Protein AF-0000000069284623 (afdb_homodimer)

InterPro domains:
  IPR004821 Cytidyltransferase-like domain [PF01467] (12-184)
  IPR005248 Nicotinate/nicotinamide nucleotide adenylyltransferase [PTHR39321] (10-200)
  IPR014729 Rossmann-like alpha/beta/alpha sandwich fold [G3DSA:3.40.50.620] (8-206)

Solvent-accessible surface area (backbone atoms only — not comparable to full-atom values): 23388 Å² total; per-residue (Å²): 125,79,84,44,80,77,24,38,26,38,29,42,33,62,40,71,42,47,50,52,35,46,33,57,46,49,49,52,43,54,54,54,64,40,89,50,99,82,40,45,66,30,36,34,40,22,49,46,60,89,62,83,72,55,66,69,61,36,48,54,27,50,50,50,28,30,51,35,35,30,48,53,25,55,93,71,30,90,52,44,47,41,38,62,70,67,84,80,50,92,49,54,84,35,61,68,42,44,51,53,52,47,60,68,28,36,29,96,78,68,75,27,69,31,42,36,30,43,42,42,47,45,68,56,59,64,49,30,76,78,42,46,72,61,43,52,55,43,54,70,60,40,68,32,36,38,34,36,47,46,80,91,61,72,70,71,79,59,57,79,74,47,96,50,61,44,81,43,77,60,59,71,91,33,45,76,55,51,34,67,58,52,46,50,51,51,52,51,48,60,69,47,33,40,68,62,32,51,30,48,51,46,69,41,69,77,53,67,42,62,58,84,129,126,81,82,47,80,76,24,39,27,38,30,42,34,63,44,72,42,48,52,54,32,45,34,56,45,49,49,52,44,53,55,54,64,41,88,50,98,83,41,46,65,31,36,34,41,22,50,44,56,88,60,82,74,55,66,69,60,32,47,54,26,49,50,51,28,30,51,37,34,32,48,53,26,54,94,71,30,89,51,45,45,42,40,61,68,68,83,82,51,93,50,49,84,36,62,68,42,44,52,52,52,48,59,68,26,37,29,96,81,69,77,26,69,30,42,37,30,43,40,42,47,45,69,58,58,65,50,31,74,80,42,45,69,60,43,51,55,43,54,70,62,40,69,32,35,38,33,37,48,46,80,90,62,73,73,72,80,59,57,79,73,49,94,52,60,44,80,42,77,59,60,70,90,35,46,75,54,51,35,66,58,51,46,51,51,51,52,51,47,59,68,48,32,42,68,63,32,52,29,48,50,46,68,40,70,80,53,67,41,61,56,85,130

pLDDT: mean 82.8, std 13.6, range [44.34, 97.81]

Structure (mmCIF, N/CA/C/O backbone):
data_AF-0000000069284623-model_v1
#
loop_
_entity.id
_entity.type
_entity.pdbx_description
1 polymer 'Cytidyltransferase-like domain-containing protein'
#
loop_
_atom_site.group_PDB
_atom_site.id
_atom_site.type_symbol
_atom_site.label_atom_id
_atom_site.label_alt_id
_atom_site.label_comp_id
_atom_site.label_asym_id
_atom_site.label_entity_id
_atom_site.label_seq_id
_atom_site.pdbx_PDB_ins_code
_atom_site.Cartn_x
_atom_site.Cartn_y
_atom_site.Cartn_z
_atom_site.occupancy
_atom_site.B_iso_or_equiv
_atom_site.auth_seq_id
_atom_site.auth_comp_id
_atom_site.auth_asym_id
_atom_site.auth_atom_id
_atom_site.pdbx_PDB_model_num
ATOM 1 N N . ILE A 1 1 ? 0.763 -20.031 -27.703 1 45.72 1 ILE A N 1
ATOM 2 C CA . ILE A 1 1 ? 1.421 -21.328 -27.562 1 45.72 1 ILE A CA 1
ATOM 3 C C . ILE A 1 1 ? 2.172 -21.656 -28.859 1 45.72 1 ILE A C 1
ATOM 5 O O . ILE A 1 1 ? 1.576 -21.688 -29.938 1 45.72 1 ILE A O 1
ATOM 9 N N . PRO A 1 2 ? 3.338 -21.297 -28.938 1 47.44 2 PRO A N 1
ATOM 10 C CA . PRO A 1 2 ? 3.982 -21.438 -30.25 1 47.44 2 PRO A CA 1
ATOM 11 C C . PRO A 1 2 ? 3.852 -22.844 -30.828 1 47.44 2 PRO A C 1
ATOM 13 O O . PRO A 1 2 ? 3.836 -23.828 -30.078 1 47.44 2 PRO A O 1
ATOM 16 N N . GLY A 1 3 ? 3.256 -23.031 -31.891 1 48.28 3 GLY A N 1
ATOM 17 C CA . GLY A 1 3 ? 3.223 -24.094 -32.875 1 48.28 3 GLY A CA 1
ATOM 18 C C . GLY A 1 3 ? 4.5 -24.922 -32.906 1 48.28 3 GLY A C 1
ATOM 19 O O . GLY A 1 3 ? 4.973 -25.297 -33.969 1 48.28 3 GLY A O 1
ATOM 20 N N . ALA A 1 4 ? 5.035 -25.25 -31.656 1 51.56 4 ALA A N 1
ATOM 21 C CA . ALA A 1 4 ? 6.352 -25.844 -31.844 1 51.56 4 ALA A CA 1
ATOM 22 C C . ALA A 1 4 ? 6.23 -27.281 -32.375 1 51.56 4 ALA A C 1
ATOM 24 O O . ALA A 1 4 ? 5.355 -28.031 -31.938 1 51.56 4 ALA A O 1
ATOM 25 N N . ALA A 1 5 ? 6.684 -27.656 -33.438 1 53.22 5 ALA A N 1
ATOM 26 C CA . ALA A 1 5 ? 6.812 -28.938 -34.094 1 53.22 5 ALA A CA 1
ATOM 27 C C . ALA A 1 5 ? 7.078 -30.062 -33.094 1 53.22 5 ALA A C 1
ATOM 29 O O . ALA A 1 5 ? 6.582 -31.172 -33.281 1 53.22 5 ALA A O 1
ATOM 30 N N . ASP A 1 6 ? 7.934 -29.891 -32.094 1 58.97 6 ASP A N 1
ATOM 31 C CA . ASP A 1 6 ? 8.43 -31 -31.281 1 58.97 6 ASP A CA 1
ATOM 32 C C . ASP A 1 6 ? 7.742 -31.016 -29.922 1 58.97 6 ASP A C 1
ATOM 34 O O . ASP A 1 6 ? 8.172 -31.734 -29.016 1 58.97 6 ASP A O 1
ATOM 38 N N . GLY A 1 7 ? 6.508 -30.453 -29.75 1 70.62 7 GLY A N 1
ATOM 39 C CA . GLY A 1 7 ? 5.73 -30.469 -28.516 1 70.62 7 GLY A CA 1
ATOM 40 C C . GLY A 1 7 ? 6.086 -29.344 -27.578 1 70.62 7 GLY A C 1
ATOM 41 O O . GLY A 1 7 ? 7.109 -28.672 -27.75 1 70.62 7 GLY A O 1
ATOM 42 N N . PHE A 1 8 ? 5.301 -28.891 -26.797 1 84.38 8 PHE A N 1
ATOM 43 C CA . PHE A 1 8 ? 5.422 -27.766 -25.859 1 84.38 8 PHE A CA 1
ATOM 44 C C . PHE A 1 8 ? 5.414 -28.266 -24.422 1 84.38 8 PHE A C 1
ATOM 46 O O . PHE A 1 8 ? 4.578 -29.094 -24.047 1 84.38 8 PHE A O 1
ATOM 53 N N . SER A 1 9 ? 6.531 -27.938 -23.609 1 90.75 9 SER A N 1
ATOM 54 C CA . SER A 1 9 ? 6.598 -28.297 -22.203 1 90.75 9 SER A CA 1
ATOM 55 C C . SER A 1 9 ? 6.051 -27.172 -21.328 1 90.75 9 SER A C 1
ATOM 57 O O . SER A 1 9 ? 6.684 -26.125 -21.188 1 90.75 9 SER A O 1
ATOM 59 N N . LEU A 1 10 ? 4.934 -27.391 -20.719 1 93.69 10 LEU A N 1
ATOM 60 C CA . LEU A 1 10 ? 4.219 -26.375 -19.953 1 93.69 10 LEU A CA 1
ATOM 61 C C . LEU A 1 10 ? 4.156 -26.75 -18.484 1 93.69 10 LEU A C 1
ATOM 63 O O . LEU A 1 10 ? 3.74 -27.859 -18.141 1 93.69 10 LEU A O 1
ATOM 67 N N . ALA A 1 11 ? 4.637 -25.891 -17.688 1 95.62 11 ALA A N 1
ATOM 68 C CA . ALA A 1 11 ? 4.367 -26.016 -16.266 1 95.62 11 ALA A CA 1
ATOM 69 C C . ALA A 1 11 ? 3.115 -25.234 -15.867 1 95.62 11 ALA A C 1
ATOM 71 O O . ALA A 1 11 ? 3.025 -24.031 -16.109 1 95.62 11 ALA A O 1
ATOM 72 N N . ILE A 1 12 ? 2.193 -25.953 -15.32 1 95.12 12 ILE A N 1
ATOM 73 C CA . ILE A 1 12 ? 0.974 -25.312 -14.836 1 95.12 12 ILE A CA 1
ATOM 74 C C . ILE A 1 12 ? 1.058 -25.109 -13.328 1 95.12 12 ILE A C 1
ATOM 76 O O . ILE A 1 12 ? 1.293 -26.047 -12.578 1 95.12 12 ILE A O 1
ATOM 80 N N . TYR A 1 13 ? 0.875 -23.859 -12.969 1 95.81 13 TYR A N 1
ATOM 81 C CA . TYR A 1 13 ? 0.952 -23.422 -11.578 1 95.81 13 TYR A CA 1
ATOM 82 C C . TYR A 1 13 ? -0.375 -22.828 -11.125 1 95.81 13 TYR A C 1
ATOM 84 O O . TYR A 1 13 ? -0.569 -21.609 -11.172 1 95.81 13 TYR A O 1
ATOM 92 N N . PRO A 1 14 ? -1.254 -23.703 -10.648 1 94 14 PRO A N 1
ATOM 93 C CA . PRO A 1 14 ? -2.551 -23.203 -10.18 1 94 14 PRO A CA 1
ATOM 94 C C . PRO A 1 14 ? -2.469 -22.516 -8.82 1 94 14 PRO A C 1
ATOM 96 O O . PRO A 1 14 ? -1.691 -22.938 -7.961 1 94 14 PRO A O 1
ATOM 99 N N . GLY A 1 15 ? -3.279 -21.438 -8.656 1 90.81 15 GLY A N 1
ATOM 100 C CA . GLY A 1 15 ? -3.367 -20.719 -7.391 1 90.81 15 GLY A CA 1
ATOM 101 C C . GLY A 1 15 ? -4.395 -19.609 -7.402 1 90.81 15 GLY A C 1
ATOM 102 O O . GLY A 1 15 ? -4.93 -19.266 -8.461 1 90.81 15 GLY A O 1
ATOM 103 N N . SER A 1 16 ? -4.672 -19.078 -6.168 1 88.75 16 SER A N 1
ATOM 104 C CA . SER A 1 16 ? -5.598 -17.969 -6.066 1 88.75 16 SER A CA 1
ATOM 105 C C . SER A 1 16 ? -4.918 -16.641 -6.414 1 88.75 16 SER A C 1
ATOM 107 O O . SER A 1 16 ? -5.559 -15.719 -6.914 1 88.75 16 SER A O 1
ATOM 109 N N . PHE A 1 17 ? -3.607 -16.547 -6.039 1 92.25 17 PHE A N 1
ATOM 110 C CA . PHE A 1 17 ? -2.822 -15.352 -6.332 1 92.25 17 PHE A CA 1
ATOM 111 C C . PHE A 1 17 ? -3.578 -14.086 -5.926 1 92.25 17 PHE A C 1
ATOM 113 O O . PHE A 1 17 ? -3.732 -13.164 -6.723 1 92.25 17 PHE A O 1
ATOM 120 N N . ASN A 1 18 ? -3.926 -14.062 -4.57 1 89.38 18 ASN A N 1
ATOM 121 C CA . ASN A 1 18 ? -4.801 -13.031 -4.02 1 89.38 18 ASN A CA 1
ATOM 122 C C . ASN A 1 18 ? -4.094 -12.219 -2.941 1 89.38 18 ASN A C 1
ATOM 124 O O . ASN A 1 18 ? -4.469 -12.273 -1.769 1 89.38 18 ASN A O 1
ATOM 128 N N . PRO A 1 19 ? -3.27 -11.375 -3.221 1 92.12 19 PRO A N 1
ATOM 129 C CA . PRO A 1 19 ? -2.652 -11.109 -4.523 1 92.12 19 PRO A CA 1
ATOM 130 C C . PRO A 1 19 ? -1.37 -11.914 -4.738 1 92.12 19 PRO A C 1
ATOM 132 O O . PRO A 1 19 ? -0.913 -12.609 -3.828 1 92.12 19 PRO A O 1
ATOM 135 N N . PRO A 1 20 ? -0.818 -11.922 -5.984 1 95.25 20 PRO A N 1
ATOM 136 C CA . PRO A 1 20 ? 0.487 -12.555 -6.18 1 95.25 20 PRO A CA 1
ATOM 137 C C . PRO A 1 20 ? 1.602 -11.867 -5.395 1 95.25 20 PRO A C 1
ATOM 139 O O . PRO A 1 20 ? 1.533 -10.656 -5.148 1 95.25 20 PRO A O 1
ATOM 142 N N . SER A 1 21 ? 2.58 -12.578 -4.961 1 96.25 21 SER A N 1
ATOM 143 C CA . SER A 1 21 ? 3.682 -12.102 -4.133 1 96.25 21 SER A CA 1
ATOM 144 C C . SER A 1 21 ? 5.031 -12.438 -4.762 1 96.25 21 SER A C 1
ATOM 146 O O . SER A 1 21 ? 5.09 -13.094 -5.801 1 96.25 21 SER A O 1
ATOM 148 N N . VAL A 1 22 ? 6.098 -11.984 -4.074 1 97.12 22 VAL A N 1
ATOM 149 C CA . VAL A 1 22 ? 7.449 -12.281 -4.523 1 97.12 22 VAL A CA 1
ATOM 150 C C . VAL A 1 22 ? 7.699 -13.789 -4.449 1 97.12 22 VAL A C 1
ATOM 152 O O . VAL A 1 22 ? 8.5 -14.328 -5.215 1 97.12 22 VAL A O 1
ATOM 155 N N . ALA A 1 23 ? 7 -14.484 -3.562 1 96.12 23 ALA A N 1
ATOM 156 C CA . ALA A 1 23 ? 7.133 -15.93 -3.457 1 96.12 23 ALA A CA 1
ATOM 157 C C . ALA A 1 23 ? 6.617 -16.625 -4.715 1 96.12 23 ALA A C 1
ATOM 159 O O . ALA A 1 23 ? 7.258 -17.547 -5.23 1 96.12 23 ALA A O 1
ATOM 160 N N . HIS A 1 24 ? 5.504 -16.156 -5.188 1 96.62 24 HIS A N 1
ATOM 161 C CA . HIS A 1 24 ? 4.938 -16.734 -6.406 1 96.62 24 HIS A CA 1
ATOM 162 C C . HIS A 1 24 ? 5.871 -16.531 -7.594 1 96.62 24 HIS A C 1
ATOM 164 O O . HIS A 1 24 ? 6.059 -17.438 -8.406 1 96.62 24 HIS A O 1
ATOM 170 N N . VAL A 1 25 ? 6.457 -15.375 -7.688 1 97.81 25 VAL A N 1
ATOM 171 C CA . VAL A 1 25 ? 7.383 -15.062 -8.773 1 97.81 25 VAL A CA 1
ATOM 172 C C . VAL A 1 25 ? 8.633 -15.938 -8.648 1 97.81 25 VAL A C 1
ATOM 174 O O . VAL A 1 25 ? 9.109 -16.484 -9.641 1 97.81 25 VAL A O 1
ATOM 177 N N . GLU A 1 26 ? 9.078 -16.062 -7.414 1 97 26 GLU A N 1
ATOM 178 C CA . GLU A 1 26 ? 10.25 -16.906 -7.191 1 97 26 GLU A CA 1
ATOM 179 C C . GLU A 1 26 ? 9.977 -18.359 -7.566 1 97 26 GLU A C 1
ATOM 181 O O . GLU A 1 26 ? 10.828 -19.016 -8.164 1 97 26 GLU A O 1
ATOM 186 N N . ILE A 1 27 ? 8.859 -18.859 -7.262 1 96.56 27 ILE A N 1
ATOM 187 C CA . ILE A 1 27 ? 8.477 -20.234 -7.621 1 96.56 27 ILE A CA 1
ATOM 188 C C . ILE A 1 27 ? 8.461 -20.375 -9.141 1 96.56 27 ILE A C 1
ATOM 190 O O . ILE A 1 27 ? 9.023 -21.344 -9.68 1 96.56 27 ILE A O 1
ATOM 194 N N . ALA A 1 28 ? 7.816 -19.438 -9.805 1 97.5 28 ALA A N 1
ATOM 195 C CA . ALA A 1 28 ? 7.801 -19.484 -11.266 1 97.5 28 ALA A CA 1
ATOM 196 C C . ALA A 1 28 ? 9.219 -19.5 -11.836 1 97.5 28 ALA A C 1
ATOM 198 O O . ALA A 1 28 ? 9.508 -20.234 -12.773 1 97.5 28 ALA A O 1
ATOM 199 N N . ARG A 1 29 ? 10.07 -18.672 -11.219 1 96.88 29 ARG A N 1
ATOM 200 C CA . ARG A 1 29 ? 11.453 -18.578 -11.672 1 96.88 29 ARG A CA 1
ATOM 201 C C . ARG A 1 29 ? 12.18 -19.906 -11.5 1 96.88 29 ARG A C 1
ATOM 203 O O . ARG A 1 29 ? 12.828 -20.391 -12.422 1 96.88 29 ARG A O 1
ATOM 210 N N . VAL A 1 30 ? 12.062 -20.484 -10.344 1 95.5 30 VAL A N 1
ATOM 211 C CA . VAL A 1 30 ? 12.742 -21.75 -10.031 1 95.5 30 VAL A CA 1
ATOM 212 C C . VAL A 1 30 ? 12.203 -22.859 -10.93 1 95.5 30 VAL A C 1
ATOM 214 O O . VAL A 1 30 ? 12.977 -23.672 -11.438 1 95.5 30 VAL A O 1
ATOM 217 N N . VAL A 1 31 ? 10.898 -22.875 -11.164 1 95.69 31 VAL A N 1
ATOM 218 C CA . VAL A 1 31 ? 10.273 -23.891 -12.016 1 95.69 31 VAL A CA 1
ATOM 219 C C . VAL A 1 31 ? 10.797 -23.75 -13.445 1 95.69 31 VAL A C 1
ATOM 221 O O . VAL A 1 31 ? 11.117 -24.766 -14.086 1 95.69 31 VAL A O 1
ATOM 224 N N . MET A 1 32 ? 10.93 -22.531 -13.93 1 94.88 32 MET A N 1
ATOM 225 C CA . MET A 1 32 ? 11.43 -22.297 -15.273 1 94.88 32 MET A CA 1
ATOM 226 C C . MET A 1 32 ? 12.844 -22.844 -15.438 1 94.88 32 MET A C 1
ATOM 228 O O . MET A 1 32 ? 13.234 -23.25 -16.531 1 94.88 32 MET A O 1
ATOM 232 N N . GLN A 1 33 ? 13.508 -22.922 -14.32 1 92.44 33 GLN A N 1
ATOM 233 C CA . GLN A 1 33 ? 14.906 -23.328 -14.359 1 92.44 33 GLN A CA 1
ATOM 234 C C . GLN A 1 33 ? 15.062 -24.812 -14.039 1 92.44 33 GLN A C 1
ATOM 236 O O . GLN A 1 33 ? 16.172 -25.344 -14.07 1 92.44 33 GLN A O 1
ATOM 241 N N . MET A 1 34 ? 13.953 -25.453 -13.766 1 88.12 34 MET A N 1
ATOM 242 C CA . MET A 1 34 ? 14 -26.875 -13.406 1 88.12 34 MET A CA 1
ATOM 243 C C . MET A 1 34 ? 14.555 -27.703 -14.562 1 88.12 34 MET A C 1
ATOM 245 O O . MET A 1 34 ? 14.25 -27.438 -15.727 1 88.12 34 MET A O 1
ATOM 249 N N . ARG A 1 35 ? 15.438 -28.531 -14.195 1 76.94 35 ARG A N 1
ATOM 250 C CA . ARG A 1 35 ? 15.977 -29.469 -15.172 1 76.94 35 ARG A CA 1
ATOM 251 C C . ARG A 1 35 ? 15.039 -30.656 -15.375 1 76.94 35 ARG A C 1
ATOM 253 O O . ARG A 1 35 ? 14.906 -31.5 -14.5 1 76.94 35 ARG A O 1
ATOM 260 N N . THR A 1 36 ? 14.219 -30.547 -16.391 1 72.31 36 THR A N 1
ATOM 261 C CA . THR A 1 36 ? 13.367 -31.656 -16.781 1 72.31 36 THR A CA 1
ATOM 262 C C . THR A 1 36 ? 13.898 -32.312 -18.047 1 72.31 36 THR A C 1
ATOM 264 O O . THR A 1 36 ? 14.883 -31.844 -18.641 1 72.31 36 THR A O 1
ATOM 267 N N . THR A 1 37 ? 13.414 -33.469 -18.391 1 68.31 37 THR A N 1
ATOM 268 C CA . THR A 1 37 ? 13.844 -34.219 -19.578 1 68.31 37 THR A CA 1
ATOM 269 C C . THR A 1 37 ? 13.789 -33.312 -20.812 1 68.31 37 THR A C 1
ATOM 271 O O . THR A 1 37 ? 14.672 -33.406 -21.672 1 68.31 37 THR A O 1
ATOM 274 N N . ARG A 1 38 ? 12.859 -32.531 -20.922 1 76.5 38 ARG A N 1
ATOM 275 C CA . ARG A 1 38 ? 12.648 -31.688 -22.094 1 76.5 38 ARG A CA 1
ATOM 276 C C . ARG A 1 38 ? 12.789 -30.203 -21.75 1 76.5 38 ARG A C 1
ATOM 278 O O . ARG A 1 38 ? 12.797 -29.344 -22.625 1 76.5 38 ARG A O 1
ATOM 285 N N . GLY A 1 39 ? 13.047 -29.922 -20.5 1 85.75 39 GLY A N 1
ATOM 286 C CA . GLY A 1 39 ? 13.031 -28.516 -20.094 1 85.75 39 GLY A CA 1
ATOM 287 C C . GLY A 1 39 ? 11.633 -27.938 -20.016 1 85.75 39 GLY A C 1
ATOM 288 O O . GLY A 1 39 ? 10.648 -28.625 -20.297 1 85.75 39 GLY A O 1
ATOM 289 N N . ILE A 1 40 ? 11.5 -26.75 -19.562 1 92.44 40 ILE A N 1
ATOM 290 C CA . ILE A 1 40 ? 10.211 -26.078 -19.469 1 92.44 40 ILE A CA 1
ATOM 291 C C . ILE A 1 40 ? 10.195 -24.875 -20.406 1 92.44 40 ILE A C 1
ATOM 293 O O . ILE A 1 40 ? 11.055 -23.984 -20.312 1 92.44 40 ILE A O 1
ATOM 297 N N . ASP A 1 41 ? 9.258 -24.875 -21.312 1 92.88 41 ASP A N 1
ATOM 298 C CA . ASP A 1 41 ? 9.148 -23.781 -22.281 1 92.88 41 ASP A CA 1
ATOM 299 C C . ASP A 1 41 ? 8.398 -22.594 -21.688 1 92.88 41 ASP A C 1
ATOM 301 O O . ASP A 1 41 ? 8.664 -21.453 -22.047 1 92.88 41 ASP A O 1
ATOM 305 N N . ALA A 1 42 ? 7.418 -22.906 -20.781 1 95.44 42 ALA A N 1
ATOM 306 C CA . ALA A 1 42 ? 6.605 -21.844 -20.188 1 95.44 42 ALA A CA 1
ATOM 307 C C . ALA A 1 42 ? 6.039 -22.281 -18.844 1 95.44 42 ALA A C 1
ATOM 309 O O . ALA A 1 42 ? 5.828 -23.484 -18.594 1 95.44 42 ALA A O 1
ATOM 310 N N . VAL A 1 43 ? 5.816 -21.344 -17.984 1 96.94 43 VAL A N 1
ATOM 311 C CA . VAL A 1 43 ? 5.094 -21.516 -16.734 1 96.94 43 VAL A CA 1
ATOM 312 C C . VAL A 1 43 ? 3.84 -20.641 -16.734 1 96.94 43 VAL A C 1
ATOM 314 O O . VAL A 1 43 ? 3.922 -19.438 -16.938 1 96.94 43 VAL A O 1
ATOM 317 N N . TRP A 1 44 ? 2.693 -21.266 -16.531 1 96.81 44 TRP A N 1
ATOM 318 C CA . TRP A 1 44 ? 1.445 -20.5 -16.484 1 96.81 44 TRP A CA 1
ATOM 319 C C . TRP A 1 44 ? 0.858 -20.5 -15.086 1 96.81 44 TRP A C 1
ATOM 321 O O . TRP A 1 44 ? 0.499 -21.547 -14.547 1 96.81 44 TRP A O 1
ATOM 331 N N . LEU A 1 45 ? 0.857 -19.281 -14.516 1 97.31 45 LEU A N 1
ATOM 332 C CA . LEU A 1 45 ? 0.038 -19.094 -13.32 1 97.31 45 LEU A CA 1
ATOM 333 C C . LEU A 1 45 ? -1.446 -19.125 -13.672 1 97.31 45 LEU A C 1
ATOM 335 O O . LEU A 1 45 ? -1.958 -18.219 -14.328 1 97.31 45 LEU A O 1
ATOM 339 N N . ASP A 1 46 ? -2.086 -20.156 -13.195 1 95.31 46 ASP A N 1
ATOM 340 C CA . ASP A 1 46 ? -3.471 -20.344 -13.609 1 95.31 46 ASP A CA 1
ATOM 341 C C . ASP A 1 46 ? -4.43 -20.141 -12.445 1 95.31 46 ASP A C 1
ATOM 343 O O . ASP A 1 46 ? -4.312 -20.797 -11.414 1 95.31 46 ASP A O 1
ATOM 347 N N . MET A 1 47 ? -5.344 -19.188 -12.648 1 90.44 47 MET A N 1
ATOM 348 C CA . MET A 1 47 ? -6.355 -18.938 -11.625 1 90.44 47 MET A CA 1
ATOM 349 C C . MET A 1 47 ? -7.492 -19.953 -11.719 1 90.44 47 MET A C 1
ATOM 351 O O . MET A 1 47 ? -8.438 -19.766 -12.492 1 90.44 47 MET A O 1
ATOM 355 N N . ALA A 1 48 ? -7.168 -21.141 -11.109 1 72.12 48 ALA A N 1
ATOM 356 C CA . ALA A 1 48 ? -8.172 -22.203 -11.141 1 72.12 48 ALA A CA 1
ATOM 357 C C . ALA A 1 48 ? -9.039 -22.172 -9.891 1 72.12 48 ALA A C 1
ATOM 359 O O . ALA A 1 48 ? -8.656 -22.703 -8.844 1 72.12 48 ALA A O 1
ATOM 360 N N . VAL A 1 49 ? -9.648 -21.062 -9.516 1 63.22 49 VAL A N 1
ATOM 361 C CA . VAL A 1 49 ? -10.25 -20.984 -8.188 1 63.22 49 VAL A CA 1
ATOM 362 C C . VAL A 1 49 ? -11.766 -21.125 -8.297 1 63.22 49 VAL A C 1
ATOM 364 O O . VAL A 1 49 ? -12.352 -20.75 -9.32 1 63.22 49 VAL A O 1
ATOM 367 N N . HIS A 1 50 ? -12.188 -22 -7.32 1 58.88 50 HIS A N 1
ATOM 368 C CA . HIS A 1 50 ? -13.625 -21.953 -7.043 1 58.88 50 HIS A CA 1
ATOM 369 C C . HIS A 1 50 ? -13.961 -20.781 -6.129 1 58.88 50 HIS A C 1
ATOM 371 O O . HIS A 1 50 ? -13.266 -20.531 -5.141 1 58.88 50 HIS A O 1
ATOM 377 N N . SER A 1 51 ? -14.5 -19.656 -6.699 1 55.59 51 SER A N 1
ATOM 378 C CA . SER A 1 51 ? -14.945 -18.656 -5.734 1 55.59 51 SER A CA 1
ATOM 379 C C . SER A 1 51 ? -16.469 -18.641 -5.617 1 55.59 51 SER A C 1
ATOM 381 O O . SER A 1 51 ? -17.172 -18.953 -6.578 1 55.59 51 SER A O 1
ATOM 383 N N . GLY A 1 52 ? -16.828 -18.766 -4.379 1 56.22 52 GLY A N 1
ATOM 384 C CA . GLY A 1 52 ? -18.25 -18.625 -4.133 1 56.22 52 GLY A CA 1
ATOM 385 C C . GLY A 1 52 ? -18.797 -17.266 -4.566 1 56.22 52 GLY A C 1
ATOM 386 O O . GLY A 1 52 ? -18.047 -16.312 -4.699 1 56.22 52 GLY A O 1
ATOM 387 N N . GLY A 1 53 ? -20.156 -17.219 -4.961 1 59.34 53 GLY A N 1
ATOM 388 C CA . GLY A 1 53 ? -20.875 -16.031 -5.371 1 59.34 53 GLY A CA 1
ATOM 389 C C . GLY A 1 53 ? -21.438 -16.109 -6.777 1 59.34 53 GLY A C 1
ATOM 390 O O . GLY A 1 53 ? -21.422 -17.188 -7.387 1 59.34 53 GLY A O 1
ATOM 391 N N . SER A 1 54 ? -22.031 -15 -7.16 1 65.31 54 SER A N 1
ATOM 392 C CA . SER A 1 54 ? -22.5 -14.961 -8.547 1 65.31 54 SER A CA 1
ATOM 393 C C . SER A 1 54 ? -21.344 -15.094 -9.523 1 65.31 54 SER A C 1
ATOM 395 O O . SER A 1 54 ? -20.203 -14.711 -9.211 1 65.31 54 SER A O 1
ATOM 397 N N . LYS A 1 55 ? -21.641 -15.633 -10.508 1 66 55 LYS A N 1
ATOM 398 C CA . LYS A 1 55 ? -20.641 -15.875 -11.539 1 66 55 LYS A CA 1
ATOM 399 C C . LYS A 1 55 ? -19.953 -14.578 -11.945 1 66 55 LYS A C 1
ATOM 401 O O . LYS A 1 55 ? -18.734 -14.539 -12.117 1 66 55 LYS A O 1
ATOM 406 N N . ALA A 1 56 ? -20.734 -13.531 -12.133 1 67.06 56 ALA A N 1
ATOM 407 C CA . ALA A 1 56 ? -20.219 -12.25 -12.586 1 67.06 56 ALA A CA 1
ATOM 408 C C . ALA A 1 56 ? -19.234 -11.664 -11.57 1 67.06 56 ALA A C 1
ATOM 410 O O . ALA A 1 56 ? -18.188 -11.125 -11.938 1 67.06 56 ALA A O 1
ATOM 411 N N . TYR A 1 57 ? -19.547 -11.789 -10.352 1 67.19 57 TYR A N 1
ATOM 412 C CA . TYR A 1 57 ? -18.688 -11.281 -9.273 1 67.19 57 TYR A CA 1
ATOM 413 C C . TYR A 1 57 ? -17.391 -12.062 -9.195 1 67.19 57 TYR A C 1
ATOM 415 O O . TYR A 1 57 ? -16.312 -11.469 -9.141 1 67.19 57 TYR A O 1
ATOM 423 N N . VAL A 1 58 ? -17.531 -13.25 -9.43 1 73.62 58 VAL A N 1
ATOM 424 C CA . VAL A 1 58 ? -16.359 -14.133 -9.367 1 73.62 58 VAL A CA 1
ATOM 425 C C . VAL A 1 58 ? -15.453 -13.875 -10.562 1 73.62 58 VAL A C 1
ATOM 427 O O . VAL A 1 58 ? -14.234 -13.805 -10.422 1 73.62 58 VAL A O 1
ATOM 430 N N . ASP A 1 59 ? -16.125 -13.617 -11.641 1 78.19 59 ASP A N 1
ATOM 431 C CA . ASP A 1 59 ? -15.344 -13.375 -12.852 1 78.19 59 ASP A CA 1
ATOM 432 C C . ASP A 1 59 ? -14.523 -12.094 -12.734 1 78.19 59 ASP A C 1
ATOM 434 O O . ASP A 1 59 ? -13.359 -12.055 -13.156 1 78.19 59 ASP A O 1
ATOM 438 N N . THR A 1 60 ? -15.117 -11.133 -12.18 1 79.25 60 THR A N 1
ATOM 439 C CA . THR A 1 60 ? -14.414 -9.859 -12.039 1 79.25 60 THR A CA 1
ATOM 440 C C . THR A 1 60 ? -13.227 -10.008 -11.102 1 79.25 60 THR A C 1
ATOM 442 O O . THR A 1 60 ? -12.133 -9.516 -11.391 1 79.25 60 THR A O 1
ATOM 445 N N . ILE A 1 61 ? -13.438 -10.719 -10.102 1 84.12 61 ILE A N 1
ATOM 446 C CA . ILE A 1 61 ? -12.398 -10.938 -9.102 1 84.12 61 ILE A CA 1
ATOM 447 C C . ILE A 1 61 ? -11.242 -11.719 -9.719 1 84.12 61 ILE A C 1
ATOM 449 O O . ILE A 1 61 ? -10.078 -11.359 -9.547 1 84.12 61 ILE A O 1
ATOM 453 N N . ILE A 1 62 ? -11.594 -12.68 -10.516 1 88.06 62 ILE A N 1
ATOM 454 C CA . ILE A 1 62 ? -10.586 -13.555 -11.109 1 88.06 62 ILE A CA 1
ATOM 455 C C . ILE A 1 62 ? -9.812 -12.797 -12.188 1 88.06 62 ILE A C 1
ATOM 457 O O . ILE A 1 62 ? -8.594 -12.953 -12.312 1 88.06 62 ILE A O 1
ATOM 461 N N . ASP A 1 63 ? -10.539 -11.969 -12.883 1 89.56 63 ASP A N 1
ATOM 462 C CA . ASP A 1 63 ? -9.875 -11.164 -13.898 1 89.56 63 ASP A CA 1
ATOM 463 C C . ASP A 1 63 ? -8.82 -10.25 -13.273 1 89.56 63 ASP A C 1
ATOM 465 O O . ASP A 1 63 ? -7.727 -10.086 -13.82 1 89.56 63 ASP A O 1
ATOM 469 N N . GLU A 1 64 ? -9.133 -9.688 -12.195 1 90.62 64 GLU A N 1
ATOM 470 C CA . GLU A 1 64 ? -8.18 -8.836 -11.5 1 90.62 64 GLU A CA 1
ATOM 471 C C . GLU A 1 64 ? -6.957 -9.625 -11.047 1 90.62 64 GLU A C 1
ATOM 473 O O . GLU A 1 64 ? -5.828 -9.141 -11.141 1 90.62 64 GLU A O 1
ATOM 478 N N . ARG A 1 65 ? -7.215 -10.797 -10.602 1 91.88 65 ARG A N 1
ATOM 479 C CA . ARG A 1 65 ? -6.113 -11.633 -10.125 1 91.88 65 ARG A CA 1
ATOM 480 C C . ARG A 1 65 ? -5.227 -12.07 -11.281 1 91.88 65 ARG A C 1
ATOM 482 O O . ARG A 1 65 ? -4.004 -12.141 -11.141 1 91.88 65 ARG A O 1
ATOM 489 N N . VAL A 1 66 ? -5.836 -12.328 -12.414 1 94.19 66 VAL A N 1
ATOM 490 C CA . VAL A 1 66 ? -5.07 -12.656 -13.609 1 94.19 66 VAL A CA 1
ATOM 491 C C . VAL A 1 66 ? -4.203 -11.469 -14.016 1 94.19 66 VAL A C 1
ATOM 493 O O . VAL A 1 66 ? -3.01 -11.625 -14.289 1 94.19 66 VAL A O 1
ATOM 496 N N . ASN A 1 67 ? -4.797 -10.32 -13.992 1 94.19 67 ASN A N 1
ATOM 497 C CA . ASN A 1 67 ? -4.066 -9.109 -14.367 1 94.19 67 ASN A CA 1
ATOM 498 C C . ASN A 1 67 ? -2.893 -8.852 -13.43 1 94.19 67 ASN A C 1
ATOM 500 O O . ASN A 1 67 ? -1.777 -8.586 -13.883 1 94.19 67 ASN A O 1
ATOM 504 N N . MET A 1 68 ? -3.123 -8.953 -12.172 1 94.88 68 MET A N 1
ATOM 505 C CA . MET A 1 68 ? -2.055 -8.742 -11.195 1 94.88 68 MET A CA 1
ATOM 506 C C . MET A 1 68 ? -0.938 -9.766 -11.383 1 94.88 68 MET A C 1
ATOM 508 O O . MET A 1 68 ? 0.243 -9.422 -11.289 1 94.88 68 MET A O 1
ATOM 512 N N . SER A 1 69 ? -1.335 -10.992 -11.656 1 96.56 69 SER A N 1
ATOM 513 C CA . SER A 1 69 ? -0.341 -12.047 -11.82 1 96.56 69 SER A CA 1
ATOM 514 C C . SER A 1 69 ? 0.478 -11.836 -13.094 1 96.56 69 SER A C 1
ATOM 516 O O . SER A 1 69 ? 1.682 -12.102 -13.109 1 96.56 69 SER A O 1
ATOM 518 N N . ALA A 1 70 ? -0.193 -11.398 -14.117 1 97.56 70 ALA A N 1
ATOM 519 C CA . ALA A 1 70 ? 0.519 -11.07 -15.344 1 97.56 70 ALA A CA 1
ATOM 520 C C . ALA A 1 70 ? 1.541 -9.961 -15.109 1 97.56 70 ALA A C 1
ATOM 522 O O . ALA A 1 70 ? 2.689 -10.062 -15.547 1 97.56 70 ALA A O 1
ATOM 523 N N . LEU A 1 71 ? 1.126 -8.977 -14.398 1 96.31 71 LEU A N 1
ATOM 524 C CA . LEU A 1 71 ? 2.018 -7.867 -14.07 1 96.31 71 LEU A CA 1
ATOM 525 C C . LEU A 1 71 ? 3.205 -8.352 -13.242 1 96.31 71 LEU A C 1
ATOM 527 O O . LEU A 1 71 ? 4.32 -7.852 -13.406 1 96.31 71 LEU A O 1
ATOM 531 N N . ALA A 1 72 ? 2.975 -9.289 -12.367 1 97.06 72 ALA A N 1
ATOM 532 C CA . ALA A 1 72 ? 3.994 -9.781 -11.445 1 97.06 72 ALA A CA 1
ATOM 533 C C . ALA A 1 72 ? 5.113 -10.492 -12.195 1 97.06 72 ALA A C 1
ATOM 535 O O . ALA A 1 72 ? 6.285 -10.375 -11.828 1 97.06 72 ALA A O 1
ATOM 536 N N . VAL A 1 73 ? 4.789 -11.195 -13.258 1 97.56 73 VAL A N 1
ATOM 537 C CA . VAL A 1 73 ? 5.793 -12.047 -13.883 1 97.56 73 VAL A CA 1
ATOM 538 C C . VAL A 1 73 ? 6.328 -11.383 -15.148 1 97.56 73 VAL A C 1
ATOM 540 O O . VAL A 1 73 ? 7.387 -11.758 -15.656 1 97.56 73 VAL A O 1
ATOM 543 N N . GLU A 1 74 ? 5.586 -10.438 -15.617 1 95.31 74 GLU A N 1
ATOM 544 C CA . GLU A 1 74 ? 5.988 -9.781 -16.859 1 95.31 74 GLU A CA 1
ATOM 545 C C . GLU A 1 74 ? 7.352 -9.109 -16.703 1 95.31 74 GLU A C 1
ATOM 547 O O . GLU A 1 74 ? 7.562 -8.328 -15.773 1 95.31 74 GLU A O 1
ATOM 552 N N . GLY A 1 75 ? 8.289 -9.469 -17.562 1 91.19 75 GLY A N 1
ATOM 553 C CA . GLY A 1 75 ? 9.617 -8.875 -17.547 1 91.19 75 GLY A CA 1
ATOM 554 C C . GLY A 1 75 ? 10.5 -9.398 -16.438 1 91.19 75 GLY A C 1
ATOM 555 O O . GLY A 1 75 ? 11.688 -9.07 -16.375 1 91.19 75 GLY A O 1
ATOM 556 N N . VAL A 1 76 ? 9.969 -10.195 -15.562 1 94.06 76 VAL A N 1
ATOM 557 C CA . VAL A 1 76 ? 10.711 -10.688 -14.406 1 94.06 76 VAL A CA 1
ATOM 558 C C . VAL A 1 76 ? 11.07 -12.156 -14.617 1 94.06 76 VAL A C 1
ATOM 560 O O . VAL A 1 76 ? 12.188 -12.578 -14.305 1 94.06 76 VAL A O 1
ATOM 563 N N . VAL A 1 77 ? 10.102 -12.922 -15.164 1 97.12 77 VAL A N 1
ATOM 564 C CA . VAL A 1 77 ? 10.312 -14.344 -15.438 1 97.12 77 VAL A CA 1
ATOM 565 C C . VAL A 1 77 ? 10.016 -14.633 -16.906 1 97.12 77 VAL A C 1
ATOM 567 O O . VAL A 1 77 ? 8.875 -14.938 -17.266 1 97.12 77 VAL A O 1
ATOM 570 N N . PRO A 1 78 ? 11.086 -14.594 -17.734 1 95.94 78 PRO A N 1
ATOM 571 C CA . PRO A 1 78 ? 10.836 -14.93 -19.125 1 95.94 78 PRO A CA 1
ATOM 572 C C . PRO A 1 78 ? 10.195 -16.312 -19.297 1 95.94 78 PRO A C 1
ATOM 574 O O . PRO A 1 78 ? 10.641 -17.281 -18.688 1 95.94 78 PRO A O 1
ATOM 577 N N . GLY A 1 79 ? 9.078 -16.375 -20.062 1 95.5 79 GLY A N 1
ATOM 578 C CA . GLY A 1 79 ? 8.391 -17.625 -20.297 1 95.5 79 GLY A CA 1
ATOM 579 C C . GLY A 1 79 ? 7.207 -17.859 -19.375 1 95.5 79 GLY A C 1
ATOM 580 O O . GLY A 1 79 ? 6.441 -18.797 -19.562 1 95.5 79 GLY A O 1
ATOM 581 N N . ALA A 1 80 ? 7.074 -16.984 -18.422 1 97.31 80 ALA A N 1
ATOM 582 C CA . ALA A 1 80 ? 5.93 -17.094 -17.516 1 97.31 80 ALA A CA 1
ATOM 583 C C . ALA A 1 80 ? 4.766 -16.234 -18 1 97.31 80 ALA A C 1
ATOM 585 O O . ALA A 1 80 ? 4.973 -15.195 -18.641 1 97.31 80 ALA A O 1
ATOM 586 N N . ALA A 1 81 ? 3.539 -16.672 -17.672 1 97.31 81 ALA A N 1
ATOM 587 C CA . ALA A 1 81 ? 2.311 -15.938 -17.969 1 97.31 81 ALA A CA 1
ATOM 588 C C . ALA A 1 81 ? 1.221 -16.25 -16.953 1 97.31 81 ALA A C 1
ATOM 590 O O . ALA A 1 81 ? 1.353 -17.188 -16.156 1 97.31 81 ALA A O 1
ATOM 591 N N . ALA A 1 82 ? 0.247 -15.398 -16.906 1 97.06 82 ALA A N 1
ATOM 592 C CA . ALA A 1 82 ? -0.934 -15.633 -16.078 1 97.06 82 ALA A CA 1
ATOM 593 C C . ALA A 1 82 ? -2.176 -15.836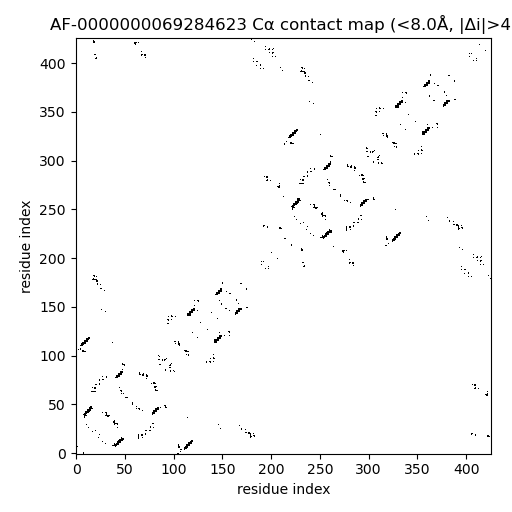 -16.938 1 97.06 82 ALA A C 1
ATOM 595 O O . ALA A 1 82 ? -2.348 -15.164 -17.953 1 97.06 82 ALA A O 1
ATOM 596 N N . THR A 1 83 ? -2.975 -16.797 -16.453 1 94.62 83 THR A N 1
ATOM 597 C CA . THR A 1 83 ? -4.133 -17.141 -17.266 1 94.62 83 THR A CA 1
ATOM 598 C C . THR A 1 83 ? -5.25 -17.719 -16.406 1 94.62 83 THR A C 1
ATOM 600 O O . THR A 1 83 ? -5.098 -17.859 -15.195 1 94.62 83 THR A O 1
ATOM 603 N N . ARG A 1 84 ? -6.352 -17.891 -17 1 91.88 84 ARG A N 1
ATOM 604 C CA . ARG A 1 84 ? -7.477 -18.672 -16.5 1 91.88 84 ARG A CA 1
ATOM 605 C C . ARG A 1 84 ? -7.891 -19.734 -17.516 1 91.88 84 ARG A C 1
ATOM 607 O O . ARG A 1 84 ? -8.633 -19.438 -18.469 1 91.88 84 ARG A O 1
ATOM 614 N N . ILE A 1 85 ? -7.406 -20.906 -17.203 1 88.62 85 ILE A N 1
ATOM 615 C CA . ILE A 1 85 ? -7.688 -22 -18.141 1 88.62 85 ILE A CA 1
ATOM 616 C C . ILE A 1 85 ? -9.039 -22.641 -17.797 1 88.62 85 ILE A C 1
ATOM 618 O O . ILE A 1 85 ? -9.352 -22.844 -16.625 1 88.62 85 ILE A O 1
ATOM 622 N N . ALA A 1 86 ? -9.852 -22.844 -18.703 1 84.25 86 ALA A N 1
ATOM 623 C CA . ALA A 1 86 ? -11.117 -23.562 -18.625 1 84.25 86 ALA A CA 1
ATOM 624 C C . ALA A 1 86 ? -12.016 -22.969 -17.547 1 84.25 86 ALA A C 1
ATOM 626 O O . ALA A 1 86 ? -12.453 -23.672 -16.625 1 84.25 86 ALA A O 1
ATOM 627 N N . PRO A 1 87 ? -12.398 -21.688 -17.562 1 85.31 87 PRO A N 1
ATOM 628 C CA . PRO A 1 87 ? -13.156 -20.984 -16.516 1 85.31 87 PRO A CA 1
ATOM 629 C C . PRO A 1 87 ? -14.531 -21.609 -16.281 1 85.31 87 PRO A C 1
ATOM 631 O O . PRO A 1 87 ? -15.156 -21.344 -15.242 1 85.31 87 PRO A O 1
ATOM 634 N N . ASN A 1 88 ? -15.016 -22.484 -17.047 1 82.62 88 ASN A N 1
ATOM 635 C CA . ASN A 1 88 ? -16.391 -22.938 -16.953 1 82.62 88 ASN A CA 1
ATOM 636 C C . ASN A 1 88 ?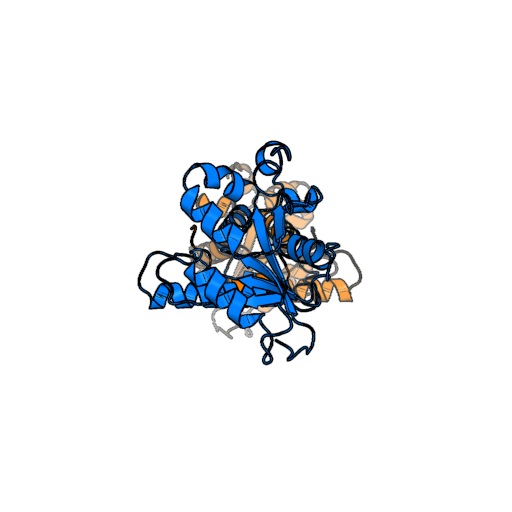 -16.484 -24.375 -16.438 1 82.62 88 ASN A C 1
ATOM 638 O O . ASN A 1 88 ? -17.562 -24.953 -16.375 1 82.62 88 ASN A O 1
ATOM 642 N N . LEU A 1 89 ? -15.375 -24.859 -16 1 83.62 89 LEU A N 1
ATOM 643 C CA . LEU A 1 89 ? -15.391 -26.219 -15.5 1 83.62 89 LEU A CA 1
ATOM 644 C C . LEU A 1 89 ? -16.062 -26.297 -14.133 1 83.62 89 LEU A C 1
ATOM 646 O O . LEU A 1 89 ? -15.883 -25.406 -13.297 1 83.62 89 LEU A O 1
ATOM 650 N N . LYS A 1 90 ? -16.797 -27.297 -13.898 1 77.31 90 LYS A N 1
ATOM 651 C CA . LYS A 1 90 ? -17.469 -27.516 -12.625 1 77.31 90 LYS A CA 1
ATOM 652 C C . LYS A 1 90 ? -16.453 -27.766 -11.508 1 77.31 90 LYS A C 1
ATOM 654 O O . LYS A 1 90 ? -16.594 -27.234 -10.406 1 77.31 90 LYS A O 1
ATOM 659 N N . ASP A 1 91 ? -15.375 -28.531 -11.93 1 79.69 91 ASP A N 1
ATOM 660 C CA . ASP A 1 91 ? -14.281 -28.828 -11 1 79.69 91 ASP A CA 1
ATOM 661 C C . ASP A 1 91 ? -12.961 -28.25 -11.5 1 79.69 91 ASP A C 1
ATOM 663 O O . ASP A 1 91 ? -12.305 -28.828 -12.359 1 79.69 91 ASP A O 1
ATOM 667 N N . PRO A 1 92 ? -12.461 -27.078 -11.008 1 77.38 92 PRO A N 1
ATOM 668 C CA . PRO A 1 92 ? -11.32 -26.344 -11.547 1 77.38 92 PRO A CA 1
ATOM 669 C C . PRO A 1 92 ? -10.031 -27.156 -11.523 1 77.38 92 PRO A C 1
ATOM 671 O O . PRO A 1 92 ? -9.133 -26.906 -12.336 1 77.38 92 PRO A O 1
ATOM 674 N N . LEU A 1 93 ? -9.867 -28.172 -10.797 1 79.69 93 LEU A N 1
ATOM 675 C CA . LEU A 1 93 ? -8.648 -28.969 -10.734 1 79.69 93 LEU A CA 1
ATOM 676 C C . LEU A 1 93 ? -8.969 -30.453 -10.859 1 79.69 93 LEU A C 1
ATOM 678 O O . LEU A 1 93 ? -8.234 -31.297 -10.352 1 79.69 93 LEU A O 1
ATOM 682 N N . GLY A 1 94 ? -10.078 -30.594 -11.633 1 82.56 94 GLY A N 1
ATOM 683 C CA . GLY A 1 94 ? -10.469 -31.969 -11.867 1 82.56 94 GLY A CA 1
ATOM 684 C C . GLY A 1 94 ? -9.867 -32.562 -13.133 1 82.56 94 GLY A C 1
ATOM 685 O O . GLY A 1 94 ? -8.977 -31.953 -13.734 1 82.56 94 GLY A O 1
ATOM 686 N N . PHE A 1 95 ? -10.227 -33.75 -13.469 1 85.5 95 PHE A N 1
ATOM 687 C CA . PHE A 1 95 ? -9.727 -34.5 -14.625 1 85.5 95 PHE A CA 1
ATOM 688 C C . PHE A 1 95 ? -9.883 -33.688 -15.898 1 85.5 95 PHE A C 1
ATOM 690 O O . PHE A 1 95 ? -8.953 -33.594 -16.703 1 85.5 95 PHE A O 1
ATOM 697 N N . GLU A 1 96 ? -11.062 -33.031 -15.984 1 88.19 96 GLU A N 1
ATOM 698 C CA . GLU A 1 96 ? -11.344 -32.25 -17.188 1 88.19 96 GLU A CA 1
ATOM 699 C C . GLU A 1 96 ? -10.359 -31.094 -17.344 1 88.19 96 GLU A C 1
ATOM 701 O O . GLU A 1 96 ? -10.008 -30.703 -18.453 1 88.19 96 GLU A O 1
ATOM 706 N N . TYR A 1 97 ? -9.969 -30.547 -16.266 1 89.75 97 TYR A N 1
ATOM 707 C CA . TYR A 1 97 ? -8.984 -29.469 -16.266 1 89.75 97 TYR A CA 1
ATOM 708 C C . TYR A 1 97 ? -7.691 -29.922 -16.938 1 89.75 97 TYR A C 1
ATOM 710 O O . TYR A 1 97 ? -7.188 -29.266 -17.844 1 89.75 97 TYR A O 1
ATOM 718 N N . PHE A 1 98 ? -7.164 -31.078 -16.656 1 89.56 98 PHE A N 1
ATOM 719 C CA . PHE A 1 98 ? -5.906 -31.578 -17.188 1 89.56 98 PHE A CA 1
ATOM 720 C C . PHE A 1 98 ? -6.086 -32.062 -18.625 1 89.56 98 PHE A C 1
ATOM 722 O O . PHE A 1 98 ? -5.148 -32.031 -19.422 1 89.56 98 PHE A O 1
ATOM 729 N N . GLU A 1 99 ? -7.328 -32.5 -18.953 1 88.94 99 GLU A N 1
ATOM 730 C CA . GLU A 1 99 ? -7.613 -32.812 -20.344 1 88.94 99 GLU A CA 1
ATOM 731 C C . GLU A 1 99 ? -7.453 -31.609 -21.25 1 88.94 99 GLU A C 1
ATOM 733 O O . GLU A 1 99 ? -6.898 -31.703 -22.344 1 88.94 99 GLU A O 1
ATOM 738 N N . VAL A 1 100 ? -7.934 -30.547 -20.703 1 90 100 VAL A N 1
ATOM 739 C CA . VAL A 1 100 ? -7.836 -29.297 -21.469 1 90 100 VAL A CA 1
ATOM 740 C C . VAL A 1 100 ? -6.367 -28.922 -21.641 1 90 100 VAL A C 1
ATOM 742 O O . VAL A 1 100 ? -5.941 -28.562 -22.734 1 90 100 VAL A O 1
ATOM 745 N N . ILE A 1 101 ? -5.574 -29.047 -20.625 1 89.94 101 ILE A N 1
ATOM 746 C CA . ILE A 1 101 ? -4.16 -28.672 -20.672 1 89.94 101 ILE A CA 1
ATOM 747 C C . ILE A 1 101 ? -3.416 -29.609 -21.625 1 89.94 101 ILE A C 1
ATOM 749 O O . ILE A 1 101 ? -2.566 -29.156 -22.406 1 89.94 101 ILE A O 1
ATOM 753 N N . ARG A 1 102 ? -3.717 -30.875 -21.594 1 89.38 102 ARG A N 1
ATOM 754 C CA . ARG A 1 102 ? -3.092 -31.844 -22.484 1 89.38 102 ARG A CA 1
ATOM 755 C C . ARG A 1 102 ? -3.346 -31.5 -23.938 1 89.38 102 ARG A C 1
ATOM 757 O O . ARG A 1 102 ? -2.436 -31.562 -24.766 1 89.38 102 ARG A O 1
ATOM 764 N N . ALA A 1 103 ? -4.57 -31.109 -24.219 1 86.5 103 ALA A N 1
ATOM 765 C CA . ALA A 1 103 ? -4.922 -30.734 -25.578 1 86.5 103 ALA A CA 1
ATOM 766 C C . ALA A 1 103 ? -4.133 -29.5 -26.016 1 86.5 103 ALA A C 1
ATOM 768 O O . ALA A 1 103 ? -3.771 -29.375 -27.188 1 86.5 103 ALA A O 1
ATOM 769 N N . LEU A 1 104 ? -3.881 -28.672 -25.078 1 86.56 104 LEU A N 1
ATOM 770 C CA . LEU A 1 104 ? -3.176 -27.422 -25.375 1 86.56 104 LEU A CA 1
ATOM 771 C C . LEU A 1 104 ? -1.714 -27.703 -25.719 1 86.56 104 LEU A C 1
ATOM 773 O O . LEU A 1 104 ? -1.13 -27.016 -26.562 1 86.56 104 LEU A O 1
ATOM 777 N N . VAL A 1 105 ? -1.165 -28.641 -25.078 1 86.12 105 VAL A N 1
ATOM 778 C CA . VAL A 1 105 ? 0.273 -28.828 -25.25 1 86.12 105 VAL A CA 1
ATOM 779 C C . VAL A 1 105 ? 0.542 -29.844 -26.344 1 86.12 105 VAL A C 1
ATOM 781 O O . VAL A 1 105 ? 1.677 -29.984 -26.812 1 86.12 105 VAL A O 1
ATOM 784 N N . SER A 1 106 ? -0.558 -30.594 -26.656 1 78.44 106 SER A N 1
ATOM 785 C CA . SER A 1 106 ? -0.394 -31.609 -27.703 1 78.44 106 SER A CA 1
ATOM 786 C C . SER A 1 106 ? -0.329 -30.984 -29.078 1 78.44 106 SER A C 1
ATOM 788 O O . SER A 1 106 ? -1.028 -30 -29.359 1 78.44 106 SER A O 1
ATOM 790 N N . GLY A 1 107 ? 0.823 -31.047 -29.766 1 64.94 107 GLY A N 1
ATOM 791 C CA . GLY A 1 107 ? 1.05 -30.516 -31.109 1 64.94 107 GLY A CA 1
ATOM 792 C C . GLY A 1 107 ? 0.002 -30.953 -32.094 1 64.94 107 GLY A C 1
ATOM 793 O O . GLY A 1 107 ? -0.825 -31.812 -31.812 1 64.94 107 GLY A O 1
ATOM 794 N N . ARG A 1 108 ? -0.129 -30.125 -33.312 1 55.31 108 ARG A N 1
ATOM 795 C CA . ARG A 1 108 ? -1.046 -30.312 -34.438 1 55.31 108 ARG A CA 1
ATOM 796 C C . ARG A 1 108 ? -0.973 -31.734 -34.969 1 55.31 108 ARG A C 1
ATOM 798 O O . ARG A 1 108 ? -1.969 -32.281 -35.469 1 55.31 108 ARG A O 1
ATOM 805 N N . THR A 1 109 ? 0.306 -32.188 -34.969 1 51.44 109 THR A N 1
ATOM 806 C CA . THR A 1 109 ? 0.426 -33.406 -35.719 1 51.44 109 THR A CA 1
ATOM 807 C C . THR A 1 109 ? 0.226 -34.625 -34.844 1 51.44 109 THR A C 1
ATOM 809 O O . THR A 1 109 ? 0.212 -35.781 -35.312 1 51.44 109 THR A O 1
ATOM 812 N N . GLY A 1 110 ? -0.128 -34.5 -33.531 1 54.25 110 GLY A N 1
ATOM 813 C CA . GLY A 1 110 ? -0.427 -35.625 -32.625 1 54.25 110 GLY A CA 1
ATOM 814 C C . GLY A 1 110 ? 0.801 -36.406 -32.25 1 54.25 110 GLY A C 1
ATOM 815 O O . GLY A 1 110 ? 0.734 -37.281 -31.391 1 54.25 110 GLY A O 1
ATOM 816 N N . THR A 1 111 ? 1.919 -36.281 -33.031 1 53.22 111 THR A N 1
ATOM 817 C CA . THR A 1 111 ? 3.078 -37.156 -32.875 1 53.22 111 THR A CA 1
ATOM 818 C C . THR A 1 111 ? 3.955 -36.656 -31.719 1 53.22 111 THR A C 1
ATOM 820 O O . THR A 1 111 ? 4.656 -37.438 -31.078 1 53.22 111 THR A O 1
ATOM 823 N N . SER A 1 112 ? 4.07 -35.438 -31.562 1 58.41 112 SER A N 1
ATOM 824 C CA . SER A 1 112 ? 4.922 -34.938 -30.469 1 58.41 112 SER A CA 1
ATOM 825 C C . SER A 1 112 ? 4.09 -34.5 -29.266 1 58.41 112 SER A C 1
ATOM 827 O O . SER A 1 112 ? 3.154 -33.719 -29.406 1 58.41 112 SER A O 1
ATOM 829 N N . LYS A 1 113 ? 4.254 -35.375 -28.141 1 71.5 113 LYS A N 1
ATOM 830 C CA . LYS A 1 113 ? 3.443 -35.094 -26.953 1 71.5 113 LYS A CA 1
ATOM 831 C C . LYS A 1 113 ? 4.102 -34 -26.094 1 71.5 113 LYS A C 1
ATOM 833 O O . LYS A 1 113 ? 5.289 -34.125 -25.766 1 71.5 113 LYS A O 1
ATOM 838 N N . GLY A 1 114 ? 3.609 -32.938 -26.016 1 80.94 114 GLY A N 1
ATOM 839 C CA . GLY A 1 114 ? 4.035 -31.938 -25.047 1 80.94 114 GLY A CA 1
ATOM 840 C C . GLY A 1 114 ? 4.09 -32.469 -23.625 1 80.94 114 GLY A C 1
ATOM 841 O O . GLY A 1 114 ? 3.65 -33.594 -23.359 1 80.94 114 GLY A O 1
ATOM 842 N N . CYS A 1 115 ? 4.895 -31.859 -22.812 1 88.75 115 CYS A N 1
ATOM 843 C CA . CYS A 1 115 ? 5.047 -32.25 -21.406 1 88.75 115 CYS A CA 1
ATOM 844 C C . CYS A 1 115 ? 4.32 -31.297 -20.484 1 88.75 115 CYS A C 1
ATOM 846 O O . CYS A 1 115 ? 4.363 -30.078 -20.688 1 88.75 115 CYS A O 1
ATOM 848 N N . ILE A 1 116 ? 3.646 -31.875 -19.531 1 91.69 116 ILE A N 1
ATOM 849 C CA . ILE A 1 116 ? 2.945 -31.078 -18.516 1 91.69 116 ILE A CA 1
ATOM 850 C C . ILE A 1 116 ? 3.602 -31.281 -17.156 1 91.69 116 ILE A C 1
ATOM 852 O O . ILE A 1 116 ? 3.701 -32.406 -16.672 1 91.69 116 ILE A O 1
ATOM 856 N N . THR A 1 117 ? 4.078 -30.219 -16.594 1 92.81 117 THR A N 1
ATOM 857 C CA . THR A 1 117 ? 4.523 -30.219 -15.203 1 92.81 117 THR A CA 1
ATOM 858 C C . THR A 1 117 ? 3.498 -29.531 -14.305 1 92.81 117 THR A C 1
ATOM 860 O O . THR A 1 117 ? 3.127 -28.375 -14.555 1 92.81 117 THR A O 1
ATOM 863 N N . TRP A 1 118 ? 3.043 -30.266 -13.281 1 92.94 118 TRP A N 1
ATOM 864 C CA . TRP A 1 118 ? 2.092 -29.734 -12.32 1 92.94 118 TRP A CA 1
ATOM 865 C C . TRP A 1 118 ? 2.814 -29.188 -11.086 1 92.94 118 TRP A C 1
ATOM 867 O O . TRP A 1 118 ? 3.482 -29.938 -10.375 1 92.94 118 TRP A O 1
ATOM 877 N N . VAL A 1 119 ? 2.645 -27.875 -10.883 1 94.06 119 VAL A N 1
ATOM 878 C CA . VAL A 1 119 ? 3.291 -27.219 -9.75 1 94.06 119 VAL A CA 1
ATOM 879 C C . VAL A 1 119 ? 2.303 -27.094 -8.594 1 94.06 119 VAL A C 1
ATOM 881 O O . VAL A 1 119 ? 1.256 -26.453 -8.719 1 94.06 119 VAL A O 1
ATOM 884 N N . ILE A 1 120 ? 2.666 -27.703 -7.422 1 90.56 120 ILE A N 1
ATOM 885 C CA . ILE A 1 120 ? 1.729 -27.688 -6.305 1 90.56 120 ILE A CA 1
ATOM 886 C C . ILE A 1 120 ? 2.49 -27.516 -4.992 1 90.56 120 ILE A C 1
ATOM 888 O O . ILE A 1 120 ? 3.688 -27.797 -4.918 1 90.56 120 ILE A O 1
ATOM 892 N N . GLY A 1 121 ? 1.824 -26.969 -4.031 1 88.81 121 GLY A N 1
ATOM 893 C CA . GLY A 1 121 ? 2.385 -26.875 -2.691 1 88.81 121 GLY A CA 1
ATOM 894 C C . GLY A 1 121 ? 2.377 -28.188 -1.948 1 88.81 121 GLY A C 1
ATOM 895 O O . GLY A 1 121 ? 1.57 -29.078 -2.25 1 88.81 121 GLY A O 1
ATOM 896 N N . SER A 1 122 ? 3.244 -28.25 -0.963 1 85.5 122 SER A N 1
ATOM 897 C CA . SER A 1 122 ? 3.311 -29.453 -0.147 1 85.5 122 SER A CA 1
ATOM 898 C C . SER A 1 122 ? 2.012 -29.688 0.618 1 85.5 122 SER A C 1
ATOM 900 O O . SER A 1 122 ? 1.648 -30.828 0.918 1 85.5 122 SER A O 1
ATOM 902 N N . ASP A 1 123 ? 1.301 -28.594 0.864 1 81.81 123 ASP A N 1
ATOM 903 C CA . ASP A 1 123 ? 0.015 -28.703 1.546 1 81.81 123 ASP A CA 1
ATOM 904 C C . ASP A 1 123 ? -1.005 -29.438 0.674 1 81.81 123 ASP A C 1
ATOM 906 O O . ASP A 1 123 ? -1.854 -30.172 1.184 1 81.81 123 ASP A O 1
ATOM 910 N N . VAL A 1 124 ? -1.025 -29.234 -0.588 1 82.06 124 VAL A N 1
ATOM 911 C CA . VAL A 1 124 ? -1.926 -29.906 -1.517 1 82.06 124 VAL A CA 1
ATOM 912 C C . VAL A 1 124 ? -1.615 -31.391 -1.544 1 82.06 124 VAL A C 1
ATOM 914 O O . VAL A 1 124 ? -2.525 -32.219 -1.516 1 82.06 124 VAL A O 1
ATOM 917 N N . VAL A 1 125 ? -0.342 -31.688 -1.583 1 80.5 125 VAL A N 1
ATOM 918 C CA . VAL A 1 125 ? 0.085 -33.094 -1.605 1 80.5 125 VAL A CA 1
ATOM 919 C C . VAL A 1 125 ? -0.384 -33.781 -0.334 1 80.5 125 VAL A C 1
ATOM 921 O O . VAL A 1 125 ? -0.879 -34.906 -0.389 1 80.5 125 VAL A O 1
ATOM 924 N N . GLU A 1 126 ? -0.257 -33.125 0.724 1 78.06 126 GLU A N 1
ATOM 925 C CA . GLU A 1 126 ? -0.687 -33.688 1.995 1 78.06 126 GLU A CA 1
ATOM 926 C C . GLU A 1 126 ? -2.189 -33.969 2.002 1 78.06 126 GLU A C 1
ATOM 928 O O . GLU A 1 126 ? -2.65 -34.938 2.578 1 78.06 126 GLU A O 1
ATOM 933 N N . GLY A 1 127 ? -2.895 -33.125 1.347 1 80.62 127 GLY A N 1
ATOM 934 C CA . GLY A 1 127 ? -4.34 -33.281 1.282 1 80.62 127 GLY A CA 1
ATOM 935 C C . GLY A 1 127 ? -4.789 -34.344 0.326 1 80.62 127 GLY A C 1
ATOM 936 O O . GLY A 1 127 ? -5.918 -34.844 0.413 1 80.62 127 GLY A O 1
ATOM 937 N N . MET A 1 128 ? -3.949 -34.812 -0.528 1 78.88 128 MET A N 1
ATOM 938 C CA . MET A 1 128 ? -4.297 -35.781 -1.542 1 78.88 128 MET A CA 1
ATOM 939 C C . MET A 1 128 ? -4.676 -37.125 -0.897 1 78.88 128 MET A C 1
ATOM 941 O O . MET A 1 128 ? -5.391 -37.906 -1.497 1 78.88 128 MET A O 1
ATOM 945 N N . LYS A 1 129 ? -4.199 -37.312 0.222 1 76.06 129 LYS A N 1
ATOM 946 C CA . LYS A 1 129 ? -4.531 -38.531 0.931 1 76.06 129 LYS A CA 1
ATOM 947 C C . LYS A 1 129 ? -6.035 -38.625 1.182 1 76.06 129 LYS A C 1
ATOM 949 O O . LYS A 1 129 ? -6.578 -39.75 1.299 1 76.06 129 LYS A O 1
ATOM 954 N N . TYR A 1 130 ? -6.676 -37.469 1.181 1 80.69 130 TYR A N 1
ATOM 955 C CA . TYR A 1 130 ? -8.109 -37.438 1.453 1 80.69 130 TYR A CA 1
ATOM 956 C C . TYR A 1 130 ? -8.914 -37.594 0.166 1 80.69 130 TYR A C 1
ATOM 958 O O . TYR A 1 130 ? -10.125 -37.812 0.206 1 80.69 130 TYR A O 1
ATOM 966 N N . TRP A 1 131 ? -8.344 -37.438 -0.952 1 78.94 131 TRP A N 1
ATOM 967 C CA . TRP A 1 131 ? -8.984 -37.594 -2.252 1 78.94 131 TRP A CA 1
ATOM 968 C C . TRP A 1 131 ? -8.086 -38.344 -3.223 1 78.94 131 TRP A C 1
ATOM 970 O O . TRP A 1 131 ? -7.867 -37.875 -4.352 1 78.94 131 TRP A O 1
ATOM 980 N N . GLN A 1 132 ? -7.699 -39.531 -2.877 1 74.81 132 GLN A N 1
ATOM 981 C CA . GLN A 1 132 ? -6.652 -40.312 -3.521 1 74.81 132 GLN A CA 1
ATOM 982 C C . GLN A 1 132 ? -7.039 -40.688 -4.949 1 74.81 132 GLN A C 1
ATOM 984 O O . GLN A 1 132 ? -6.211 -40.594 -5.859 1 74.81 132 GLN A O 1
ATOM 989 N N . GLU A 1 133 ? -8.242 -41.094 -5.066 1 77.94 133 GLU A N 1
ATOM 990 C CA . GLU A 1 133 ? -8.664 -41.531 -6.395 1 77.94 133 GLU A CA 1
ATOM 991 C C . GLU A 1 133 ? -8.594 -40.375 -7.395 1 77.94 133 GLU A C 1
ATOM 993 O O . GLU A 1 133 ? -8.094 -40.531 -8.508 1 77.94 133 GLU A O 1
ATOM 998 N N . LYS A 1 134 ? -9.078 -39.25 -6.914 1 80 134 LYS A N 1
ATOM 999 C CA . LYS A 1 134 ? -9.016 -38.062 -7.758 1 80 134 LYS A CA 1
ATOM 1000 C C . LYS A 1 134 ? -7.574 -37.656 -8.016 1 80 134 LYS A C 1
ATOM 1002 O O . LYS A 1 134 ? -7.211 -37.312 -9.148 1 80 134 LYS A O 1
ATOM 1007 N N . ALA A 1 135 ? -6.832 -37.719 -7.043 1 77.06 135 ALA A N 1
ATOM 1008 C CA . ALA A 1 135 ? -5.43 -37.312 -7.145 1 77.06 135 ALA A CA 1
ATOM 1009 C C . ALA A 1 135 ? -4.684 -38.219 -8.133 1 77.06 135 ALA A C 1
ATOM 1011 O O . ALA A 1 135 ? -3.918 -37.719 -8.969 1 77.06 135 ALA A O 1
ATOM 1012 N N . ARG A 1 136 ? -4.898 -39.438 -8.031 1 76.44 136 ARG A N 1
ATOM 1013 C CA . ARG A 1 136 ? -4.258 -40.406 -8.93 1 76.44 136 ARG A CA 1
ATOM 1014 C C . ARG A 1 136 ? -4.648 -40.156 -10.383 1 76.44 136 ARG A C 1
ATOM 1016 O O . ARG A 1 136 ? -3.799 -40.188 -11.273 1 76.44 136 ARG A O 1
ATOM 1023 N N . SER A 1 137 ? -5.918 -39.938 -10.484 1 80.12 137 SER A N 1
ATOM 1024 C CA . SER A 1 137 ? -6.406 -39.656 -11.828 1 80.12 137 SER A CA 1
ATOM 1025 C C . SER A 1 137 ? -5.746 -38.406 -12.414 1 80.12 137 SER A C 1
ATOM 1027 O O . SER A 1 137 ? -5.379 -38.375 -13.586 1 80.12 137 SER A O 1
ATOM 1029 N N . GLN A 1 138 ? -5.59 -37.438 -11.648 1 81 138 GLN A N 1
ATOM 1030 C CA . GLN A 1 138 ? -4.949 -36.188 -12.078 1 81 138 GLN A CA 1
ATOM 1031 C C . GLN A 1 138 ? -3.465 -36.406 -12.367 1 81 138 GLN A C 1
ATOM 1033 O O . GLN A 1 138 ? -2.945 -35.906 -13.367 1 81 138 GLN A O 1
ATOM 1038 N N . MET A 1 139 ? -2.867 -37.094 -11.523 1 78.94 139 MET A N 1
ATOM 1039 C CA . MET A 1 139 ? -1.435 -37.344 -11.648 1 78.94 139 MET A CA 1
ATOM 1040 C C . MET A 1 139 ? -1.126 -38.125 -12.922 1 78.94 139 MET A C 1
ATOM 1042 O O . MET A 1 139 ? -0.058 -37.969 -13.516 1 78.94 139 MET A O 1
ATOM 1046 N N . MET A 1 140 ? -2.068 -38.906 -13.391 1 81.44 140 MET A N 1
ATOM 1047 C CA . MET A 1 140 ? -1.889 -39.688 -14.609 1 81.44 140 MET A CA 1
ATOM 1048 C C . MET A 1 140 ? -1.938 -38.781 -15.844 1 81.44 140 MET A C 1
ATOM 1050 O O . MET A 1 140 ? -1.495 -39.188 -16.922 1 81.44 140 MET A O 1
ATOM 1054 N N . MET A 1 141 ? -2.451 -37.656 -15.602 1 86.12 141 MET A N 1
ATOM 1055 C CA . MET A 1 141 ? -2.629 -36.75 -16.75 1 86.12 141 MET A CA 1
ATOM 1056 C C . MET A 1 141 ? -1.424 -35.844 -16.906 1 86.12 141 MET A C 1
ATOM 1058 O O . MET A 1 141 ? -1.297 -35.156 -17.922 1 86.12 141 MET A O 1
ATOM 1062 N N . VAL A 1 142 ? -0.569 -35.812 -15.969 1 89.12 142 VAL A N 1
ATOM 1063 C CA . VAL A 1 142 ? 0.597 -34.969 -16.062 1 89.12 142 VAL A CA 1
ATOM 1064 C C . VAL A 1 142 ? 1.865 -35.812 -16.172 1 89.12 142 VAL A C 1
ATOM 1066 O O . VAL A 1 142 ? 1.849 -37 -15.891 1 89.12 142 VAL A O 1
ATOM 1069 N N . ASP A 1 143 ? 2.963 -35.156 -16.609 1 88.12 143 ASP A N 1
ATOM 1070 C CA . ASP A 1 143 ? 4.207 -35.875 -16.844 1 88.12 143 ASP A CA 1
ATOM 1071 C C . ASP A 1 143 ? 5.16 -35.75 -15.664 1 88.12 143 ASP A C 1
ATOM 1073 O O . ASP A 1 143 ? 5.953 -36.656 -15.383 1 88.12 143 ASP A O 1
ATOM 1077 N N . GLU A 1 144 ? 5.074 -34.625 -15.016 1 88.69 144 GLU A N 1
ATOM 1078 C CA . GLU A 1 144 ? 5.922 -34.344 -13.867 1 88.69 144 GLU A CA 1
ATOM 1079 C C . GLU A 1 144 ? 5.18 -33.469 -12.836 1 88.69 144 GLU A C 1
ATOM 1081 O O . GLU A 1 144 ? 4.23 -32.781 -13.18 1 88.69 144 GLU A O 1
ATOM 1086 N N . VAL A 1 145 ? 5.613 -33.688 -11.531 1 89.69 145 VAL A N 1
ATOM 1087 C CA . VAL A 1 145 ? 5.055 -32.844 -10.469 1 89.69 145 VAL A CA 1
ATOM 1088 C C . VAL A 1 145 ? 6.18 -32.125 -9.742 1 89.69 145 VAL A C 1
ATOM 1090 O O . VAL A 1 145 ? 7.188 -32.719 -9.375 1 89.69 145 VAL A O 1
ATOM 1093 N N . ALA A 1 146 ? 6.039 -30.844 -9.695 1 91.81 146 ALA A N 1
ATOM 1094 C CA . ALA A 1 146 ? 6.926 -30.016 -8.883 1 91.81 146 ALA A CA 1
ATOM 1095 C C . ALA A 1 146 ? 6.246 -29.609 -7.574 1 91.81 146 ALA A C 1
ATOM 1097 O O . ALA A 1 146 ? 5.258 -28.875 -7.59 1 91.81 146 ALA A O 1
ATOM 1098 N N . VAL A 1 147 ? 6.836 -30.047 -6.438 1 91 147 VAL A N 1
ATOM 1099 C CA . VAL A 1 147 ? 6.242 -29.781 -5.133 1 91 147 VAL A CA 1
ATOM 1100 C C . VAL A 1 147 ? 7.039 -28.688 -4.418 1 91 147 VAL A C 1
ATOM 1102 O O . VAL A 1 147 ? 8.242 -28.844 -4.188 1 91 147 VAL A O 1
ATOM 1105 N N . ILE A 1 148 ? 6.363 -27.609 -4.117 1 91.94 148 ILE A N 1
ATOM 1106 C CA . ILE A 1 148 ? 6.977 -26.516 -3.365 1 91.94 148 ILE A CA 1
ATOM 1107 C C . ILE A 1 148 ? 6.918 -26.828 -1.871 1 91.94 148 ILE A C 1
ATOM 1109 O O . ILE A 1 148 ? 5.832 -26.969 -1.302 1 91.94 148 ILE A O 1
ATOM 1113 N N . LEU A 1 149 ? 8.07 -26.891 -1.29 1 87 149 LEU A N 1
ATOM 1114 C CA . LEU A 1 149 ? 8.133 -27.172 0.139 1 87 149 LEU A CA 1
ATOM 1115 C C . LEU A 1 149 ? 7.91 -25.906 0.958 1 87 149 LEU A C 1
ATOM 1117 O O . LEU A 1 149 ? 8.57 -24.891 0.735 1 87 149 LEU A O 1
ATOM 1121 N N . ARG A 1 150 ? 6.867 -25.859 1.773 1 73.56 150 ARG A N 1
ATOM 1122 C CA . ARG A 1 150 ? 6.629 -24.75 2.691 1 73.56 150 ARG A CA 1
ATOM 1123 C C . ARG A 1 150 ? 7.422 -24.922 3.98 1 73.56 150 ARG A C 1
ATOM 1125 O O . ARG A 1 150 ? 7.902 -26.016 4.277 1 73.56 150 ARG A O 1
ATOM 1132 N N . SER A 1 151 ? 7.656 -23.875 4.602 1 64.88 151 SER A N 1
ATOM 1133 C CA . SER A 1 151 ? 8.461 -23.906 5.82 1 64.88 151 SER A CA 1
ATOM 1134 C C . SER A 1 151 ? 7.957 -24.969 6.781 1 64.88 151 SER A C 1
ATOM 1136 O O . SER A 1 151 ? 6.754 -25.078 7.035 1 64.88 151 SER A O 1
ATOM 1138 N N . GLY A 1 152 ? 8.852 -25.875 7.207 1 60.84 152 GLY A N 1
ATOM 1139 C CA . GLY A 1 152 ? 8.602 -26.859 8.242 1 60.84 152 GLY A CA 1
ATOM 1140 C C . GLY A 1 152 ? 8.18 -28.203 7.695 1 60.84 152 GLY A C 1
ATOM 1141 O O . GLY A 1 152 ? 8.047 -29.172 8.445 1 60.84 152 GLY A O 1
ATOM 1142 N N . GLN A 1 153 ? 7.797 -28.266 6.41 1 62.16 153 GLN A N 1
ATOM 1143 C CA . GLN A 1 153 ? 7.336 -29.547 5.887 1 62.16 153 GLN A CA 1
ATOM 1144 C C . GLN A 1 153 ? 8.5 -30.375 5.344 1 62.16 153 GLN A C 1
ATOM 1146 O O . GLN A 1 153 ? 9.492 -29.812 4.867 1 62.16 153 GLN A O 1
ATOM 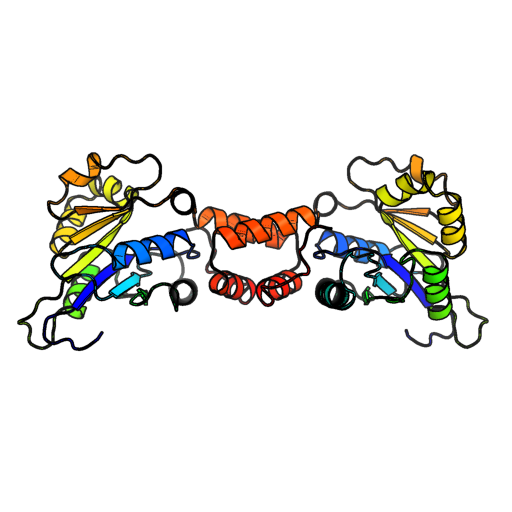1151 N N . THR A 1 154 ? 8.484 -31.734 5.699 1 60.06 154 THR A N 1
ATOM 1152 C CA . THR A 1 154 ? 9.547 -32.625 5.273 1 60.06 154 THR A CA 1
ATOM 1153 C C . THR A 1 154 ? 9.18 -33.344 3.965 1 60.06 154 THR A C 1
ATOM 1155 O O . THR A 1 154 ? 8 -33.469 3.643 1 60.06 154 THR A O 1
ATOM 1158 N N . SER A 1 155 ? 10.219 -33.562 2.924 1 60.78 155 SER A N 1
ATOM 1159 C CA . SER A 1 155 ? 10.195 -34.156 1.602 1 60.78 155 SER A CA 1
ATOM 1160 C C . SER A 1 155 ? 9.68 -35.594 1.67 1 60.78 155 SER A C 1
ATOM 1162 O O . SER A 1 155 ? 9.102 -36.094 0.704 1 60.78 155 SER A O 1
ATOM 1164 N N . ALA A 1 156 ? 9.781 -36.281 2.783 1 59.16 156 ALA A N 1
ATOM 1165 C CA . ALA A 1 156 ? 9.578 -37.719 2.832 1 59.16 156 ALA A CA 1
ATOM 1166 C C . ALA A 1 156 ? 8.133 -38.094 2.527 1 59.16 156 ALA A C 1
ATOM 1168 O O . ALA A 1 156 ? 7.867 -39.031 1.789 1 59.16 156 ALA A O 1
ATOM 1169 N N . GLN A 1 157 ? 7.211 -37.344 3.002 1 60.72 157 GLN A N 1
ATOM 1170 C CA . GLN A 1 157 ? 5.797 -37.688 2.865 1 60.72 157 GLN A CA 1
ATOM 1171 C C . GLN A 1 157 ? 5.332 -37.531 1.419 1 60.72 157 GLN A C 1
ATOM 1173 O O . GLN A 1 157 ? 4.43 -38.25 0.977 1 60.72 157 GLN A O 1
ATOM 1178 N N . VAL A 1 158 ? 6.066 -36.812 0.593 1 61.91 158 VAL A N 1
ATOM 1179 C CA . VAL A 1 158 ? 5.602 -36.438 -0.744 1 61.91 158 VAL A CA 1
ATOM 1180 C C . VAL A 1 158 ? 6.141 -37.438 -1.763 1 61.91 158 VAL A C 1
ATOM 1182 O O . VAL A 1 158 ? 5.465 -37.781 -2.742 1 61.91 158 VAL A O 1
ATOM 1185 N N . GLN A 1 159 ? 7.305 -38.031 -1.438 1 62.16 159 GLN A N 1
ATOM 1186 C CA . GLN A 1 159 ? 8.039 -38.812 -2.418 1 62.16 159 GLN A CA 1
ATOM 1187 C C . GLN A 1 159 ? 7.32 -40.125 -2.723 1 62.16 159 GLN A C 1
ATOM 1189 O O . GLN A 1 159 ? 7.496 -40.719 -3.799 1 62.16 159 GLN A O 1
ATOM 1194 N N . ASP A 1 160 ? 6.422 -40.531 -1.839 1 62.62 160 ASP A N 1
ATOM 1195 C CA . ASP A 1 160 ? 5.828 -41.844 -2.02 1 62.62 160 ASP A CA 1
ATOM 1196 C C . ASP A 1 160 ? 4.707 -41.812 -3.055 1 62.62 160 ASP A C 1
ATOM 1198 O O . ASP A 1 160 ? 4.188 -42.844 -3.455 1 62.62 160 ASP A O 1
ATOM 1202 N N . LEU A 1 161 ? 4.477 -40.656 -3.631 1 62.12 161 LEU A N 1
ATOM 1203 C CA . LEU A 1 161 ? 3.281 -40.562 -4.461 1 62.12 161 LEU A CA 1
ATOM 1204 C C . LEU A 1 161 ? 3.613 -40.844 -5.926 1 62.12 161 LEU A C 1
ATOM 1206 O O . LEU A 1 161 ? 2.818 -41.438 -6.641 1 62.12 161 LEU A O 1
ATOM 1210 N N . MET A 1 162 ? 4.668 -40.312 -6.5 1 62.28 162 MET A N 1
ATOM 1211 C CA . MET A 1 162 ? 5.043 -40.531 -7.891 1 62.28 162 MET A CA 1
ATOM 1212 C C . MET A 1 162 ? 6.559 -40.531 -8.055 1 62.28 162 MET A C 1
ATOM 1214 O O . MET A 1 162 ? 7.27 -39.906 -7.246 1 62.28 162 MET A O 1
ATOM 1218 N N . ASP A 1 163 ? 7.027 -41.312 -9.031 1 62.97 163 ASP A N 1
ATOM 1219 C CA . ASP A 1 163 ? 8.445 -41.375 -9.359 1 62.97 163 ASP A CA 1
ATOM 1220 C C . ASP A 1 163 ? 8.953 -40.062 -9.945 1 62.97 163 ASP A C 1
ATOM 1222 O O . ASP A 1 163 ? 10.156 -39.781 -9.914 1 62.97 163 ASP A O 1
ATOM 1226 N N . THR A 1 164 ? 8.125 -39.188 -10.484 1 77.88 164 THR A N 1
ATOM 1227 C CA . THR A 1 164 ? 8.562 -38 -11.227 1 77.88 164 THR A CA 1
ATOM 1228 C C . THR A 1 164 ? 8.258 -36.719 -10.445 1 77.88 164 THR A C 1
ATOM 1230 O O . THR A 1 164 ? 7.848 -35.719 -11.023 1 77.88 164 THR A O 1
ATOM 1233 N N . ILE A 1 165 ? 8.453 -36.812 -9.133 1 79.56 165 ILE A N 1
ATOM 1234 C CA . ILE A 1 165 ? 8.211 -35.656 -8.266 1 79.56 165 ILE A CA 1
ATOM 1235 C C . ILE A 1 165 ? 9.523 -34.938 -7.996 1 79.56 165 ILE A C 1
ATOM 1237 O O . ILE A 1 165 ? 10.531 -35.562 -7.637 1 79.56 165 ILE A O 1
ATOM 1241 N N . THR A 1 166 ? 9.609 -33.688 -8.336 1 85.88 166 THR A N 1
ATOM 1242 C CA . THR A 1 166 ? 10.719 -32.812 -7.98 1 85.88 166 THR A CA 1
ATOM 1243 C C . THR A 1 166 ? 10.32 -31.875 -6.828 1 85.88 166 THR A C 1
ATOM 1245 O O . THR A 1 166 ? 9.281 -31.219 -6.883 1 85.88 166 THR A O 1
ATOM 1248 N N . MET A 1 167 ? 11.18 -31.906 -5.801 1 87.62 167 MET A N 1
ATOM 1249 C CA . MET A 1 167 ? 10.93 -31.031 -4.656 1 87.62 167 MET A CA 1
ATOM 1250 C C . MET A 1 167 ? 11.664 -29.719 -4.809 1 87.62 167 MET A C 1
ATOM 1252 O O . MET A 1 167 ? 12.852 -29.688 -5.16 1 87.62 167 MET A O 1
ATOM 1256 N N . ILE A 1 168 ? 10.938 -28.641 -4.539 1 89.12 168 ILE A N 1
ATOM 1257 C CA . ILE A 1 168 ? 11.516 -27.297 -4.648 1 89.12 168 ILE A CA 1
ATOM 1258 C C . ILE A 1 168 ? 11.477 -26.609 -3.285 1 89.12 168 ILE A C 1
ATOM 1260 O O . ILE A 1 168 ? 10.414 -26.5 -2.668 1 89.12 168 ILE A O 1
ATOM 1264 N N . SER A 1 169 ? 12.656 -26.234 -2.832 1 89.31 169 SER A N 1
ATOM 1265 C CA . SER A 1 169 ? 12.766 -25.422 -1.621 1 89.31 169 SER A CA 1
ATOM 1266 C C . SER A 1 169 ? 13.078 -23.969 -1.951 1 89.31 169 SER A C 1
ATOM 1268 O O . SER A 1 169 ? 13.945 -23.688 -2.783 1 89.31 169 SER A O 1
ATOM 1270 N N . LEU A 1 170 ? 12.352 -23.125 -1.325 1 92.12 170 LEU A N 1
ATOM 1271 C CA . LEU A 1 170 ? 12.594 -21.703 -1.531 1 92.12 170 LEU A CA 1
ATOM 1272 C C . LEU A 1 170 ? 13.516 -21.156 -0.452 1 92.12 170 LEU A C 1
ATOM 1274 O O . LEU A 1 170 ? 13.523 -21.641 0.677 1 92.12 170 LEU A O 1
ATOM 1278 N N . ALA A 1 171 ? 14.297 -20.156 -0.803 1 91.12 171 ALA A N 1
ATOM 1279 C CA . ALA A 1 171 ? 15.055 -19.406 0.201 1 91.12 171 ALA A CA 1
ATOM 1280 C C . ALA A 1 171 ? 14.125 -18.797 1.248 1 91.12 171 ALA A C 1
ATOM 1282 O O . ALA A 1 171 ? 12.961 -18.5 0.959 1 91.12 171 ALA A O 1
ATOM 1283 N N . PRO A 1 172 ? 14.617 -18.594 2.422 1 88.94 172 PRO A N 1
ATOM 1284 C CA . PRO A 1 172 ? 13.789 -18.141 3.541 1 88.94 172 PRO A CA 1
ATOM 1285 C C . PRO A 1 172 ? 13.062 -16.828 3.248 1 88.94 172 PRO A C 1
ATOM 1287 O O . PRO A 1 172 ? 11.938 -16.609 3.707 1 88.94 172 PRO A O 1
ATOM 1290 N N . GLU A 1 173 ? 13.664 -15.93 2.51 1 90.38 173 GLU A N 1
ATOM 1291 C CA . GLU A 1 173 ? 13.086 -14.617 2.221 1 90.38 173 GLU A CA 1
ATOM 1292 C C . GLU A 1 173 ? 11.812 -14.75 1.393 1 90.38 173 GLU A C 1
ATOM 1294 O O . GLU A 1 173 ? 10.984 -13.836 1.369 1 90.38 173 GLU A O 1
ATOM 1299 N N . PHE A 1 174 ? 11.656 -15.891 0.747 1 92.94 174 PHE A N 1
ATOM 1300 C CA . PHE A 1 174 ? 10.461 -16.125 -0.058 1 92.94 174 PHE A CA 1
ATOM 1301 C C . PHE A 1 174 ? 9.516 -17.109 0.636 1 92.94 174 PHE A C 1
ATOM 1303 O O . PHE A 1 174 ? 8.297 -16.984 0.522 1 92.94 174 PHE A O 1
ATOM 1310 N N . ALA A 1 175 ? 10.055 -18.031 1.377 1 88.75 175 ALA A N 1
ATOM 1311 C CA . ALA A 1 175 ? 9.312 -19.156 1.932 1 88.75 175 ALA A CA 1
ATOM 1312 C C . ALA A 1 175 ? 8.281 -18.672 2.957 1 88.75 175 ALA A C 1
ATOM 1314 O O . ALA A 1 175 ? 7.25 -19.312 3.152 1 88.75 175 ALA A O 1
ATOM 1315 N N . ASN A 1 176 ? 8.461 -17.469 3.547 1 87.31 176 ASN A N 1
ATOM 1316 C CA . ASN A 1 176 ? 7.586 -17 4.621 1 87.31 176 ASN A CA 1
ATOM 1317 C C . ASN A 1 176 ? 6.637 -15.914 4.141 1 87.31 176 ASN A C 1
ATOM 1319 O O . ASN A 1 176 ? 5.945 -15.289 4.945 1 87.31 176 ASN A O 1
ATOM 1323 N N . VAL A 1 177 ? 6.555 -15.734 2.871 1 93.44 177 VAL A N 1
ATOM 1324 C CA . VAL A 1 177 ? 5.68 -14.711 2.311 1 93.44 177 VAL A CA 1
ATOM 1325 C C . VAL A 1 177 ? 4.316 -15.312 1.978 1 93.44 177 VAL A C 1
ATOM 1327 O O . VAL A 1 177 ? 4.238 -16.391 1.37 1 93.44 177 VAL A O 1
ATOM 1330 N N . SER A 1 178 ? 3.244 -14.648 2.451 1 90.88 178 SER A N 1
ATOM 1331 C CA . SER A 1 178 ? 1.896 -15.125 2.16 1 90.88 178 SER A CA 1
ATOM 1332 C C . SER A 1 178 ? 1.004 -13.984 1.67 1 90.88 178 SER A C 1
ATOM 1334 O O . SER A 1 178 ? 1.173 -12.836 2.08 1 90.88 178 SER A O 1
ATOM 1336 N N . SER A 1 179 ? 0.048 -14.406 0.824 1 91.94 179 SER A N 1
ATOM 1337 C CA . SER A 1 179 ? -0.922 -13.43 0.345 1 91.94 179 SER A CA 1
ATOM 1338 C C . SER A 1 179 ? -1.792 -12.906 1.485 1 91.94 179 SER A C 1
ATOM 1340 O O . SER A 1 179 ? -2.238 -11.758 1.459 1 91.94 179 SER A O 1
ATOM 1342 N N . THR A 1 180 ? -2.014 -13.711 2.469 1 91.25 180 THR A N 1
ATOM 1343 C CA . THR A 1 180 ? -2.791 -13.312 3.637 1 91.25 180 THR A CA 1
ATOM 1344 C C . THR A 1 180 ? -2.133 -12.125 4.344 1 91.25 180 THR A C 1
ATOM 1346 O O . THR A 1 180 ? -2.805 -11.156 4.699 1 91.25 180 THR A O 1
ATOM 1349 N N . GLU A 1 181 ? -0.807 -12.266 4.5 1 93.38 181 GLU A N 1
ATOM 1350 C CA . GLU A 1 181 ? -0.067 -11.172 5.129 1 93.38 181 GLU A CA 1
ATOM 1351 C C . GLU A 1 181 ? -0.145 -9.898 4.293 1 93.38 181 GLU A C 1
ATOM 1353 O O . GLU A 1 181 ? -0.301 -8.805 4.832 1 93.38 181 GLU A O 1
ATOM 1358 N N . ILE A 1 182 ? -0.031 -10.023 3.02 1 94.81 182 ILE A N 1
ATOM 1359 C CA . ILE A 1 182 ? -0.098 -8.875 2.113 1 94.81 182 ILE A CA 1
ATOM 1360 C C . ILE A 1 182 ? -1.46 -8.195 2.24 1 94.81 182 ILE A C 1
ATOM 1362 O O . ILE A 1 182 ? -1.541 -6.973 2.352 1 94.81 182 ILE A O 1
ATOM 1366 N N . ARG A 1 183 ? -2.541 -8.977 2.254 1 93.06 183 ARG A N 1
ATOM 1367 C CA . ARG A 1 183 ? -3.879 -8.406 2.4 1 93.06 183 ARG A CA 1
ATOM 1368 C C . ARG A 1 183 ? -4.027 -7.691 3.738 1 93.06 183 ARG A C 1
ATOM 1370 O O . ARG A 1 183 ? -4.633 -6.621 3.812 1 93.06 183 ARG A O 1
ATOM 1377 N N . ARG A 1 184 ? -3.492 -8.289 4.766 1 93.19 184 ARG A N 1
ATOM 1378 C CA . ARG A 1 184 ? -3.553 -7.676 6.086 1 93.19 184 ARG A CA 1
ATOM 1379 C C . ARG A 1 184 ? -2.867 -6.316 6.09 1 93.19 184 ARG A C 1
ATOM 1381 O O . ARG A 1 184 ? -3.408 -5.344 6.621 1 93.19 184 ARG A O 1
ATOM 1388 N N . GLU A 1 185 ? -1.699 -6.285 5.492 1 93.62 185 GLU A N 1
ATOM 1389 C CA . GLU A 1 185 ? -0.948 -5.035 5.453 1 93.62 185 GLU A CA 1
ATOM 1390 C C . GLU A 1 185 ? -1.67 -3.986 4.609 1 93.62 185 GLU A C 1
ATOM 1392 O O . GLU A 1 185 ? -1.668 -2.801 4.949 1 93.62 185 GLU A O 1
ATOM 1397 N N . ILE A 1 186 ? -2.219 -4.402 3.51 1 93.5 186 ILE A N 1
ATOM 1398 C CA . ILE A 1 186 ? -2.971 -3.484 2.66 1 93.5 186 ILE A CA 1
ATOM 1399 C C . ILE A 1 186 ? -4.145 -2.902 3.441 1 93.5 186 ILE A C 1
ATOM 1401 O O . ILE A 1 186 ? -4.379 -1.691 3.414 1 93.5 186 ILE A O 1
ATOM 1405 N N . LEU A 1 187 ? -4.867 -3.748 4.156 1 92.38 187 LEU A N 1
ATOM 1406 C CA . LEU A 1 187 ? -6.02 -3.295 4.93 1 92.38 187 LEU A CA 1
ATOM 1407 C C . LEU A 1 187 ? -5.59 -2.336 6.035 1 92.38 187 LEU A C 1
ATOM 1409 O O . LEU A 1 187 ? -6.254 -1.326 6.277 1 92.38 187 LEU A O 1
ATOM 1413 N N . SER A 1 188 ? -4.531 -2.689 6.66 1 93.31 188 SER A N 1
ATOM 1414 C CA . SER A 1 188 ? -3.998 -1.811 7.695 1 93.31 188 SER A CA 1
ATOM 1415 C C . SER A 1 188 ? -3.666 -0.433 7.133 1 93.31 188 SER A C 1
ATOM 1417 O O . SER A 1 188 ? -4.031 0.588 7.719 1 93.31 188 SER A O 1
ATOM 1419 N N . LEU A 1 189 ? -3.004 -0.416 6.027 1 93.75 189 LEU A N 1
ATOM 1420 C CA . LEU A 1 189 ? -2.613 0.838 5.391 1 93.75 189 LEU A CA 1
ATOM 1421 C C . LEU A 1 189 ? -3.842 1.662 5.016 1 93.75 189 LEU A C 1
ATOM 1423 O O . LEU A 1 189 ? -3.846 2.885 5.172 1 93.75 189 LEU A O 1
ATOM 1427 N N . LYS A 1 190 ? -4.848 0.991 4.539 1 92.5 190 LYS A N 1
ATOM 1428 C CA . LYS A 1 190 ? -6.066 1.682 4.133 1 92.5 190 LYS A CA 1
ATOM 1429 C C . LYS A 1 190 ? -6.77 2.312 5.332 1 92.5 190 LYS A C 1
ATOM 1431 O O . LYS A 1 190 ? -7.473 3.314 5.191 1 92.5 190 LYS A O 1
ATOM 1436 N N . LYS A 1 191 ? -6.562 1.772 6.539 1 93.38 191 LYS A N 1
ATOM 1437 C CA . LYS A 1 191 ? -7.148 2.322 7.758 1 93.38 191 LYS A CA 1
ATOM 1438 C C . LYS A 1 191 ? -6.359 3.531 8.25 1 93.38 191 LYS A C 1
ATOM 1440 O O . LYS A 1 191 ? -6.93 4.453 8.836 1 93.38 191 LYS A O 1
ATOM 1445 N N . LEU A 1 192 ? -5.09 3.525 8.016 1 95.06 192 LEU A N 1
ATOM 1446 C CA . LEU A 1 192 ? -4.195 4.52 8.602 1 95.06 192 LEU A CA 1
ATOM 1447 C C . LEU A 1 192 ? -4.082 5.742 7.695 1 95.06 192 LEU A C 1
ATOM 1449 O O . LEU A 1 192 ? -3.701 6.824 8.148 1 95.06 192 LEU A O 1
ATOM 1453 N N . SER A 1 193 ? -4.305 5.617 6.41 1 94.44 193 SER A N 1
ATOM 1454 C CA . SER A 1 193 ? -4.062 6.664 5.422 1 94.44 193 SER A CA 1
ATOM 1455 C C . SER A 1 193 ? -5.297 6.898 4.559 1 94.44 193 SER A C 1
ATOM 1457 O O . SER A 1 193 ? -6.398 6.477 4.91 1 94.44 193 SER A O 1
ATOM 1459 N N . LEU A 1 194 ? -5.133 7.785 3.576 1 94 194 LEU A N 1
ATOM 1460 C CA . LEU A 1 194 ? -6.207 8.086 2.639 1 94 194 LEU A CA 1
ATOM 1461 C C . LEU A 1 194 ? -5.93 7.461 1.275 1 94 194 LEU A C 1
ATOM 1463 O O . LEU A 1 194 ? -4.781 7.406 0.833 1 94 194 LEU A O 1
ATOM 1467 N N . HIS A 1 195 ? -7.02 7.062 0.605 1 92.62 195 HIS A N 1
ATOM 1468 C CA . HIS A 1 195 ? -6.902 6.379 -0.677 1 92.62 195 HIS A CA 1
ATOM 1469 C C . HIS A 1 195 ? -6.109 7.215 -1.677 1 92.62 195 HIS A C 1
ATOM 1471 O O . HIS A 1 195 ? -5.172 6.715 -2.303 1 92.62 195 HIS A O 1
ATOM 1477 N N . PRO A 1 196 ? -6.434 8.508 -1.789 1 93.88 196 PRO A N 1
ATOM 1478 C CA . PRO A 1 196 ? -5.684 9.289 -2.775 1 93.88 196 PRO A CA 1
ATOM 1479 C C . PRO A 1 196 ? -4.191 9.375 -2.449 1 93.88 196 PRO A C 1
ATOM 1481 O O . PRO A 1 196 ? -3.361 9.453 -3.357 1 93.88 196 PRO A O 1
ATOM 1484 N N . VAL A 1 197 ? -3.879 9.367 -1.227 1 94.38 197 VAL A N 1
ATOM 1485 C CA . VAL A 1 197 ? -2.48 9.43 -0.812 1 94.38 197 VAL A CA 1
ATOM 1486 C C . VAL A 1 197 ? -1.781 8.117 -1.15 1 94.38 197 VAL A C 1
ATOM 1488 O O . VAL A 1 197 ? -0.684 8.117 -1.713 1 94.38 197 VAL A O 1
ATOM 1491 N N . LEU A 1 198 ? -2.436 7.02 -0.82 1 93 198 LEU A N 1
ATOM 1492 C CA . LEU A 1 198 ? -1.856 5.711 -1.107 1 93 198 LEU A CA 1
ATOM 1493 C C . LEU A 1 198 ? -1.677 5.516 -2.609 1 93 198 LEU A C 1
ATOM 1495 O O . LEU A 1 198 ? -0.655 4.984 -3.053 1 93 198 LEU A O 1
ATOM 1499 N N . GLU A 1 199 ? -2.674 5.891 -3.369 1 92.19 199 GLU A N 1
ATOM 1500 C CA . GLU A 1 199 ? -2.555 5.832 -4.824 1 92.19 199 GLU A CA 1
ATOM 1501 C C . GLU A 1 199 ? -1.339 6.613 -5.312 1 92.19 199 GLU A C 1
ATOM 1503 O O . GLU A 1 199 ? -0.593 6.141 -6.172 1 92.19 199 GLU A O 1
ATOM 1508 N N . TYR A 1 200 ? -1.146 7.781 -4.781 1 93 200 TYR A N 1
ATOM 1509 C CA . TYR A 1 200 ? -0.011 8.617 -5.152 1 93 200 TYR A CA 1
ATOM 1510 C C . TYR A 1 200 ? 1.306 7.938 -4.801 1 93 200 TYR A C 1
ATOM 1512 O O . TYR A 1 200 ? 2.225 7.887 -5.621 1 93 200 TYR A O 1
ATOM 1520 N N . VAL A 1 201 ? 1.432 7.422 -3.578 1 91.81 201 VAL A N 1
ATOM 1521 C CA . VAL A 1 201 ? 2.65 6.809 -3.062 1 91.81 201 VAL A CA 1
ATOM 1522 C C . VAL A 1 201 ? 3.064 5.648 -3.963 1 91.81 201 VAL A C 1
ATOM 1524 O O . VAL A 1 201 ? 4.23 5.539 -4.348 1 91.81 201 VAL A O 1
ATOM 1527 N N . PHE A 1 202 ? 2.166 4.828 -4.348 1 91.38 202 PHE A N 1
ATOM 1528 C CA . PHE A 1 202 ? 2.529 3.619 -5.078 1 91.38 202 PHE A CA 1
ATOM 1529 C C . PHE A 1 202 ? 2.602 3.896 -6.578 1 91.38 202 PHE A C 1
ATOM 1531 O O . PHE A 1 202 ? 3.229 3.141 -7.324 1 91.38 202 PHE A O 1
ATOM 1538 N N . ALA A 1 203 ? 1.957 4.965 -6.992 1 89.06 203 ALA A N 1
ATOM 1539 C CA . ALA A 1 203 ? 2.135 5.391 -8.375 1 89.06 203 ALA A CA 1
ATOM 1540 C C . ALA A 1 203 ? 3.498 6.047 -8.578 1 89.06 203 ALA A C 1
ATOM 1542 O O . ALA A 1 203 ? 4.031 6.055 -9.688 1 89.06 203 ALA A O 1
ATOM 1543 N N . HIS A 1 204 ? 3.92 6.648 -7.504 1 81.75 204 HIS A N 1
ATOM 1544 C CA . HIS A 1 204 ? 5.191 7.359 -7.59 1 81.75 204 HIS A CA 1
ATOM 1545 C C . HIS A 1 204 ? 6.273 6.648 -6.781 1 81.75 204 HIS A C 1
ATOM 1547 O O . HIS A 1 204 ? 6.691 7.141 -5.73 1 81.75 204 HIS A O 1
ATOM 1553 N N . SER A 1 205 ? 6.559 5.434 -6.965 1 62.69 205 SER A N 1
ATOM 1554 C CA . SER A 1 205 ? 7.352 4.398 -6.309 1 62.69 205 SER A CA 1
ATOM 1555 C C . SER A 1 205 ? 8.664 4.965 -5.773 1 62.69 205 SER A C 1
ATOM 1557 O O . SER A 1 205 ? 9.25 4.406 -4.844 1 62.69 205 SER A O 1
ATOM 1559 N N . ARG A 1 206 ? 9.242 5.82 -6.543 1 59.31 206 ARG A N 1
ATOM 1560 C CA . ARG A 1 206 ? 10.547 6.336 -6.137 1 59.31 206 ARG A CA 1
ATOM 1561 C C . ARG A 1 206 ? 10.391 7.48 -5.137 1 59.31 206 ARG A C 1
ATOM 1563 O O . ARG A 1 206 ? 11.297 8.305 -4.988 1 59.31 206 ARG A O 1
ATOM 1570 N N . LEU A 1 207 ? 9.219 7.34 -4.457 1 59.88 207 LEU A N 1
ATOM 1571 C CA . LEU A 1 207 ? 8.961 8.523 -3.635 1 59.88 207 LEU A CA 1
ATOM 1572 C C . LEU A 1 207 ? 10.062 8.703 -2.596 1 59.88 207 LEU A C 1
ATOM 1574 O O . LEU A 1 207 ? 10.195 7.895 -1.677 1 59.88 207 LEU A O 1
ATOM 1578 N N . LEU A 1 208 ? 11.039 9.531 -2.904 1 56.84 208 LEU A N 1
ATOM 1579 C CA . LEU A 1 208 ? 12.062 10.086 -2.025 1 56.84 208 LEU A CA 1
ATOM 1580 C C . LEU A 1 208 ? 11.438 10.688 -0.771 1 56.84 208 LEU A C 1
ATOM 1582 O O . LEU A 1 208 ? 12.109 10.82 0.257 1 56.84 208 LEU A O 1
ATOM 1586 N N . ALA A 1 209 ? 10.102 10.742 -0.908 1 57.94 209 ALA A N 1
ATOM 1587 C CA . ALA A 1 209 ? 9.43 11.531 0.118 1 57.94 209 ALA A CA 1
ATOM 1588 C C . ALA A 1 209 ? 9.203 10.711 1.384 1 57.94 209 ALA A C 1
ATOM 1590 O O . ALA A 1 209 ? 8.906 11.266 2.445 1 57.94 209 ALA A O 1
ATOM 1591 N N . LEU A 1 210 ? 9.453 9.336 1.271 1 69.12 210 LEU A N 1
ATOM 1592 C CA . LEU A 1 210 ? 9.148 8.523 2.441 1 69.12 210 LEU A CA 1
ATOM 1593 C C . LEU A 1 210 ? 10.414 8.195 3.229 1 69.12 210 LEU A C 1
ATOM 1595 O O . LEU A 1 210 ? 10.438 7.246 4.012 1 69.12 210 LEU A O 1
ATOM 1599 N N . HIS A 1 211 ? 11.43 9.008 3.018 1 67.81 211 HIS A N 1
ATOM 1600 C CA . HIS A 1 211 ? 12.633 8.797 3.811 1 67.81 211 HIS A CA 1
ATOM 1601 C C . HIS A 1 211 ? 12.414 9.219 5.262 1 67.81 211 HIS A C 1
ATOM 1603 O O . HIS A 1 211 ? 11.727 10.203 5.527 1 67.81 211 HIS A O 1
ATOM 1609 N N . PRO A 1 212 ? 12.773 8.297 6.164 1 62.06 212 PRO A N 1
ATOM 1610 C CA . PRO A 1 212 ? 12.625 8.672 7.574 1 62.06 212 PRO A CA 1
ATOM 1611 C C . PRO A 1 212 ? 13.281 10.008 7.906 1 62.06 212 PRO A C 1
ATOM 1613 O O . PRO A 1 212 ? 14.305 10.359 7.316 1 62.06 212 PRO A O 1
ATOM 1616 N N . GLN A 1 213 ? 12.609 10.984 8.531 1 53.62 213 GLN A N 1
ATOM 1617 C CA . GLN A 1 213 ? 13.141 12.258 9.008 1 53.62 213 GLN A CA 1
ATOM 1618 C C . GLN A 1 213 ? 14.133 12.047 10.148 1 53.62 213 GLN A C 1
ATOM 1620 O O . GLN A 1 213 ? 13.992 11.109 10.93 1 53.62 213 GLN A O 1
ATOM 1625 N N . ILE B 1 1 ? -6.293 33.438 -1.322 1 44.34 1 ILE B N 1
ATOM 1626 C CA . ILE B 1 1 ? -6.641 34.062 -0.053 1 44.34 1 ILE B CA 1
ATOM 1627 C C . ILE B 1 1 ? -7.754 35.062 -0.27 1 44.34 1 ILE B C 1
ATOM 1629 O O . ILE B 1 1 ? -7.609 36 -1.072 1 44.34 1 ILE B O 1
ATOM 1633 N N . PRO B 1 2 ? -8.922 34.719 -0.115 1 47.38 2 PRO B N 1
ATOM 1634 C CA . PRO B 1 2 ? -9.977 35.625 -0.527 1 47.38 2 PRO B CA 1
ATOM 1635 C C . PRO B 1 2 ? -9.828 37 0.104 1 47.38 2 PRO B C 1
ATOM 1637 O O . PRO B 1 2 ? -9.305 37.125 1.217 1 47.38 2 PRO B O 1
ATOM 1640 N N . GLY B 1 3 ? -9.625 38 -0.589 1 47.94 3 GLY B N 1
ATOM 1641 C CA . GLY B 1 3 ? -9.75 39.438 -0.397 1 47.94 3 GLY B CA 1
ATOM 1642 C C . GLY B 1 3 ? -10.836 39.812 0.59 1 47.94 3 GLY B C 1
ATOM 1643 O O . GLY B 1 3 ? -11.492 40.844 0.438 1 47.94 3 GLY B O 1
ATOM 1644 N N . ALA B 1 4 ? -10.953 39.031 1.712 1 51.47 4 ALA B N 1
ATOM 1645 C CA . ALA B 1 4 ? -12.156 39.406 2.436 1 51.47 4 ALA B CA 1
ATOM 1646 C C . ALA B 1 4 ? -11.953 40.719 3.17 1 51.47 4 ALA B C 1
ATOM 1648 O O . ALA B 1 4 ? -10.875 41 3.705 1 51.47 4 ALA B O 1
ATOM 1649 N N . ALA B 1 5 ? -12.648 41.719 3.008 1 52.91 5 ALA B N 1
ATOM 1650 C CA . ALA B 1 5 ? -12.766 43.031 3.629 1 52.91 5 ALA B CA 1
ATOM 1651 C C . ALA B 1 5 ? -12.477 42.969 5.125 1 52.91 5 ALA B C 1
ATOM 1653 O O . ALA B 1 5 ? -11.875 43.875 5.695 1 52.91 5 ALA B O 1
ATOM 1654 N N . ASP B 1 6 ? -12.961 41.969 5.887 1 58.66 6 ASP B N 1
ATOM 1655 C CA . ASP B 1 6 ? -12.953 42 7.344 1 58.66 6 ASP B CA 1
ATOM 1656 C C . ASP B 1 6 ? -11.852 41.094 7.906 1 58.66 6 ASP B C 1
ATOM 1658 O O . ASP B 1 6 ? -11.812 40.844 9.109 1 58.66 6 ASP B O 1
ATOM 1662 N N . GLY B 1 7 ? -10.75 40.781 7.168 1 70.75 7 GLY B N 1
ATOM 1663 C CA . GLY B 1 7 ? -9.602 40.031 7.613 1 70.75 7 GLY B CA 1
ATOM 1664 C C . GLY B 1 7 ? -9.797 38.531 7.453 1 70.75 7 GLY B C 1
ATOM 1665 O O . GLY B 1 7 ? -10.914 38.062 7.219 1 70.75 7 GLY B O 1
ATOM 1666 N N . PHE B 1 8 ? -8.867 37.75 7.293 1 84.38 8 PHE B N 1
ATOM 1667 C CA . PHE B 1 8 ? -8.844 36.312 7.043 1 84.38 8 PHE B CA 1
ATOM 1668 C C . PHE B 1 8 ? -8.289 35.562 8.25 1 84.38 8 PHE B C 1
ATOM 1670 O O . PHE B 1 8 ? -7.266 35.969 8.812 1 84.38 8 PHE B O 1
ATOM 1677 N N . SER B 1 9 ? -9.117 34.594 8.852 1 90.69 9 SER B N 1
ATOM 1678 C CA . SER B 1 9 ? -8.656 33.75 9.961 1 90.69 9 SER B CA 1
ATOM 1679 C C . SER B 1 9 ? -8.031 32.469 9.469 1 90.69 9 SER B C 1
ATOM 1681 O O . SER B 1 9 ? -8.734 31.578 8.977 1 90.69 9 SER B O 1
ATOM 1683 N N . LEU B 1 10 ? -6.762 32.344 9.617 1 93.75 10 LEU B N 1
ATOM 1684 C CA . LEU B 1 10 ? -5.996 31.203 9.086 1 93.75 10 LEU B CA 1
ATOM 1685 C C . LEU B 1 10 ? -5.398 30.375 10.211 1 93.75 10 LEU B C 1
ATOM 1687 O O . LEU B 1 10 ? -4.734 30.906 11.102 1 93.75 10 LEU B O 1
ATOM 1691 N N . ALA B 1 11 ? -5.719 29.141 10.18 1 95.62 11 ALA B N 1
ATOM 1692 C CA . ALA B 1 11 ? -4.98 28.203 11.023 1 95.62 11 ALA B CA 1
ATOM 1693 C C . ALA B 1 11 ? -3.805 27.594 10.273 1 95.62 11 ALA B C 1
ATOM 1695 O O . ALA B 1 11 ? -3.984 27 9.203 1 95.62 11 ALA B O 1
ATOM 1696 N N . ILE B 1 12 ? -2.652 27.797 10.812 1 95.12 12 ILE B N 1
ATOM 1697 C CA . ILE B 1 12 ? -1.453 27.203 10.227 1 95.12 12 ILE B CA 1
ATOM 1698 C C . ILE B 1 12 ? -1.068 25.938 10.984 1 95.12 12 ILE B C 1
ATOM 1700 O O . ILE B 1 12 ? -0.899 25.969 12.203 1 95.12 12 ILE B O 1
ATOM 1704 N N . TYR B 1 13 ? -0.974 24.891 10.219 1 95.81 13 TYR B N 1
ATOM 1705 C CA . TYR B 1 13 ? -0.661 23.562 10.719 1 95.81 13 TYR B CA 1
ATOM 1706 C C . TYR B 1 13 ? 0.636 23.031 10.117 1 95.81 13 TYR B C 1
ATOM 1708 O O . TYR B 1 13 ? 0.614 22.297 9.117 1 95.81 13 TYR B O 1
ATOM 1716 N N . PRO B 1 14 ? 1.754 23.391 10.758 1 93.88 14 PRO B N 1
ATOM 1717 C CA . PRO B 1 14 ? 3.037 22.922 10.227 1 93.88 14 PRO B CA 1
ATOM 1718 C C . PRO B 1 14 ? 3.307 21.453 10.547 1 93.88 14 PRO B C 1
ATOM 1720 O O . PRO B 1 14 ? 2.93 20.969 11.617 1 93.88 14 PRO B O 1
ATOM 1723 N N . GLY B 1 15 ? 3.939 20.75 9.57 1 90.94 15 GLY B N 1
ATOM 1724 C CA . GLY B 1 15 ? 4.328 19.359 9.758 1 90.94 15 GLY B CA 1
ATOM 1725 C C . GLY B 1 15 ? 5.105 18.797 8.578 1 90.94 15 GLY B C 1
ATOM 1726 O O . GLY B 1 15 ? 5.191 19.422 7.523 1 90.94 15 GLY B O 1
ATOM 1727 N N . SER B 1 16 ? 5.707 17.578 8.836 1 88.94 16 SER B N 1
ATOM 1728 C CA . SER B 1 16 ? 6.434 16.906 7.762 1 88.94 16 SER B CA 1
ATOM 1729 C C . SER B 1 16 ? 5.48 16.203 6.801 1 88.94 16 SER B C 1
ATOM 1731 O O . SER B 1 16 ? 5.781 16.062 5.613 1 88.94 16 SER B O 1
ATOM 1733 N N . PHE B 1 17 ? 4.363 15.672 7.367 1 92.44 17 PHE B N 1
ATOM 1734 C CA . PHE B 1 17 ? 3.354 14.984 6.562 1 92.44 17 PHE B CA 1
ATOM 1735 C C . PHE B 1 17 ? 4 13.977 5.625 1 92.44 17 PHE B C 1
ATOM 1737 O O . PHE B 1 17 ? 3.744 13.984 4.418 1 92.44 17 PHE B O 1
ATOM 1744 N N . ASN B 1 18 ? 4.766 13.008 6.285 1 89.44 18 ASN B N 1
ATOM 1745 C CA . ASN B 1 18 ? 5.605 12.062 5.559 1 89.44 18 ASN B CA 1
ATOM 1746 C C . ASN B 1 18 ? 5.176 10.617 5.816 1 89.44 18 ASN B C 1
ATOM 1748 O O . ASN B 1 18 ? 5.914 9.844 6.43 1 89.44 18 ASN B O 1
ATOM 1752 N N . PRO B 1 19 ? 4.18 10.148 5.305 1 92.19 19 PRO B N 1
ATOM 1753 C CA . PRO B 1 19 ? 3.141 10.852 4.547 1 92.19 19 PRO B CA 1
ATOM 1754 C C . PRO B 1 19 ? 1.993 11.336 5.43 1 92.19 19 PRO B C 1
ATOM 1756 O O . PRO B 1 19 ? 1.967 11.047 6.629 1 92.19 19 PRO B O 1
ATOM 1759 N N . PRO B 1 20 ? 1.075 12.18 4.883 1 95.25 20 PRO B N 1
ATOM 1760 C CA . PRO B 1 20 ? -0.111 12.539 5.66 1 95.25 20 PRO B CA 1
ATOM 1761 C C . PRO B 1 20 ? -0.999 11.336 5.977 1 95.25 20 PRO B C 1
ATOM 1763 O O . PRO B 1 20 ? -1.032 10.375 5.207 1 95.25 20 PRO B O 1
ATOM 1766 N N . SER B 1 21 ? -1.674 11.328 7.074 1 96.25 21 SER B N 1
ATOM 1767 C CA . SER B 1 21 ? -2.504 10.234 7.562 1 96.25 21 SER B CA 1
ATOM 1768 C C . SER B 1 21 ? -3.916 10.711 7.887 1 96.25 21 SER B C 1
ATOM 1770 O O . SER B 1 21 ? -4.211 11.906 7.789 1 96.25 21 SER B O 1
ATOM 1772 N N . VAL B 1 22 ? -4.742 9.734 8.297 1 97.06 22 VAL B N 1
ATOM 1773 C CA . VAL B 1 22 ? -6.105 10.055 8.703 1 97.06 22 VAL B CA 1
ATOM 1774 C C . VAL B 1 22 ? -6.082 10.945 9.945 1 97.06 22 VAL B C 1
ATOM 1776 O O . VAL B 1 22 ? -6.992 11.75 10.156 1 97.06 22 VAL B O 1
ATOM 1779 N N . ALA B 1 23 ? -5.031 10.844 10.742 1 96.06 23 ALA B N 1
ATOM 1780 C CA . ALA B 1 23 ? -4.898 11.695 11.93 1 96.06 23 ALA B CA 1
ATOM 1781 C C . ALA B 1 23 ? -4.727 13.156 11.539 1 96.06 23 ALA B C 1
A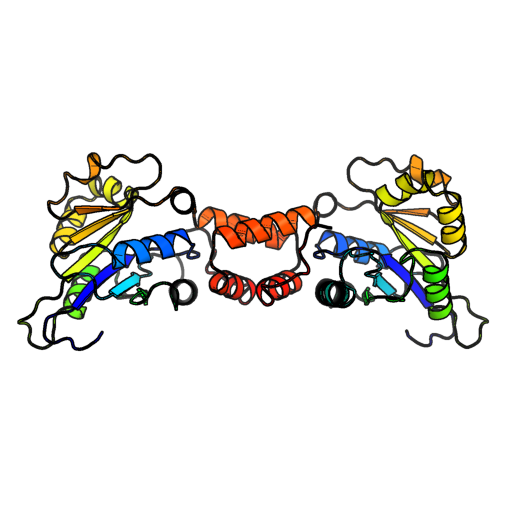TOM 1783 O O . ALA B 1 23 ? -5.352 14.039 12.133 1 96.06 23 ALA B O 1
ATOM 1784 N N . HIS B 1 24 ? -3.914 13.383 10.547 1 96.62 24 HIS B N 1
ATOM 1785 C CA . HIS B 1 24 ? -3.697 14.742 10.078 1 96.62 24 HIS B CA 1
ATOM 1786 C C . HIS B 1 24 ? -4.988 15.352 9.539 1 96.62 24 HIS B C 1
ATOM 1788 O O . HIS B 1 24 ? -5.289 16.516 9.805 1 96.62 24 HIS B O 1
ATOM 1794 N N . VAL B 1 25 ? -5.746 14.57 8.82 1 97.75 25 VAL B N 1
ATOM 1795 C CA . VAL B 1 25 ? -7.016 15.023 8.258 1 97.75 25 VAL B CA 1
ATOM 1796 C C . VAL B 1 25 ? -8.008 15.312 9.383 1 97.75 25 VAL B C 1
ATOM 1798 O O . VAL B 1 25 ? -8.695 16.328 9.367 1 97.75 25 VAL B O 1
ATOM 1801 N N . GLU B 1 26 ? -7.984 14.422 10.352 1 96.94 26 GLU B N 1
ATOM 1802 C CA . GLU B 1 26 ? -8.883 14.625 11.492 1 96.94 26 GLU B CA 1
ATOM 1803 C C . GLU B 1 26 ? -8.531 15.891 12.258 1 96.94 26 GLU B C 1
ATOM 1805 O O . GLU B 1 26 ? -9.414 16.641 12.68 1 96.94 26 GLU B O 1
ATOM 1810 N N . ILE B 1 27 ? -7.309 16.172 12.438 1 96.62 27 ILE B N 1
ATOM 1811 C CA . ILE B 1 27 ? -6.859 17.375 13.117 1 96.62 27 ILE B CA 1
ATOM 1812 C C . ILE B 1 27 ? -7.324 18.609 12.336 1 96.62 27 ILE B C 1
ATOM 1814 O O . ILE B 1 27 ? -7.875 19.547 12.914 1 96.62 27 ILE B O 1
ATOM 1818 N N . ALA B 1 28 ? -7.09 18.594 11.039 1 97.44 28 ALA B N 1
ATOM 1819 C CA . ALA B 1 28 ? -7.543 19.703 10.211 1 97.44 28 ALA B CA 1
ATOM 1820 C C . ALA B 1 28 ? -9.047 19.906 10.344 1 97.44 28 ALA B C 1
ATOM 1822 O O . ALA B 1 28 ? -9.523 21.047 10.438 1 97.44 28 ALA B O 1
ATOM 1823 N N . ARG B 1 29 ? -9.773 18.781 10.383 1 96.88 29 ARG B N 1
ATOM 1824 C CA . ARG B 1 29 ? -11.227 18.844 10.5 1 96.88 29 ARG B CA 1
ATOM 1825 C C . ARG B 1 29 ? -11.641 19.469 11.828 1 96.88 29 ARG B C 1
ATOM 1827 O O . ARG B 1 29 ? -12.477 20.375 11.859 1 96.88 29 ARG B O 1
ATOM 1834 N N . VAL B 1 30 ? -11.07 19.016 12.891 1 95.5 30 VAL B N 1
ATOM 1835 C CA . VAL B 1 30 ? -11.406 19.5 14.227 1 95.5 30 VAL 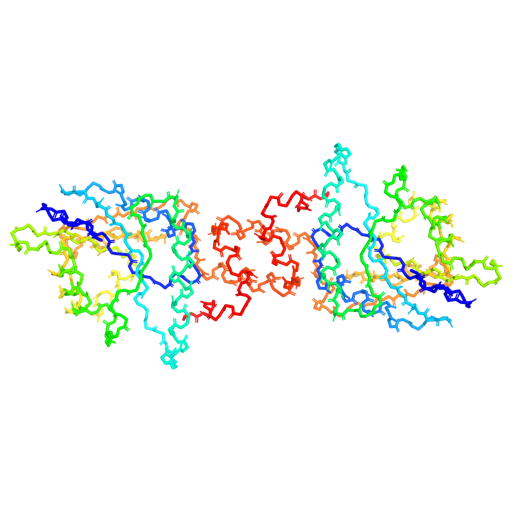B CA 1
ATOM 1836 C C . VAL B 1 30 ? -11.031 20.984 14.359 1 95.5 30 VAL B C 1
ATOM 1838 O O . VAL B 1 30 ? -11.789 21.766 14.922 1 95.5 30 VAL B O 1
ATOM 1841 N N . VAL B 1 31 ? -9.891 21.359 13.805 1 95.62 31 VAL B N 1
ATOM 1842 C CA . VAL B 1 31 ? -9.43 22.75 13.859 1 95.62 31 VAL B CA 1
ATOM 1843 C C . VAL B 1 31 ? -10.406 23.641 13.094 1 95.62 31 VAL B C 1
ATOM 1845 O O . VAL B 1 31 ? -10.766 24.719 13.562 1 95.62 31 VAL B O 1
ATOM 1848 N N . MET B 1 32 ? -10.875 23.188 11.945 1 94.81 32 MET B N 1
ATOM 1849 C CA . MET B 1 32 ? -11.82 23.938 11.133 1 94.81 32 MET B CA 1
ATOM 1850 C C . MET B 1 32 ? -13.109 24.203 11.914 1 94.81 32 MET B C 1
ATOM 1852 O O . MET B 1 32 ? -13.766 25.234 11.703 1 94.81 32 MET B O 1
ATOM 1856 N N . GLN B 1 33 ? -13.344 23.344 12.852 1 92.31 33 GLN B N 1
ATOM 1857 C CA . GLN B 1 33 ? -14.609 23.422 13.578 1 92.31 33 GLN B CA 1
ATOM 1858 C C . GLN B 1 33 ? -14.422 24.125 14.922 1 92.31 33 GLN B C 1
ATOM 1860 O O . GLN B 1 33 ? -15.383 24.328 15.664 1 92.31 33 GLN B O 1
ATOM 1865 N N . MET B 1 34 ? -13.195 24.5 15.195 1 88.06 34 MET B N 1
ATOM 1866 C CA . MET B 1 34 ? -12.898 25.156 16.469 1 88.06 34 MET B CA 1
ATOM 1867 C C . MET B 1 34 ? -13.664 26.469 16.594 1 88.06 34 MET B C 1
ATOM 1869 O O . MET B 1 34 ? -13.797 27.203 15.625 1 88.06 34 MET B O 1
ATOM 1873 N N . ARG B 1 35 ? -14.242 26.594 17.719 1 76.62 35 ARG B N 1
ATOM 1874 C CA . ARG B 1 35 ? -14.93 27.859 18.016 1 76.62 35 ARG B CA 1
ATOM 1875 C C . ARG B 1 35 ? -13.938 28.922 18.469 1 76.62 35 ARG B C 1
ATOM 1877 O O . ARG B 1 35 ? -13.406 28.844 19.578 1 76.62 35 ARG B O 1
ATOM 1884 N N . THR B 1 36 ? -13.516 29.719 17.531 1 72.06 36 THR B N 1
ATOM 1885 C CA . THR B 1 36 ? -12.68 30.875 17.844 1 72.06 36 THR B CA 1
ATOM 1886 C C . THR B 1 36 ? -13.484 32.156 17.766 1 72.06 36 THR B C 1
ATOM 1888 O O . THR B 1 36 ? -14.664 32.156 17.406 1 72.06 36 THR B O 1
ATOM 1891 N N . THR B 1 37 ? -12.953 33.25 18.281 1 68.25 37 THR B N 1
ATOM 1892 C CA . THR B 1 37 ? -13.625 34.531 18.281 1 68.25 37 THR B CA 1
ATOM 1893 C C . THR B 1 37 ? -14.117 34.906 16.891 1 68.25 37 THR B C 1
ATOM 1895 O O . THR B 1 37 ? -15.219 35.438 16.734 1 68.25 37 THR B O 1
ATOM 1898 N N . ARG B 1 38 ? -13.414 34.625 15.914 1 76.38 38 ARG B N 1
ATOM 1899 C CA . ARG B 1 38 ? -13.742 34.969 14.539 1 76.38 38 ARG B CA 1
ATOM 1900 C C . ARG B 1 38 ? -13.992 33.719 13.695 1 76.38 38 ARG B C 1
ATOM 1902 O O . ARG B 1 38 ? -14.43 33.812 12.547 1 76.38 38 ARG B O 1
ATOM 1909 N N . GLY B 1 39 ? -13.867 32.562 14.297 1 85.62 39 GLY B N 1
ATOM 1910 C CA . GLY B 1 39 ? -13.93 31.344 13.484 1 85.62 39 GLY B CA 1
ATOM 1911 C C . GLY B 1 39 ? -12.695 31.125 12.641 1 85.62 39 GLY B C 1
ATOM 1912 O O . GLY B 1 39 ? -11.773 31.953 12.656 1 85.62 39 GLY B O 1
ATOM 1913 N N . ILE B 1 40 ? -12.609 30.047 11.969 1 92.38 40 ILE B N 1
ATOM 1914 C CA . ILE B 1 40 ? -11.484 29.719 11.094 1 92.38 40 ILE B CA 1
ATOM 1915 C C . ILE B 1 40 ? -11.961 29.641 9.648 1 92.38 40 ILE B C 1
ATOM 1917 O O . ILE B 1 40 ? -12.867 28.859 9.336 1 92.38 40 ILE B O 1
ATOM 1921 N N . ASP B 1 41 ? -11.375 30.469 8.805 1 92.94 41 ASP B N 1
ATOM 1922 C CA . ASP B 1 41 ? -11.75 30.484 7.398 1 92.94 41 ASP B CA 1
ATOM 1923 C C . ASP B 1 41 ? -11.031 29.391 6.621 1 92.94 41 ASP B C 1
ATOM 1925 O O . ASP B 1 41 ? -11.578 28.844 5.652 1 92.94 41 ASP B O 1
ATOM 1929 N N . ALA B 1 42 ? -9.781 29.062 7.059 1 95.5 42 ALA B N 1
ATOM 1930 C CA . ALA B 1 42 ? -8.984 28.062 6.355 1 95.5 42 ALA B CA 1
ATOM 1931 C C . ALA B 1 42 ? -7.949 27.438 7.281 1 95.5 42 ALA B C 1
ATOM 1933 O O . ALA B 1 42 ? -7.496 28.062 8.234 1 95.5 42 ALA B O 1
ATOM 1934 N N . VAL B 1 43 ? -7.613 26.219 7.02 1 96.94 43 VAL B N 1
ATOM 1935 C CA . VAL B 1 43 ? -6.5 25.516 7.648 1 96.94 43 VAL B CA 1
ATOM 1936 C C . VAL B 1 43 ? -5.465 25.141 6.59 1 96.94 43 VAL B C 1
ATOM 1938 O O . VAL B 1 43 ? -5.789 24.469 5.605 1 96.94 43 VAL B O 1
ATOM 1941 N N . TRP B 1 44 ? -4.227 25.562 6.777 1 96.75 44 TRP B N 1
ATOM 1942 C CA . TRP B 1 44 ? -3.164 25.234 5.832 1 96.75 44 TRP B CA 1
ATOM 1943 C C . TRP B 1 44 ? -2.158 24.266 6.461 1 96.75 44 TRP B C 1
ATOM 1945 O O . TRP B 1 44 ? -1.488 24.609 7.434 1 96.75 44 TRP B O 1
ATOM 1955 N N . LEU B 1 45 ? -2.164 23.047 5.891 1 97.31 45 LEU B N 1
ATOM 1956 C CA . LEU B 1 45 ? -1.039 22.172 6.184 1 97.31 45 LEU B CA 1
ATOM 1957 C C . LEU B 1 45 ? 0.237 22.688 5.523 1 97.31 45 LEU B C 1
ATOM 1959 O O . LEU B 1 45 ? 0.362 22.656 4.297 1 97.31 45 LEU B O 1
ATOM 1963 N N . ASP B 1 46 ? 1.159 23.109 6.359 1 95.19 46 ASP B N 1
ATOM 1964 C CA . ASP B 1 46 ? 2.34 23.75 5.793 1 95.19 46 ASP B CA 1
ATOM 1965 C C . ASP B 1 46 ? 3.59 22.906 6.016 1 95.19 46 ASP B C 1
ATOM 1967 O O . ASP B 1 46 ? 3.912 22.547 7.152 1 95.19 46 ASP B O 1
ATOM 1971 N N . MET B 1 47 ? 4.277 22.609 4.902 1 90.25 47 MET B N 1
ATOM 1972 C CA . MET B 1 47 ? 5.52 21.844 4.984 1 90.25 47 MET B CA 1
ATOM 1973 C C . MET B 1 47 ? 6.695 22.766 5.309 1 90.25 47 MET B C 1
ATOM 1975 O O . MET B 1 47 ? 7.395 23.219 4.406 1 90.25 47 MET B O 1
ATOM 1979 N N . ALA B 1 48 ? 6.707 23.203 6.57 1 70.25 48 ALA B N 1
ATOM 1980 C CA . ALA B 1 48 ? 7.758 24.109 7.027 1 70.25 48 ALA B CA 1
ATOM 1981 C C . ALA B 1 48 ? 8.922 23.328 7.645 1 70.25 48 ALA B C 1
ATOM 1983 O O . ALA B 1 48 ? 9.172 23.422 8.852 1 70.25 48 ALA B O 1
ATOM 1984 N N . VAL B 1 49 ? 9.305 22.25 7.012 1 64.75 49 VAL B N 1
ATOM 1985 C CA . VAL B 1 49 ? 10.273 21.422 7.734 1 64.75 49 VAL B CA 1
ATOM 1986 C C . VAL B 1 49 ? 11.625 21.484 7.02 1 64.75 49 VAL B C 1
ATOM 1988 O O . VAL B 1 49 ? 11.688 21.766 5.82 1 64.75 49 VAL B O 1
ATOM 1991 N N . HIS B 1 50 ? 12.578 21.5 7.949 1 58.88 50 HIS B N 1
ATOM 1992 C CA . HIS B 1 50 ? 13.961 21.359 7.492 1 58.88 50 HIS B CA 1
ATOM 1993 C C . HIS B 1 50 ? 14.266 19.938 7.047 1 58.88 50 HIS B C 1
ATOM 1995 O O . HIS B 1 50 ? 13.859 18.984 7.711 1 58.88 50 HIS B O 1
ATOM 2001 N N . SER B 1 51 ? 14.398 19.734 5.715 1 56.59 51 SER B N 1
ATOM 2002 C CA . SER B 1 51 ? 14.898 18.422 5.348 1 56.59 51 SER B CA 1
ATOM 2003 C C . SER B 1 51 ? 16.375 18.484 4.945 1 56.59 51 SER B C 1
ATOM 2005 O O . SER B 1 51 ? 16.828 19.5 4.422 1 56.59 51 SER B O 1
ATOM 2007 N N . GLY B 1 52 ? 17.094 17.672 5.668 1 56.66 52 GLY B N 1
ATOM 2008 C CA . GLY B 1 52 ? 18.5 17.578 5.305 1 56.66 52 GLY B CA 1
ATOM 2009 C C . GLY B 1 52 ? 18.719 17.172 3.863 1 56.66 52 GLY B C 1
ATOM 2010 O O . GLY B 1 52 ? 17.828 16.578 3.238 1 56.66 52 GLY B O 1
ATOM 2011 N N . GLY B 1 53 ? 19.922 17.641 3.236 1 60.16 53 GLY B N 1
ATOM 2012 C CA . GLY B 1 53 ? 20.328 17.297 1.883 1 60.16 53 GLY B CA 1
ATOM 2013 C C . GLY B 1 53 ? 20.469 18.516 0.98 1 60.16 53 GLY B C 1
ATOM 2014 O O . GLY B 1 53 ? 20.422 19.656 1.449 1 60.16 53 GLY B O 1
ATOM 2015 N N . SER B 1 54 ? 20.828 18.203 -0.261 1 64.88 54 SER B N 1
ATOM 2016 C CA . SER B 1 54 ? 20.875 19.297 -1.23 1 64.88 54 SER B CA 1
ATOM 2017 C C . SER B 1 54 ? 19.5 19.969 -1.378 1 64.88 54 SER B C 1
ATOM 2019 O O . SER B 1 54 ? 18.469 19.328 -1.141 1 64.88 54 SER B O 1
ATOM 2021 N N . LYS B 1 55 ? 19.594 21.109 -1.66 1 66.31 55 LYS B N 1
ATOM 2022 C CA . LYS B 1 55 ? 18.359 21.891 -1.787 1 66.31 55 LYS B CA 1
ATOM 2023 C C . LYS B 1 55 ? 17.406 21.25 -2.787 1 66.31 55 LYS B C 1
ATOM 2025 O O . LYS B 1 55 ? 16.203 21.172 -2.535 1 66.31 55 LYS B O 1
ATOM 2030 N N . ALA B 1 56 ? 17.922 20.844 -3.92 1 67.25 56 ALA B N 1
ATOM 2031 C CA . ALA B 1 56 ? 17.094 20.281 -4.984 1 67.25 56 ALA B CA 1
ATOM 2032 C C . ALA B 1 56 ? 16.406 19 -4.52 1 67.25 56 ALA B C 1
ATOM 2034 O O . ALA B 1 56 ? 15.234 18.781 -4.809 1 67.25 56 ALA B O 1
ATOM 2035 N N . TYR B 1 57 ? 17.109 18.219 -3.816 1 67 57 TYR B N 1
ATOM 2036 C CA . TYR B 1 57 ? 16.578 16.953 -3.303 1 67 57 TYR B CA 1
ATOM 2037 C C . TYR B 1 57 ? 15.492 17.203 -2.264 1 67 57 TYR B C 1
ATOM 2039 O O . TYR B 1 57 ? 14.414 16.609 -2.332 1 67 57 TYR B O 1
ATOM 2047 N N . VAL B 1 58 ? 15.734 18.172 -1.561 1 73.56 58 VAL B N 1
ATOM 2048 C CA . VAL B 1 58 ? 14.797 18.516 -0.496 1 73.56 58 VAL B CA 1
ATOM 2049 C C . VAL B 1 58 ? 13.523 19.109 -1.101 1 73.56 58 VAL B C 1
ATOM 2051 O O . VAL B 1 58 ? 12.414 18.766 -0.678 1 73.56 58 VAL B O 1
ATOM 2054 N N . ASP B 1 59 ? 13.773 19.844 -2.139 1 78.19 59 ASP B N 1
ATOM 2055 C CA . ASP B 1 59 ? 12.617 20.469 -2.777 1 78.19 59 ASP B CA 1
ATOM 2056 C C . ASP B 1 59 ? 11.695 19.422 -3.396 1 78.19 59 ASP B C 1
ATOM 2058 O O . ASP B 1 59 ? 10.469 19.531 -3.301 1 78.19 59 ASP B O 1
ATOM 2062 N N . THR B 1 60 ? 12.289 18.484 -3.979 1 79.25 60 THR B N 1
ATOM 2063 C CA . THR B 1 60 ? 11.484 17.438 -4.609 1 79.25 60 THR B CA 1
ATOM 2064 C C . THR B 1 60 ? 10.703 16.656 -3.566 1 79.25 60 THR B C 1
ATOM 2066 O O . THR B 1 60 ? 9.516 16.375 -3.75 1 79.25 60 THR B O 1
ATOM 2069 N N . ILE B 1 61 ? 11.328 16.406 -2.523 1 84.06 61 ILE B N 1
ATOM 2070 C CA . ILE B 1 61 ? 10.719 15.641 -1.44 1 84.06 61 ILE B CA 1
ATOM 2071 C C . ILE B 1 61 ? 9.555 16.438 -0.845 1 84.06 61 ILE B C 1
ATOM 2073 O O . ILE B 1 61 ? 8.469 15.891 -0.63 1 84.06 61 ILE B O 1
ATOM 2077 N N . ILE B 1 62 ? 9.766 17.719 -0.7 1 87.94 62 ILE B N 1
ATOM 2078 C CA . ILE B 1 62 ? 8.766 18.562 -0.068 1 87.94 62 ILE B CA 1
ATOM 2079 C C . ILE B 1 62 ? 7.582 18.75 -1.012 1 87.94 62 ILE B C 1
ATOM 2081 O O . ILE B 1 62 ? 6.426 18.766 -0.576 1 87.94 62 ILE B O 1
ATOM 2085 N N . ASP B 1 63 ? 7.902 18.828 -2.281 1 89.5 63 ASP B N 1
ATOM 2086 C CA . ASP B 1 63 ? 6.828 18.969 -3.26 1 89.5 63 ASP B CA 1
ATOM 2087 C C . ASP B 1 63 ? 5.91 17.75 -3.232 1 89.5 63 ASP B C 1
ATOM 2089 O O . ASP B 1 63 ? 4.688 17.875 -3.318 1 89.5 63 ASP B O 1
ATOM 2093 N N . GLU B 1 64 ? 6.469 16.625 -3.119 1 90.56 64 GLU B N 1
ATOM 2094 C CA . GLU B 1 64 ? 5.676 15.398 -3.041 1 90.56 64 GLU B CA 1
ATOM 2095 C C . GLU B 1 64 ? 4.801 15.391 -1.791 1 90.56 64 GLU B C 1
ATOM 2097 O O . GLU B 1 64 ? 3.641 14.977 -1.842 1 90.56 64 GLU B O 1
ATOM 2102 N N . ARG B 1 65 ? 5.367 15.867 -0.739 1 91.94 65 ARG B N 1
ATOM 2103 C CA . ARG B 1 65 ? 4.625 15.883 0.517 1 91.94 65 ARG B CA 1
ATOM 2104 C C . ARG B 1 65 ? 3.484 16.891 0.46 1 91.94 65 ARG B C 1
ATOM 2106 O O . ARG B 1 65 ? 2.4 16.641 0.994 1 91.94 65 ARG B O 1
ATOM 2113 N N . VAL B 1 66 ? 3.725 18 -0.217 1 94.19 66 VAL B N 1
ATOM 2114 C CA . VAL B 1 66 ? 2.668 18.984 -0.419 1 94.19 66 VAL B CA 1
ATOM 2115 C C . VAL B 1 66 ? 1.549 18.375 -1.261 1 94.19 66 VAL B C 1
ATOM 2117 O O . VAL B 1 66 ? 0.37 18.5 -0.916 1 94.19 66 VAL B O 1
ATOM 2120 N N . ASN B 1 67 ? 1.927 17.688 -2.295 1 94 67 ASN B N 1
ATOM 2121 C CA . ASN B 1 67 ? 0.942 17.062 -3.174 1 94 67 ASN B CA 1
ATOM 2122 C C . ASN B 1 67 ? 0.113 16.016 -2.439 1 94 67 ASN B C 1
ATOM 2124 O O . ASN B 1 67 ? -1.115 16 -2.539 1 94 67 ASN B O 1
ATOM 2128 N N . MET B 1 68 ? 0.754 15.195 -1.696 1 94.81 68 MET B N 1
ATOM 2129 C CA . MET B 1 68 ? 0.041 14.172 -0.939 1 94.81 68 MET B CA 1
ATOM 2130 C C . MET B 1 68 ? -0.908 14.805 0.073 1 94.81 68 MET B C 1
ATOM 2132 O O . MET B 1 68 ? -2.031 14.328 0.257 1 94.81 68 MET B O 1
ATOM 2136 N N .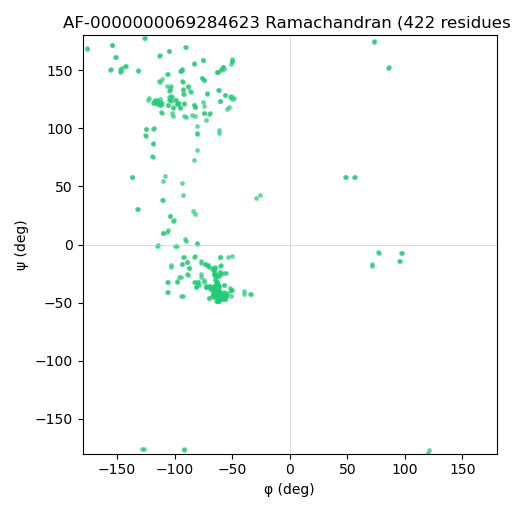 SER B 1 69 ? -0.443 15.867 0.704 1 96.56 69 SER B N 1
ATOM 2137 C CA . SER B 1 69 ? -1.267 16.531 1.71 1 96.56 69 SER B CA 1
ATOM 2138 C C . SER B 1 69 ? -2.479 17.203 1.075 1 96.56 69 SER B C 1
ATOM 2140 O O . SER B 1 69 ? -3.568 17.203 1.651 1 96.56 69 SER B O 1
ATOM 2142 N N . ALA B 1 70 ? -2.252 17.781 -0.067 1 97.56 70 ALA B N 1
ATOM 2143 C CA . ALA B 1 70 ? -3.369 18.375 -0.801 1 97.56 70 ALA B CA 1
ATOM 2144 C C . ALA B 1 70 ? -4.41 17.312 -1.152 1 97.56 70 ALA B C 1
ATOM 2146 O O . ALA B 1 70 ? -5.609 17.531 -0.961 1 97.56 70 ALA B O 1
ATOM 2147 N N . LEU B 1 71 ? -3.943 16.203 -1.609 1 96.31 71 LEU B N 1
ATOM 2148 C CA . LEU B 1 71 ? -4.836 15.094 -1.948 1 96.31 71 LEU B CA 1
ATOM 2149 C C . LEU B 1 71 ? -5.598 14.609 -0.718 1 96.31 71 LEU B C 1
ATOM 2151 O O . LEU B 1 71 ? -6.77 14.234 -0.816 1 96.31 71 LEU B O 1
ATOM 2155 N N . ALA B 1 72 ? -4.953 14.609 0.417 1 97.06 72 ALA B N 1
ATOM 2156 C CA . ALA B 1 72 ? -5.527 14.094 1.655 1 97.06 72 ALA B CA 1
ATOM 2157 C C . ALA B 1 72 ? -6.707 14.945 2.111 1 97.06 72 ALA B C 1
ATOM 2159 O O . ALA B 1 72 ? -7.703 14.414 2.615 1 97.06 72 ALA B O 1
ATOM 2160 N N . VAL B 1 73 ? -6.648 16.234 1.9 1 97.56 73 VAL B N 1
ATOM 2161 C CA . VAL B 1 73 ? -7.66 17.109 2.498 1 97.56 73 VAL B CA 1
ATOM 2162 C C . VAL B 1 73 ? -8.672 17.516 1.437 1 97.56 73 VAL B C 1
ATOM 2164 O O . VAL B 1 73 ? -9.773 17.984 1.765 1 97.56 73 VAL B O 1
ATOM 2167 N N . GLU B 1 74 ? -8.289 17.375 0.218 1 95.38 74 GLU B N 1
ATOM 2168 C CA . GLU B 1 74 ? -9.172 17.797 -0.864 1 95.38 74 GLU B CA 1
ATOM 2169 C C . GLU B 1 74 ? -10.492 17.031 -0.83 1 95.38 74 GLU B C 1
ATOM 2171 O O . GLU B 1 74 ? -10.508 15.805 -0.792 1 95.38 74 GLU B O 1
ATOM 2176 N N . GLY B 1 75 ? -11.602 17.75 -0.754 1 91.25 75 GLY B N 1
ATOM 2177 C CA . GLY B 1 75 ? -12.922 17.141 -0.759 1 91.25 75 GLY B CA 1
ATOM 2178 C C . GLY B 1 75 ? -13.297 16.531 0.574 1 91.25 75 GLY B C 1
ATOM 2179 O O . GLY B 1 75 ? -14.43 16.094 0.759 1 91.25 75 GLY B O 1
ATOM 2180 N N . VAL B 1 76 ? -12.391 16.484 1.507 1 94.06 76 VAL B N 1
ATOM 2181 C CA . VAL B 1 76 ? -12.633 15.844 2.793 1 94.06 76 VAL B CA 1
ATOM 2182 C C . VAL B 1 76 ? -12.812 16.906 3.877 1 94.06 76 VAL B C 1
ATOM 2184 O O . VAL B 1 76 ? -13.695 16.781 4.734 1 94.06 76 VAL B O 1
ATOM 2187 N N . VAL B 1 77 ? -11.969 17.969 3.818 1 97.12 77 VAL B N 1
ATOM 2188 C CA . VAL B 1 77 ? -12.047 19.062 4.773 1 97.12 77 VAL B CA 1
ATOM 2189 C C . VAL B 1 77 ? -12.195 20.391 4.031 1 97.12 77 VAL B C 1
ATOM 2191 O O . VAL B 1 77 ? -11.203 21.031 3.676 1 97.12 77 VAL B O 1
ATOM 2194 N N . PRO B 1 78 ? -13.469 20.812 3.869 1 95.94 78 PRO B N 1
ATOM 2195 C CA . PRO B 1 78 ? -13.641 22.109 3.219 1 95.94 78 PRO B CA 1
ATOM 2196 C C . PRO B 1 78 ? -12.891 23.234 3.93 1 95.94 78 PRO B C 1
ATOM 2198 O O . PRO B 1 78 ? -12.961 23.344 5.156 1 95.94 78 PRO B O 1
ATOM 2201 N N . GLY B 1 79 ? -12.086 24.016 3.16 1 95.5 79 GLY B N 1
ATOM 2202 C CA . GLY B 1 79 ? -11.336 25.125 3.73 1 95.5 79 GLY B CA 1
ATOM 2203 C C . GLY B 1 79 ? -9.898 24.766 4.055 1 95.5 79 GLY B C 1
ATOM 2204 O O . GLY B 1 79 ? -9.102 25.641 4.398 1 95.5 79 GLY B O 1
ATOM 2205 N N . ALA B 1 80 ? -9.586 23.484 3.924 1 97.31 80 ALA B N 1
ATOM 2206 C CA . ALA B 1 80 ? -8.211 23.062 4.164 1 97.31 80 ALA B CA 1
ATOM 2207 C C . ALA B 1 80 ? -7.41 23.031 2.863 1 97.31 80 ALA B C 1
ATOM 2209 O O . ALA B 1 80 ? -7.973 22.812 1.789 1 97.31 80 ALA B O 1
ATOM 2210 N N . ALA B 1 81 ? -6.094 23.281 2.977 1 97.31 81 ALA B N 1
ATOM 2211 C CA . ALA B 1 81 ? -5.16 23.219 1.856 1 97.31 81 ALA B CA 1
ATOM 2212 C C . ALA B 1 81 ? -3.762 22.844 2.33 1 97.31 81 ALA B C 1
ATOM 2214 O O . ALA B 1 81 ? -3.482 22.844 3.531 1 97.31 81 ALA B O 1
ATOM 2215 N N . ALA B 1 82 ? -2.961 22.391 1.414 1 97.06 82 ALA B N 1
ATOM 2216 C CA . ALA B 1 82 ? -1.553 22.109 1.688 1 97.06 82 ALA B CA 1
ATOM 2217 C C . ALA B 1 82 ? -0.648 23.078 0.925 1 97.06 82 ALA B C 1
ATOM 2219 O O . ALA B 1 82 ? -0.923 23.406 -0.229 1 97.06 82 ALA B O 1
ATOM 2220 N N . THR B 1 83 ? 0.398 23.484 1.664 1 94.62 83 THR B N 1
ATOM 2221 C CA . THR B 1 83 ? 1.26 24.484 1.053 1 94.62 83 THR B CA 1
ATOM 2222 C C . THR B 1 83 ? 2.672 24.406 1.629 1 94.62 83 THR B C 1
ATOM 2224 O O . THR B 1 83 ? 2.949 23.578 2.496 1 94.62 83 THR B O 1
ATOM 2227 N N . ARG B 1 84 ? 3.539 25.125 1.055 1 91.75 84 ARG B N 1
ATOM 2228 C CA . ARG B 1 84 ? 4.871 25.453 1.557 1 91.75 84 ARG B CA 1
ATOM 2229 C C . ARG B 1 84 ? 5.086 26.953 1.615 1 91.75 84 ARG B C 1
ATOM 2231 O O . ARG B 1 84 ? 5.43 27.578 0.607 1 91.75 84 ARG B O 1
ATOM 2238 N N . ILE B 1 85 ? 4.906 27.438 2.828 1 88.62 85 ILE B N 1
ATOM 2239 C CA . ILE B 1 85 ? 5.031 28.875 3 1 88.62 85 ILE B CA 1
ATOM 2240 C C . ILE B 1 85 ? 6.496 29.25 3.221 1 88.62 85 ILE B C 1
ATOM 2242 O O . ILE B 1 85 ? 7.207 28.562 3.961 1 88.62 85 ILE B O 1
ATOM 2246 N N . ALA B 1 86 ? 6.992 30.156 2.58 1 84.06 86 ALA B N 1
ATOM 2247 C CA . ALA B 1 86 ? 8.312 30.766 2.744 1 84.06 86 ALA B CA 1
ATOM 2248 C C . ALA B 1 86 ? 9.414 29.703 2.641 1 84.06 86 ALA B C 1
ATOM 2250 O O . ALA B 1 86 ? 10.219 29.562 3.559 1 84.06 86 ALA B O 1
ATOM 2251 N N . PRO B 1 87 ? 9.562 28.938 1.549 1 85.25 87 PRO B N 1
ATOM 2252 C CA . PRO B 1 87 ? 10.492 27.828 1.382 1 85.25 87 PRO B CA 1
ATOM 2253 C C . PRO B 1 87 ? 11.953 28.25 1.528 1 85.25 87 PRO B C 1
ATOM 2255 O O . PRO B 1 87 ? 12.828 27.406 1.725 1 85.25 87 PRO B O 1
ATOM 2258 N N . ASN B 1 88 ? 12.273 29.484 1.575 1 82.5 88 ASN B N 1
ATOM 2259 C CA . ASN B 1 88 ? 13.664 29.906 1.522 1 82.5 88 ASN B CA 1
ATOM 2260 C C . ASN B 1 88 ? 14.133 30.469 2.865 1 82.5 88 ASN B C 1
ATOM 2262 O O . ASN B 1 88 ? 15.258 30.953 2.984 1 82.5 88 ASN B O 1
ATOM 2266 N N . LEU B 1 89 ? 13.32 30.297 3.838 1 83.38 89 LEU B N 1
ATOM 2267 C CA . LEU B 1 89 ? 13.711 30.812 5.145 1 83.38 89 LEU B CA 1
ATOM 2268 C C . LEU B 1 89 ? 14.789 29.938 5.773 1 83.38 89 LEU B C 1
ATOM 2270 O O . LEU B 1 89 ? 14.758 28.703 5.652 1 83.38 89 LEU B O 1
ATOM 2274 N N . LYS B 1 90 ? 15.703 30.516 6.41 1 77.19 90 LYS B N 1
ATOM 2275 C CA . LYS B 1 90 ? 16.781 29.812 7.102 1 77.19 90 LYS B CA 1
ATOM 2276 C C . LYS B 1 90 ? 16.234 28.984 8.266 1 77.19 90 LYS B C 1
ATOM 2278 O O . LYS B 1 90 ? 16.641 27.844 8.461 1 77.19 90 LYS B O 1
ATOM 2283 N N . ASP B 1 91 ? 15.195 29.641 8.938 1 79.5 91 ASP B N 1
ATOM 2284 C CA . ASP B 1 91 ? 14.531 28.969 10.047 1 79.5 91 ASP B CA 1
ATOM 2285 C C . ASP B 1 91 ? 13.047 28.766 9.758 1 79.5 91 ASP B C 1
ATOM 2287 O O . ASP B 1 91 ? 12.25 29.688 9.93 1 79.5 91 ASP B O 1
ATOM 2291 N N . PRO B 1 92 ? 12.547 27.578 9.32 1 77.31 92 PRO B N 1
ATOM 2292 C CA . PRO B 1 92 ? 11.188 27.328 8.844 1 77.31 92 PRO B CA 1
ATOM 2293 C C . PRO B 1 92 ? 10.125 27.641 9.891 1 77.31 92 PRO B C 1
ATOM 2295 O O . PRO B 1 92 ? 8.977 27.938 9.547 1 77.31 92 PRO B O 1
ATOM 2298 N N . LEU B 1 93 ? 10.391 27.75 11.133 1 79.5 93 LEU B N 1
ATOM 2299 C CA . LEU B 1 93 ? 9.406 28.031 12.18 1 79.5 93 LEU B CA 1
ATOM 2300 C C . LEU B 1 93 ? 9.906 29.141 13.102 1 79.5 93 LEU B C 1
ATOM 2302 O O . LEU B 1 93 ? 9.516 29.203 14.266 1 79.5 93 LEU B O 1
ATOM 2306 N N . GLY B 1 94 ? 10.703 29.984 12.406 1 82.25 94 GLY B N 1
ATOM 2307 C CA . GLY B 1 94 ? 11.211 31.125 13.156 1 82.25 94 GLY B CA 1
ATOM 2308 C C . GLY B 1 94 ? 10.328 32.344 13.055 1 82.25 94 GLY B C 1
ATOM 2309 O O . GLY B 1 94 ? 9.203 32.281 12.539 1 82.25 94 GLY B O 1
ATOM 2310 N N . PHE B 1 95 ? 10.734 33.438 13.648 1 85.25 95 PHE B N 1
ATOM 2311 C CA . PHE B 1 95 ? 10.008 34.719 13.68 1 85.25 95 PHE B CA 1
ATOM 2312 C C . PHE B 1 95 ? 9.609 35.125 12.273 1 85.25 95 PHE B C 1
ATOM 2314 O O . PHE B 1 95 ? 8.469 35.531 12.047 1 85.25 95 PHE B O 1
ATOM 2321 N N . GLU B 1 96 ? 10.57 34.969 11.336 1 88.12 96 GLU B N 1
ATOM 2322 C CA . GLU B 1 96 ? 10.328 35.375 9.961 1 88.12 96 GLU B CA 1
ATOM 2323 C C . GLU B 1 96 ? 9.18 34.594 9.336 1 88.12 96 GLU B C 1
ATOM 2325 O O . GLU B 1 96 ? 8.43 35.125 8.516 1 88.12 96 GLU B O 1
ATOM 2330 N N . TYR B 1 97 ? 9.078 33.375 9.68 1 89.62 97 TYR B N 1
ATOM 2331 C CA . TYR B 1 97 ? 7.992 32.531 9.203 1 89.62 97 TYR B CA 1
ATOM 2332 C C . TYR B 1 97 ? 6.637 33.125 9.578 1 89.62 97 TYR B C 1
ATOM 2334 O O . TYR B 1 97 ? 5.773 33.281 8.711 1 89.62 97 TYR B O 1
ATOM 2342 N N . PHE B 1 98 ? 6.418 33.562 10.766 1 89.5 98 PHE B N 1
ATOM 2343 C CA . PHE B 1 98 ? 5.145 34.094 11.242 1 89.5 98 PHE B CA 1
ATOM 2344 C C . PHE B 1 98 ? 4.918 35.531 10.727 1 89.5 98 PHE B C 1
ATOM 2346 O O . PHE B 1 98 ? 3.777 35.938 10.531 1 89.5 98 PHE B O 1
ATOM 2353 N N . GLU B 1 99 ? 6.035 36.25 10.422 1 88.88 99 GLU B N 1
ATOM 2354 C CA . GLU B 1 99 ? 5.895 37.531 9.766 1 88.88 99 GLU B CA 1
ATOM 2355 C C . GLU B 1 99 ? 5.262 37.375 8.391 1 88.88 99 GLU B C 1
ATOM 2357 O O . GLU B 1 99 ? 4.398 38.188 8.008 1 88.88 99 GLU B O 1
ATOM 2362 N N . VAL B 1 100 ? 5.723 36.375 7.762 1 89.94 100 VAL B N 1
ATOM 2363 C CA . VAL B 1 100 ? 5.191 36.094 6.426 1 89.94 100 VAL B CA 1
ATOM 2364 C C . VAL B 1 100 ? 3.707 35.75 6.52 1 89.94 100 VAL B C 1
ATOM 2366 O O . VAL B 1 100 ? 2.891 36.281 5.754 1 89.94 100 VAL B O 1
ATOM 2369 N N . ILE B 1 101 ? 3.318 34.969 7.461 1 90 101 ILE B N 1
ATOM 2370 C CA . ILE B 1 101 ? 1.932 34.531 7.625 1 90 101 ILE B CA 1
ATOM 2371 C C . ILE B 1 101 ? 1.066 35.75 8 1 90 101 ILE B C 1
ATOM 2373 O O . ILE B 1 101 ? -0.049 35.906 7.496 1 90 101 ILE B O 1
ATOM 2377 N N . ARG B 1 102 ? 1.551 36.594 8.875 1 89.5 102 ARG B N 1
ATOM 2378 C CA . ARG B 1 102 ? 0.825 37.812 9.281 1 89.5 102 ARG B CA 1
ATOM 2379 C C . ARG B 1 102 ? 0.529 38.688 8.078 1 89.5 102 ARG B C 1
ATOM 2381 O O . ARG B 1 102 ? -0.583 39.219 7.945 1 89.5 102 ARG B O 1
ATOM 2388 N N . ALA B 1 103 ? 1.524 38.844 7.234 1 86.56 103 ALA B N 1
ATOM 2389 C CA . ALA B 1 103 ? 1.347 39.656 6.035 1 86.56 103 ALA B CA 1
ATOM 2390 C C . ALA B 1 103 ? 0.277 39.062 5.121 1 86.56 103 ALA B C 1
ATOM 2392 O O . ALA B 1 103 ? -0.468 39.781 4.469 1 86.56 103 ALA B O 1
ATOM 2393 N N . LEU B 1 104 ? 0.219 37.781 5.133 1 86.62 104 LEU B N 1
ATOM 2394 C CA . LEU B 1 104 ? -0.726 37.062 4.27 1 86.62 104 LEU B CA 1
ATOM 2395 C C . LEU B 1 104 ? -2.158 37.281 4.754 1 86.62 104 LEU B C 1
ATOM 2397 O O . LEU B 1 104 ? -3.084 37.375 3.945 1 86.62 104 LEU B O 1
ATOM 2401 N N . VAL B 1 105 ? -2.311 37.344 6.016 1 86.12 105 VAL B N 1
ATOM 2402 C CA . VAL B 1 105 ? -3.678 37.375 6.527 1 86.12 105 VAL B CA 1
ATOM 2403 C C . VAL B 1 105 ? -4.137 38.812 6.723 1 86.12 105 VAL B C 1
ATOM 2405 O O . VAL B 1 105 ? -5.328 39.062 6.926 1 86.12 105 VAL B O 1
ATOM 2408 N N . SER B 1 106 ? -3.104 39.688 6.734 1 78.38 106 SER B N 1
ATOM 2409 C CA . SER B 1 106 ? -3.441 41.094 6.93 1 78.38 106 SER B CA 1
ATOM 2410 C C . SER B 1 106 ? -4.062 41.719 5.668 1 78.38 106 SER B C 1
ATOM 2412 O O . SER B 1 106 ? -3.658 41.375 4.555 1 78.38 106 SER B O 1
ATOM 2414 N N . GLY B 1 107 ? -5.352 42.094 5.703 1 64.88 107 GLY B N 1
ATOM 2415 C CA . GLY B 1 107 ? -6.086 42.719 4.609 1 64.88 107 GLY B CA 1
ATOM 2416 C C . GLY B 1 107 ? -5.371 43.906 4.004 1 64.88 107 GLY B C 1
ATOM 2417 O O . GLY B 1 107 ? -4.375 44.375 4.551 1 64.88 107 GLY B O 1
ATOM 2418 N N . ARG B 1 108 ? -5.754 44.281 2.641 1 55.44 108 ARG B N 1
ATOM 2419 C CA . ARG B 1 108 ? -5.238 45.375 1.826 1 55.44 108 ARG B CA 1
ATOM 2420 C C . ARG B 1 108 ? -5.266 46.688 2.596 1 55.44 108 ARG B C 1
ATOM 2422 O O . ARG B 1 108 ? -4.418 47.562 2.383 1 55.44 108 ARG B O 1
ATOM 2429 N N . THR B 1 109 ? -6.379 46.781 3.33 1 51.22 109 THR B N 1
ATOM 2430 C CA . THR B 1 109 ? -6.562 48.125 3.834 1 51.22 109 THR B CA 1
ATOM 2431 C C . THR B 1 109 ? -5.891 48.312 5.191 1 51.22 109 THR B C 1
ATOM 2433 O O . THR B 1 109 ? -5.855 49.406 5.742 1 51.22 109 THR B O 1
ATOM 2436 N N . GLY B 1 110 ? -5.164 47.281 5.754 1 54 110 GLY B N 1
ATOM 2437 C CA . GLY B 1 110 ? -4.43 47.375 7.004 1 54 110 GLY B CA 1
ATOM 2438 C C . GLY B 1 110 ? -5.328 47.438 8.227 1 54 110 GLY B C 1
ATOM 2439 O O . GLY B 1 110 ? -4.852 47.406 9.359 1 54 110 GLY B O 1
ATOM 2440 N N . THR B 1 111 ? -6.648 47.75 8.031 1 53.03 111 THR B N 1
ATOM 2441 C CA . THR B 1 111 ? -7.551 48.031 9.148 1 53.03 111 THR B CA 1
ATOM 2442 C C . THR B 1 111 ? -8.055 46.719 9.75 1 53.03 111 THR B C 1
ATOM 2444 O O . THR B 1 111 ? -8.391 46.656 10.938 1 53.03 111 THR B O 1
ATOM 2447 N N . SER B 1 112 ? -8.281 45.75 8.969 1 58.56 112 SER B N 1
ATOM 2448 C CA . SER B 1 112 ? -8.773 44.5 9.539 1 58.56 112 SER B CA 1
ATOM 2449 C C . SER B 1 112 ? -7.664 43.469 9.633 1 58.56 112 SER B C 1
ATOM 2451 O O . SER B 1 112 ? -6.965 43.188 8.656 1 58.56 112 SER B O 1
ATOM 2453 N N . LYS B 1 113 ? -7.316 43.156 10.992 1 71.56 113 LYS B N 1
ATOM 2454 C CA . LYS B 1 113 ? -6.223 42.219 11.188 1 71.56 113 LYS B CA 1
ATOM 2455 C C . LYS B 1 113 ? -6.723 40.781 11.117 1 71.56 113 LYS B C 1
ATOM 2457 O O . LYS B 1 113 ? -7.711 40.438 11.758 1 71.56 113 LYS B O 1
ATOM 2462 N N . GLY B 1 114 ? -6.406 40.094 10.211 1 81 114 GLY B N 1
ATOM 2463 C CA . GLY B 1 114 ? -6.637 38.656 10.18 1 81 114 GLY B CA 1
ATOM 2464 C C . GLY B 1 114 ? -6.148 37.969 11.43 1 81 114 GLY B C 1
ATOM 2465 O O . GLY B 1 114 ? -5.512 38.562 12.289 1 81 114 GLY B O 1
ATOM 2466 N N . CYS B 1 115 ? -6.715 36.781 11.703 1 88.75 115 CYS B N 1
ATOM 2467 C CA . CYS B 1 115 ? -6.344 36 12.867 1 88.75 115 CYS B CA 1
ATOM 2468 C C . CYS B 1 115 ? -5.508 34.781 12.461 1 88.75 115 CYS B C 1
ATOM 2470 O O . CYS B 1 115 ? -5.797 34.156 11.445 1 88.75 115 CYS B O 1
ATOM 2472 N N . ILE B 1 116 ? -4.477 34.562 13.234 1 91.69 116 ILE B N 1
ATOM 2473 C CA . ILE B 1 116 ? -3.613 33.406 13.008 1 91.69 116 ILE B CA 1
ATOM 2474 C C . ILE B 1 116 ? -3.752 32.438 14.172 1 91.69 116 ILE B C 1
ATOM 2476 O O . ILE B 1 116 ? -3.518 32.781 15.328 1 91.69 116 ILE B O 1
ATOM 2480 N N . THR B 1 117 ? -4.172 31.234 13.867 1 92.69 117 THR B N 1
ATOM 2481 C CA . THR B 1 117 ? -4.129 30.141 14.828 1 92.69 117 THR B CA 1
ATOM 2482 C C . THR B 1 117 ? -2.986 29.172 14.5 1 92.69 117 THR B C 1
ATOM 2484 O O . THR B 1 117 ? -2.893 28.672 13.383 1 92.69 117 THR B O 1
ATOM 2487 N N . TRP B 1 118 ? -2.119 28.969 15.492 1 92.88 118 TRP B N 1
ATOM 2488 C CA . TRP B 1 118 ? -0.999 28.047 15.344 1 92.88 118 TRP B CA 1
ATOM 2489 C C . TRP B 1 118 ? -1.354 26.672 15.898 1 92.88 118 TRP B C 1
ATOM 2491 O O . TRP B 1 118 ? -1.626 26.516 17.094 1 92.88 118 TRP B O 1
ATOM 2501 N N . VAL B 1 119 ? -1.327 25.688 14.992 1 94.12 119 VAL B N 1
ATOM 2502 C CA . VAL B 1 119 ? -1.657 24.328 15.375 1 94.12 119 VAL B CA 1
ATOM 2503 C C . VAL B 1 119 ? -0.375 23.531 15.641 1 94.12 119 VAL B C 1
ATOM 2505 O O . VAL B 1 119 ? 0.458 23.375 14.742 1 94.12 119 VAL B O 1
ATOM 2508 N N . ILE B 1 120 ? -0.233 23 16.891 1 90.56 120 ILE B N 1
ATOM 2509 C CA . ILE B 1 120 ? 1.005 22.312 17.219 1 90.56 120 ILE B CA 1
ATOM 2510 C C . ILE B 1 120 ? 0.696 21.109 18.109 1 90.56 120 ILE B C 1
ATOM 2512 O O . ILE B 1 120 ? -0.351 21.062 18.766 1 90.56 120 ILE B O 1
ATOM 2516 N N . GLY B 1 121 ? 1.549 20.141 18.047 1 88.94 121 GLY B N 1
ATOM 2517 C CA . GLY B 1 121 ? 1.448 19 18.938 1 88.94 121 GLY B CA 1
ATOM 2518 C C . GLY B 1 121 ? 1.904 19.312 20.359 1 88.94 121 GLY B C 1
ATOM 2519 O O . GLY B 1 121 ? 2.691 20.234 20.562 1 88.94 121 GLY B O 1
ATOM 2520 N N . SER B 1 122 ? 1.427 18.484 21.266 1 85.56 122 SER B N 1
ATOM 2521 C CA . SER B 1 122 ? 1.821 18.656 22.656 1 85.56 122 SER B CA 1
ATOM 2522 C C . SER B 1 122 ? 3.318 18.438 22.828 1 85.56 122 SER B C 1
ATOM 2524 O O . SER B 1 122 ? 3.932 19.016 23.734 1 85.56 122 SER B O 1
ATOM 2526 N N . ASP B 1 123 ? 3.902 17.656 21.938 1 81.69 123 ASP B N 1
ATOM 2527 C CA . ASP B 1 123 ? 5.344 17.422 22 1 81.69 123 ASP B CA 1
ATOM 2528 C C . ASP B 1 123 ? 6.117 18.703 21.703 1 81.69 123 ASP B C 1
ATOM 2530 O O . ASP B 1 123 ? 7.188 18.938 22.25 1 81.69 123 ASP B O 1
ATOM 2534 N N . VAL B 1 124 ? 5.676 19.5 20.812 1 81.94 124 VAL B N 1
ATOM 2535 C CA . VAL B 1 124 ? 6.309 20.781 20.469 1 81.94 124 VAL B CA 1
ATOM 2536 C C . VAL B 1 124 ? 6.238 21.719 21.672 1 81.94 124 VAL B C 1
ATOM 2538 O O . VAL B 1 124 ? 7.223 22.391 22 1 81.94 124 VAL B O 1
ATOM 2541 N N . VAL B 1 125 ? 5.086 21.75 22.281 1 80.25 125 VAL B N 1
ATOM 2542 C CA . VAL B 1 125 ? 4.891 22.609 23.453 1 80.25 125 VAL B CA 1
ATOM 2543 C C . VAL B 1 125 ? 5.855 22.203 24.562 1 80.25 125 VAL B C 1
ATOM 2545 O O . VAL B 1 125 ? 6.469 23.047 25.203 1 80.25 125 VAL B O 1
ATOM 2548 N N . GLU B 1 126 ? 5.988 20.953 24.719 1 77.94 126 GLU B N 1
ATOM 2549 C CA . GLU B 1 126 ? 6.895 20.453 25.75 1 77.94 126 GLU B CA 1
ATOM 2550 C C . GLU B 1 126 ? 8.336 20.859 25.453 1 77.94 126 GLU B C 1
ATOM 2552 O O . GLU B 1 126 ? 9.109 21.141 26.375 1 77.94 126 GLU B O 1
ATOM 2557 N N . GLY B 1 127 ? 8.656 20.906 24.219 1 80.31 127 GLY B N 1
ATOM 2558 C CA . GLY B 1 127 ? 10.008 21.266 23.812 1 80.31 127 GLY B CA 1
ATOM 2559 C C . GLY B 1 127 ? 10.273 22.766 23.906 1 80.31 127 GLY B C 1
ATOM 2560 O O . GLY B 1 127 ? 11.43 23.188 23.938 1 80.31 127 GLY B O 1
ATOM 2561 N N . MET B 1 128 ? 9.281 23.562 24.016 1 78.62 128 MET B N 1
ATOM 2562 C CA . MET B 1 128 ? 9.422 25.016 24.031 1 78.62 128 MET B CA 1
ATOM 2563 C C . MET B 1 128 ? 10.188 25.469 25.266 1 78.62 128 MET B C 1
ATOM 2565 O O . MET B 1 128 ? 10.781 26.547 25.281 1 78.62 128 MET B O 1
ATOM 2569 N N . LYS B 1 129 ? 10.133 24.688 26.219 1 75.62 129 LYS B N 1
ATOM 2570 C CA . LYS B 1 129 ? 10.859 25.016 27.438 1 75.62 129 LYS B CA 1
ATOM 2571 C C . LYS B 1 129 ? 12.359 25.125 27.172 1 75.62 129 LYS B C 1
ATOM 2573 O O . LYS B 1 129 ? 13.07 25.844 27.875 1 75.62 129 LYS B O 1
ATOM 2578 N N . TYR B 1 130 ? 12.781 24.453 26.109 1 80.56 130 TYR B N 1
ATOM 2579 C CA . TYR B 1 130 ? 14.203 24.453 25.781 1 80.56 130 TYR B CA 1
ATOM 2580 C C . TYR B 1 130 ? 14.555 25.625 24.875 1 80.56 130 TYR B C 1
ATOM 2582 O O . TYR B 1 130 ? 15.734 25.938 24.672 1 80.56 130 TYR B O 1
ATOM 2590 N N . TRP B 1 131 ? 13.633 26.266 24.281 1 78.75 131 TRP B N 1
ATOM 2591 C CA . TRP B 1 131 ? 13.836 27.438 23.422 1 78.75 131 TRP B CA 1
ATOM 2592 C C . TRP B 1 131 ? 12.797 28.516 23.703 1 78.75 131 TRP B C 1
ATOM 2594 O O . TRP B 1 131 ? 12.156 29.031 22.781 1 78.75 131 TRP B O 1
ATOM 2604 N N . GLN B 1 132 ? 12.727 28.969 24.922 1 74.44 132 GLN B N 1
ATOM 2605 C CA . GLN B 1 132 ? 11.656 29.797 25.469 1 74.44 132 GLN B CA 1
ATOM 2606 C C . GLN B 1 132 ? 11.609 31.156 24.781 1 74.44 132 GLN B C 1
ATOM 2608 O O . GLN B 1 132 ? 10.523 31.656 24.484 1 74.44 132 GLN B O 1
ATOM 2613 N N . GLU B 1 133 ? 12.758 31.688 24.641 1 77.81 133 GLU B N 1
ATOM 2614 C CA . GLU B 1 133 ? 12.789 33.031 24.047 1 77.81 133 GLU B CA 1
ATOM 2615 C C . GLU B 1 133 ? 12.219 33 22.625 1 77.81 133 GLU B C 1
ATOM 2617 O O . GLU B 1 133 ? 11.414 33.844 22.266 1 77.81 133 GLU B O 1
ATOM 2622 N N . LYS B 1 134 ? 12.641 31.984 21.922 1 79.88 134 LYS B N 1
ATOM 2623 C CA . LYS B 1 134 ? 12.133 31.828 20.562 1 79.88 134 LYS B CA 1
ATOM 2624 C C . LYS B 1 134 ? 10.633 31.531 20.562 1 79.88 134 LYS B C 1
ATOM 2626 O O . LYS B 1 134 ? 9.875 32.094 19.781 1 79.88 134 LYS B O 1
ATOM 2631 N N . ALA B 1 135 ? 10.281 30.719 21.422 1 76.81 135 ALA B N 1
ATOM 2632 C CA . ALA B 1 135 ? 8.875 30.328 21.531 1 76.81 135 ALA B CA 1
ATOM 2633 C C . ALA B 1 135 ? 7.996 31.531 21.859 1 76.81 135 ALA B C 1
ATOM 2635 O O . ALA B 1 135 ? 6.934 31.719 21.266 1 76.81 135 ALA B O 1
ATOM 2636 N N . ARG B 1 136 ? 8.422 32.312 22.781 1 76.38 136 ARG B N 1
ATOM 2637 C CA . ARG B 1 136 ? 7.676 33.5 23.172 1 76.38 136 ARG B CA 1
ATOM 2638 C C . ARG B 1 136 ? 7.523 34.469 22 1 76.38 136 ARG B C 1
ATOM 2640 O O . ARG B 1 136 ? 6.449 35.031 21.781 1 76.38 136 ARG B O 1
ATOM 2647 N N . SER B 1 137 ? 8.641 34.594 21.359 1 79.81 137 SER B N 1
ATOM 2648 C CA . SER B 1 137 ? 8.617 35.469 20.203 1 79.81 137 SER B CA 1
ATOM 2649 C C . SER B 1 137 ? 7.621 35 19.156 1 79.81 137 SER B C 1
ATOM 2651 O O . SER B 1 137 ? 6.887 35.781 18.562 1 79.81 137 SER B O 1
ATOM 2653 N N . GLN B 1 138 ? 7.562 33.75 18.922 1 80.88 138 GLN B N 1
ATOM 2654 C CA . GLN B 1 138 ? 6.637 33.156 17.969 1 80.88 138 GLN B CA 1
ATOM 2655 C C . GLN B 1 138 ? 5.195 33.312 18.438 1 80.88 138 GLN B C 1
ATOM 2657 O O . GLN B 1 138 ? 4.305 33.656 17.656 1 80.88 138 GLN B O 1
ATOM 2662 N N . MET B 1 139 ? 5.02 33.031 19.656 1 78.81 139 MET B N 1
ATOM 2663 C CA . MET B 1 139 ? 3.68 33.094 20.234 1 78.81 139 MET B CA 1
ATOM 2664 C C . MET B 1 139 ? 3.094 34.5 20.172 1 78.81 139 MET B C 1
ATOM 2666 O O . MET B 1 139 ? 1.878 34.656 20.047 1 78.81 139 MET B O 1
ATOM 2670 N N . MET B 1 140 ? 3.938 35.469 20.156 1 81.31 140 MET B N 1
ATOM 2671 C CA . MET B 1 140 ? 3.49 36.875 20.078 1 81.31 140 MET B CA 1
ATOM 2672 C C . MET B 1 140 ? 2.992 37.219 18.688 1 81.31 140 MET B C 1
ATOM 2674 O O . MET B 1 140 ? 2.287 38.188 18.5 1 81.31 140 MET B O 1
ATOM 2678 N N . MET B 1 141 ? 3.373 36.375 17.812 1 86 141 MET B N 1
ATOM 2679 C CA . MET B 1 141 ? 3.027 36.656 16.422 1 86 141 MET B CA 1
ATOM 2680 C C . MET B 1 141 ? 1.708 36 16.031 1 86 141 MET B C 1
ATOM 2682 O O . MET B 1 141 ? 1.148 36.281 14.977 1 86 141 MET B O 1
ATOM 2686 N N . VAL B 1 142 ? 1.222 35.156 16.859 1 89.06 142 VAL B N 1
ATOM 2687 C CA . VAL B 1 142 ? -0.027 34.469 16.547 1 89.06 142 VAL B CA 1
ATOM 2688 C C . VAL B 1 142 ? -1.118 34.906 17.516 1 89.06 142 VAL B C 1
ATOM 2690 O O . VAL B 1 142 ? -0.825 35.469 18.578 1 89.06 142 VAL B O 1
ATOM 2693 N N . ASP B 1 143 ? -2.389 34.656 17.156 1 88.06 143 ASP B N 1
ATOM 2694 C CA . ASP B 1 143 ? -3.514 35.094 17.969 1 88.06 143 ASP B CA 1
ATOM 2695 C C . ASP B 1 143 ? -4.035 33.969 18.859 1 88.06 143 ASP B C 1
ATOM 2697 O O . ASP B 1 143 ? -4.547 34.25 19.953 1 88.06 143 ASP B O 1
ATOM 2701 N N . GLU B 1 144 ? -3.914 32.781 18.375 1 88.5 144 GLU B N 1
ATOM 2702 C CA . GLU B 1 144 ? -4.379 31.609 19.094 1 88.5 144 GLU B CA 1
ATOM 2703 C C . GLU B 1 144 ? -3.477 30.406 18.828 1 88.5 144 GLU B C 1
ATOM 2705 O O . GLU B 1 144 ? -2.807 30.344 17.797 1 88.5 144 GLU B O 1
ATOM 2710 N N . VAL B 1 145 ? -3.436 29.484 19.875 1 89.56 145 VAL B N 1
ATOM 2711 C CA . VAL B 1 145 ? -2.691 28.25 19.719 1 89.56 145 VAL B CA 1
ATOM 2712 C C . VAL B 1 145 ? -3.613 27.062 19.953 1 89.56 145 VAL B C 1
ATOM 2714 O O . VAL B 1 145 ? -4.348 27.016 20.953 1 89.56 145 VAL B O 1
ATOM 2717 N N . ALA B 1 146 ? -3.66 26.219 19 1 91.69 146 ALA B N 1
ATOM 2718 C CA . ALA B 1 146 ? -4.34 24.938 19.156 1 91.69 146 ALA B CA 1
ATOM 2719 C C . ALA B 1 146 ? -3.34 23.812 19.391 1 91.69 146 ALA B C 1
ATOM 2721 O O . ALA B 1 146 ? -2.539 23.484 18.516 1 91.69 146 ALA B O 1
ATOM 2722 N N . VAL B 1 147 ? -3.447 23.156 20.578 1 90.94 147 VAL B N 1
ATOM 2723 C CA . VAL B 1 147 ? -2.51 22.109 20.938 1 90.94 147 VAL B CA 1
ATOM 2724 C C . VAL B 1 147 ? -3.188 20.734 20.812 1 90.94 147 VAL B C 1
ATOM 2726 O O . VAL B 1 147 ? -4.211 20.484 21.453 1 90.94 147 VAL B O 1
ATOM 2729 N N . ILE B 1 148 ? -2.621 19.922 19.969 1 91.88 148 ILE B N 1
ATOM 2730 C CA . ILE B 1 148 ? -3.113 18.562 19.797 1 91.88 148 ILE B CA 1
ATOM 2731 C C . ILE B 1 148 ? -2.518 17.656 20.875 1 91.88 148 ILE B C 1
ATOM 2733 O O . ILE B 1 148 ? -1.299 17.484 20.953 1 91.88 148 ILE B O 1
ATOM 2737 N N . LEU B 1 149 ? -3.391 17.094 21.641 1 86.88 149 LEU B N 1
ATOM 2738 C CA . LEU B 1 149 ? -2.939 16.219 22.719 1 86.88 149 LEU B CA 1
ATOM 2739 C C . LEU B 1 149 ? -2.654 14.812 22.172 1 86.88 149 LEU B C 1
ATOM 2741 O O . LEU B 1 149 ? -3.504 14.211 21.516 1 86.88 149 LEU B O 1
ATOM 2745 N N . ARG B 1 150 ? -1.423 14.336 22.266 1 73.5 150 ARG B N 1
ATOM 2746 C CA . ARG B 1 150 ? -1.071 12.969 21.906 1 73.5 150 ARG B CA 1
ATOM 2747 C C . ARG B 1 150 ? -1.363 12.008 23.047 1 73.5 150 ARG B C 1
ATOM 2749 O O . ARG B 1 150 ? -1.538 12.43 24.188 1 73.5 150 ARG B O 1
ATOM 2756 N N . SER B 1 151 ? -1.558 10.836 22.703 1 64.75 151 SER B N 1
ATOM 2757 C CA . SER B 1 151 ? -1.902 9.828 23.703 1 64.75 151 SER B CA 1
ATOM 2758 C C . SER B 1 151 ? -0.95 9.891 24.891 1 64.75 151 SER B C 1
ATOM 2760 O O . SER B 1 151 ? 0.269 9.953 24.719 1 64.75 151 SER B O 1
ATOM 2762 N N . GLY B 1 152 ? -1.503 10.023 26.094 1 60.66 152 GLY B N 1
ATOM 2763 C CA . GLY B 1 152 ? -0.776 9.93 27.359 1 60.66 152 GLY B CA 1
ATOM 2764 C C . GLY B 1 152 ? -0.342 11.281 27.891 1 60.66 152 GLY B C 1
ATOM 2765 O O . GLY B 1 152 ? 0.177 11.383 29 1 60.66 152 GLY B O 1
ATOM 2766 N N . GLN B 1 153 ? -0.388 12.336 27.062 1 61.81 153 GLN B N 1
ATOM 2767 C CA . GLN B 1 153 ? 0.079 13.625 27.547 1 61.81 153 GLN B CA 1
ATOM 2768 C C . GLN B 1 153 ? -1.05 14.398 28.234 1 61.81 153 GLN B C 1
ATOM 2770 O O . GLN B 1 153 ? -2.219 14.234 27.875 1 61.81 153 GLN B O 1
ATOM 2775 N N . THR B 1 154 ? -0.703 15.023 29.453 1 59.81 154 THR B N 1
ATOM 2776 C CA . THR B 1 154 ? -1.685 15.766 30.234 1 59.81 154 THR B CA 1
ATOM 2777 C C . THR B 1 154 ? -1.669 17.25 29.859 1 59.81 154 THR B C 1
ATOM 2779 O O . THR B 1 154 ? -0.655 17.766 29.375 1 59.81 154 THR B O 1
ATOM 2782 N N . SER B 1 155 ? -2.951 17.984 29.75 1 60.5 155 SER B N 1
ATOM 2783 C CA . SER B 1 155 ? -3.277 19.375 29.438 1 60.5 155 SER B CA 1
ATOM 2784 C C . SER B 1 155 ? -2.555 20.344 30.375 1 60.5 155 SER B C 1
ATOM 2786 O O . SER B 1 155 ? -2.268 21.484 30 1 60.5 155 SER B O 1
ATOM 2788 N N . ALA B 1 156 ? -2.17 19.938 31.562 1 58.84 156 ALA B N 1
ATOM 2789 C CA . ALA B 1 156 ? -1.744 20.875 32.594 1 58.84 156 ALA B CA 1
ATOM 2790 C C . ALA B 1 156 ? -0.446 21.578 32.219 1 58.84 156 ALA B C 1
ATOM 2792 O O . ALA B 1 156 ? -0.305 22.797 32.406 1 58.84 156 ALA B O 1
ATOM 2793 N N . GLN B 1 157 ? 0.457 20.875 31.609 1 60.16 157 GLN B N 1
ATOM 2794 C CA . GLN B 1 157 ? 1.774 21.438 31.328 1 60.16 157 GLN B CA 1
ATOM 2795 C C . GLN B 1 157 ? 1.697 22.484 30.219 1 60.16 157 GLN B C 1
ATOM 2797 O O . GLN B 1 157 ? 2.498 23.422 30.188 1 60.16 157 GLN B O 1
ATOM 2802 N N . VAL B 1 158 ? 0.627 22.5 29.438 1 61.56 158 VAL B N 1
ATOM 2803 C CA . VAL B 1 158 ? 0.557 23.328 28.234 1 61.56 158 VAL B CA 1
ATOM 2804 C C . VAL B 1 158 ? -0.128 24.656 28.562 1 61.56 158 VAL B C 1
ATOM 2806 O O . VAL B 1 158 ? 0.225 25.703 28.016 1 61.56 158 VAL B O 1
ATOM 2809 N N . GLN B 1 159 ? -1.018 24.625 29.578 1 61.75 159 GLN B N 1
ATOM 2810 C CA . GLN B 1 159 ? -1.908 25.75 29.828 1 61.75 159 GLN B CA 1
ATOM 2811 C C . GLN B 1 159 ? -1.136 26.953 30.375 1 61.75 159 GLN B C 1
ATOM 2813 O O . GLN B 1 159 ? -1.568 28.094 30.234 1 61.75 159 GLN B O 1
ATOM 2818 N N . ASP B 1 160 ? 0.045 26.688 30.891 1 62.19 160 ASP B N 1
ATOM 2819 C CA . ASP B 1 160 ? 0.739 27.781 31.562 1 62.19 160 ASP B CA 1
ATOM 2820 C C . ASP B 1 160 ? 1.432 28.703 30.547 1 62.19 160 ASP B C 1
ATOM 2822 O O . ASP B 1 160 ? 1.936 29.766 30.906 1 62.19 160 ASP B O 1
ATOM 2826 N N . LEU B 1 161 ? 1.287 28.391 29.266 1 61.69 161 LEU B N 1
ATOM 2827 C CA . LEU B 1 161 ? 2.105 29.141 28.312 1 61.69 161 LEU B CA 1
ATOM 2828 C C . LEU B 1 161 ? 1.353 30.344 27.781 1 61.69 161 LEU B C 1
ATOM 2830 O O . LEU B 1 161 ? 1.949 31.406 27.547 1 61.69 161 LEU B O 1
ATOM 2834 N N . MET B 1 162 ? 0.108 30.266 27.406 1 61.91 162 MET B N 1
ATOM 2835 C CA . MET B 1 162 ? -0.672 31.375 26.891 1 61.91 162 MET B CA 1
ATOM 2836 C C . MET B 1 162 ? -2.139 31.25 27.281 1 61.91 162 MET B C 1
ATOM 2838 O O . MET B 1 162 ? -2.621 30.156 27.547 1 61.91 162 MET B O 1
ATOM 2842 N N . ASP B 1 163 ? -2.779 32.406 27.469 1 62.59 163 ASP B N 1
ATOM 2843 C CA . ASP B 1 163 ? -4.199 32.469 27.812 1 62.59 163 ASP B CA 1
ATOM 2844 C C . ASP B 1 163 ? -5.066 31.969 26.656 1 62.59 163 ASP B C 1
ATOM 2846 O O . ASP B 1 163 ? -6.215 31.578 26.875 1 62.59 163 ASP B O 1
ATOM 2850 N N . THR B 1 164 ? -4.594 31.922 25.406 1 77.62 164 THR B N 1
ATOM 2851 C CA . THR B 1 164 ? -5.426 31.641 24.25 1 77.62 164 THR B CA 1
ATOM 2852 C C . THR B 1 164 ? -5.078 30.266 23.656 1 77.62 164 THR B C 1
ATOM 2854 O O . THR B 1 164 ? -5.035 30.109 22.438 1 77.62 164 THR B O 1
ATOM 2857 N N . ILE B 1 165 ? -4.809 29.328 24.547 1 79.12 165 ILE B N 1
ATOM 2858 C CA . ILE B 1 165 ? -4.473 27.969 24.125 1 79.12 165 ILE B CA 1
ATOM 2859 C C . ILE B 1 165 ? -5.723 27.094 24.172 1 79.12 165 ILE B C 1
ATOM 2861 O O . ILE B 1 165 ? -6.438 27.062 25.172 1 79.12 165 ILE B O 1
ATOM 2865 N N . THR B 1 166 ? -6.098 26.516 23.078 1 85.56 166 THR B N 1
ATOM 2866 C CA . THR B 1 166 ? -7.148 25.5 22.984 1 85.56 166 THR B CA 1
ATOM 2867 C C . THR B 1 166 ? -6.543 24.109 22.844 1 85.56 166 THR B C 1
ATOM 2869 O O . THR B 1 166 ? -5.691 23.875 21.984 1 85.56 166 THR B O 1
ATOM 2872 N N . MET B 1 167 ? -6.996 23.234 23.75 1 87.38 167 MET B N 1
ATOM 2873 C CA . MET B 1 167 ? -6.523 21.859 23.703 1 87.38 167 MET B CA 1
ATOM 2874 C C . MET B 1 167 ? -7.469 20.984 22.859 1 87.38 167 MET B C 1
ATOM 2876 O O . MET B 1 167 ? -8.688 21.062 23.031 1 87.38 167 MET B O 1
ATOM 2880 N N . ILE B 1 168 ? -6.867 20.203 21.984 1 89 168 ILE B N 1
ATOM 2881 C CA . ILE B 1 168 ? -7.641 19.328 21.109 1 89 168 ILE B CA 1
ATOM 2882 C C . ILE B 1 168 ? -7.27 17.875 21.391 1 89 168 ILE B C 1
ATOM 2884 O O . ILE B 1 168 ? -6.094 17.5 21.328 1 89 168 ILE B O 1
ATOM 2888 N N . SER B 1 169 ? -8.273 17.094 21.75 1 89.19 169 SER B N 1
ATOM 2889 C CA . SER B 1 169 ? -8.109 15.656 21.906 1 89.19 169 SER B CA 1
ATOM 2890 C C . SER B 1 169 ? -8.734 14.906 20.734 1 89.19 169 SER B C 1
ATOM 2892 O O . SER B 1 169 ? -9.859 15.203 20.328 1 89.19 169 SER B O 1
ATOM 2894 N N . LEU B 1 170 ? -7.977 14.008 20.234 1 92.06 170 LEU B N 1
ATOM 2895 C CA . LEU B 1 170 ? -8.492 13.195 19.141 1 92.06 170 LEU B CA 1
ATOM 2896 C C . LEU B 1 170 ? -9.078 11.891 19.656 1 92.06 170 LEU B C 1
ATOM 2898 O O . LEU B 1 170 ? -8.641 11.375 20.688 1 92.06 170 LEU B O 1
ATOM 2902 N N . ALA B 1 171 ? -10.07 11.383 18.969 1 91.06 171 ALA B N 1
ATOM 2903 C CA . ALA B 1 171 ? -10.562 10.039 19.25 1 91.06 171 ALA B CA 1
ATOM 2904 C C . ALA B 1 171 ? -9.445 9.008 19.109 1 91.06 171 ALA B C 1
ATOM 2906 O O . ALA B 1 171 ? -8.5 9.211 18.328 1 91.06 171 ALA B O 1
ATOM 2907 N N . PRO B 1 172 ? -9.539 7.93 19.797 1 88.94 172 PRO B N 1
ATOM 2908 C CA . PRO B 1 172 ? -8.469 6.93 19.844 1 88.94 172 PRO B CA 1
ATOM 2909 C C . PRO B 1 172 ? -8.094 6.398 18.453 1 88.94 172 PRO B C 1
ATOM 2911 O O . PRO B 1 172 ? -6.926 6.094 18.203 1 88.94 172 PRO B O 1
ATOM 2914 N N . GLU B 1 173 ? -9.031 6.266 17.562 1 90.38 173 GLU B N 1
ATOM 2915 C CA . GLU B 1 173 ? -8.789 5.711 16.234 1 90.38 173 GLU B CA 1
ATOM 2916 C C . GLU B 1 173 ? -7.852 6.605 15.43 1 90.38 173 GLU B C 1
ATOM 2918 O O . GLU B 1 173 ? -7.23 6.152 14.469 1 90.38 173 GLU B O 1
ATOM 2923 N N . PHE B 1 174 ? -7.742 7.855 15.836 1 92.94 174 PHE B N 1
ATOM 2924 C CA . PHE B 1 174 ? -6.855 8.789 15.141 1 92.94 174 PHE B CA 1
ATOM 2925 C C . PHE B 1 174 ? -5.605 9.055 15.969 1 92.94 174 PHE B C 1
ATOM 2927 O O . PHE B 1 174 ? -4.52 9.25 15.414 1 92.94 174 PHE B O 1
ATOM 2934 N N . ALA B 1 175 ? -5.73 9.023 17.266 1 88.75 175 ALA B N 1
ATOM 2935 C CA . ALA B 1 175 ? -4.68 9.461 18.188 1 88.75 175 ALA B CA 1
ATOM 2936 C C . ALA B 1 175 ? -3.459 8.555 18.094 1 88.75 175 ALA B C 1
ATOM 2938 O O . ALA B 1 175 ? -2.332 8.992 18.344 1 88.75 175 ALA B O 1
ATOM 2939 N N . ASN B 1 176 ? -3.604 7.301 17.609 1 87.38 176 ASN B N 1
ATOM 2940 C CA . ASN B 1 176 ? -2.508 6.34 17.609 1 87.38 176 ASN B CA 1
ATOM 2941 C C . ASN B 1 176 ? -1.941 6.133 16.203 1 87.38 176 ASN B C 1
ATOM 2943 O O . ASN B 1 176 ? -1.111 5.25 15.984 1 87.38 176 ASN B O 1
ATOM 2947 N N . VAL B 1 177 ? -2.326 6.953 15.297 1 93.38 177 VAL B N 1
ATOM 2948 C CA . VAL B 1 177 ? -1.852 6.832 13.922 1 93.38 177 VAL B CA 1
ATOM 2949 C C . VAL B 1 177 ? -0.6 7.688 13.734 1 93.38 177 VAL B C 1
ATOM 2951 O O . VAL B 1 177 ? -0.564 8.852 14.148 1 93.38 177 VAL B O 1
ATOM 2954 N N . SER B 1 178 ? 0.46 7.082 13.172 1 90.94 178 SER B N 1
ATOM 2955 C CA . SER B 1 178 ? 1.694 7.816 12.914 1 90.94 178 SER B CA 1
ATOM 2956 C C . SER B 1 178 ? 2.195 7.574 11.492 1 90.94 178 SER B C 1
ATOM 2958 O O . SER B 1 178 ? 2.002 6.492 10.938 1 90.94 178 SER B O 1
ATOM 2960 N N . SER B 1 179 ? 2.863 8.617 10.984 1 92.06 179 SER B N 1
ATOM 2961 C CA . SER B 1 179 ? 3.467 8.484 9.664 1 92.06 179 SER B CA 1
ATOM 2962 C C . SER B 1 179 ? 4.57 7.43 9.664 1 92.06 179 SER B C 1
ATOM 2964 O O . SER B 1 179 ? 4.809 6.77 8.656 1 92.06 179 SER B O 1
ATOM 2966 N N . THR B 1 180 ? 5.223 7.266 10.766 1 91.31 180 THR B N 1
ATOM 2967 C CA . THR B 1 180 ? 6.27 6.258 10.898 1 91.31 180 THR B CA 1
ATOM 2968 C C . THR B 1 180 ? 5.707 4.859 10.656 1 91.31 180 THR B C 1
ATOM 2970 O O . THR B 1 180 ? 6.305 4.066 9.922 1 91.31 180 THR B O 1
ATOM 2973 N N . GLU B 1 181 ? 4.547 4.629 11.273 1 93.44 181 GLU B N 1
ATOM 2974 C CA . GLU B 1 181 ? 3.895 3.338 11.078 1 93.44 181 GLU B CA 1
ATOM 2975 C C . GLU B 1 181 ? 3.502 3.137 9.617 1 93.44 181 GLU B C 1
ATOM 2977 O O . GLU B 1 181 ? 3.656 2.043 9.07 1 93.44 181 GLU B O 1
ATOM 2982 N N . ILE B 1 182 ? 2.994 4.145 9 1 94.88 182 ILE B N 1
ATOM 2983 C CA . ILE B 1 182 ? 2.586 4.074 7.602 1 94.88 182 ILE B CA 1
ATOM 2984 C C . ILE B 1 182 ? 3.795 3.746 6.73 1 94.88 182 ILE B C 1
ATOM 2986 O O . ILE B 1 182 ? 3.721 2.875 5.859 1 94.88 182 ILE B O 1
ATOM 2990 N N . ARG B 1 183 ? 4.926 4.402 6.949 1 93.06 183 ARG B N 1
ATOM 2991 C CA . ARG B 1 183 ? 6.137 4.125 6.184 1 93.06 183 ARG B CA 1
ATOM 2992 C C . ARG B 1 183 ? 6.602 2.689 6.391 1 93.06 183 ARG B C 1
ATOM 2994 O O . ARG B 1 183 ? 7.027 2.025 5.441 1 93.06 183 ARG B O 1
ATOM 3001 N N . ARG B 1 184 ? 6.535 2.242 7.621 1 93.25 184 ARG B N 1
ATOM 3002 C CA . ARG B 1 184 ? 6.926 0.87 7.918 1 93.25 184 ARG B CA 1
ATOM 3003 C C . ARG B 1 184 ? 6.078 -0.126 7.133 1 93.25 184 ARG B C 1
ATOM 3005 O O . ARG B 1 184 ? 6.609 -1.073 6.547 1 93.25 184 ARG B O 1
ATOM 3012 N N . GLU B 1 185 ? 4.789 0.112 7.141 1 93.62 185 GLU B N 1
ATOM 3013 C CA . GLU B 1 185 ? 3.885 -0.789 6.438 1 93.62 185 GLU B CA 1
ATOM 3014 C C . GLU B 1 185 ? 4.121 -0.742 4.93 1 93.62 185 GLU B C 1
ATOM 3016 O O . GLU B 1 185 ? 4.051 -1.77 4.254 1 93.62 185 GLU B O 1
ATOM 3021 N N . ILE B 1 186 ? 4.34 0.427 4.41 1 93.56 186 ILE B N 1
ATOM 3022 C CA . ILE B 1 186 ? 4.621 0.57 2.984 1 93.56 186 ILE B CA 1
ATOM 3023 C C . ILE B 1 186 ? 5.887 -0.212 2.629 1 93.56 186 ILE B C 1
ATOM 3025 O O . ILE B 1 186 ? 5.91 -0.948 1.641 1 93.56 186 ILE B O 1
ATOM 3029 N N . LEU B 1 187 ? 6.926 -0.075 3.447 1 92.5 187 LEU B N 1
ATOM 3030 C CA . LEU B 1 187 ? 8.18 -0.769 3.188 1 92.5 187 LEU B CA 1
ATOM 3031 C C . LEU B 1 187 ? 7.996 -2.281 3.266 1 92.5 187 LEU B C 1
ATOM 3033 O O . LEU B 1 187 ? 8.539 -3.021 2.441 1 92.5 187 LEU B O 1
ATOM 3037 N N . SER B 1 188 ? 7.273 -2.678 4.242 1 93.38 188 SER B N 1
ATOM 3038 C CA . SER B 1 188 ? 6.977 -4.102 4.371 1 93.38 188 SER B CA 1
ATOM 3039 C C . SER B 1 188 ? 6.273 -4.637 3.129 1 93.38 188 SER B C 1
ATOM 3041 O O . SER B 1 188 ? 6.648 -5.684 2.598 1 93.38 188 SER B O 1
ATOM 3043 N N . LEU B 1 189 ? 5.289 -3.926 2.678 1 93.81 189 LEU B N 1
ATOM 3044 C CA . LEU B 1 189 ? 4.527 -4.332 1.502 1 93.81 189 LEU B CA 1
ATOM 3045 C C . LEU B 1 189 ? 5.43 -4.41 0.273 1 93.81 189 LEU B C 1
ATOM 3047 O O . LEU B 1 189 ? 5.297 -5.328 -0.542 1 93.81 189 LEU B O 1
ATOM 3051 N N . LYS B 1 190 ? 6.309 -3.465 0.171 1 92.62 190 LYS B N 1
ATOM 3052 C CA . LYS B 1 190 ? 7.211 -3.432 -0.976 1 92.62 190 LYS B CA 1
ATOM 3053 C C . LYS B 1 190 ? 8.156 -4.629 -0.968 1 92.62 190 LYS B C 1
ATOM 3055 O O . LYS B 1 190 ? 8.617 -5.074 -2.023 1 92.62 190 LYS B O 1
ATOM 3060 N N . LYS B 1 191 ? 8.438 -5.199 0.2 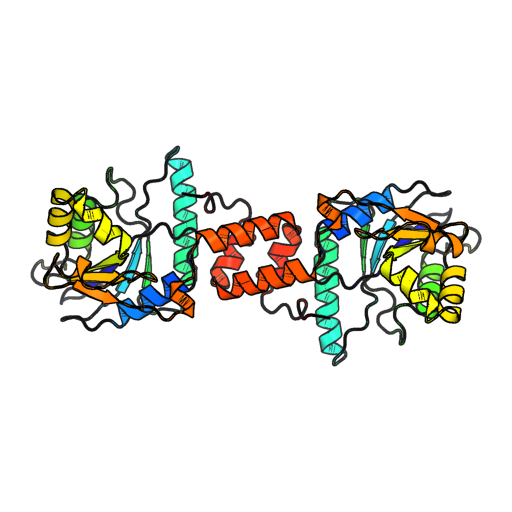1 93.5 191 LYS B N 1
ATOM 3061 C CA . LYS B 1 191 ? 9.297 -6.375 0.313 1 93.5 191 LYS B CA 1
ATOM 3062 C C . LYS B 1 191 ? 8.539 -7.648 -0.035 1 93.5 191 LYS B C 1
ATOM 3064 O O . LYS B 1 191 ? 9.117 -8.602 -0.563 1 93.5 191 LYS B O 1
ATOM 3069 N N . LEU B 1 192 ? 7.285 -7.668 0.25 1 95.19 192 LEU B N 1
ATOM 3070 C CA . LEU B 1 192 ? 6.484 -8.883 0.144 1 95.19 192 LEU B CA 1
ATOM 3071 C C . LEU B 1 192 ? 5.898 -9.031 -1.256 1 95.19 192 LEU B C 1
ATOM 3073 O O . LEU B 1 192 ? 5.527 -10.133 -1.668 1 95.19 192 LEU B O 1
ATOM 3077 N N . SER B 1 193 ? 5.688 -7.961 -1.984 1 94.5 193 SER B N 1
ATOM 3078 C CA . SER B 1 193 ? 4.98 -7.945 -3.262 1 94.5 193 SER B CA 1
ATOM 3079 C C . SER B 1 193 ? 5.816 -7.277 -4.348 1 94.5 193 SER B C 1
ATOM 3081 O O . SER B 1 193 ? 7.027 -7.105 -4.188 1 94.5 193 SER B O 1
ATOM 3083 N N . LEU B 1 194 ? 5.219 -7.152 -5.516 1 94.12 194 LEU B N 1
ATOM 3084 C CA . LEU B 1 194 ? 5.867 -6.488 -6.645 1 94.12 194 LEU B CA 1
ATOM 3085 C C . LEU B 1 194 ? 5.262 -5.109 -6.887 1 94.12 194 LEU B C 1
ATOM 3087 O O . LEU B 1 194 ? 4.055 -4.922 -6.73 1 94.12 194 LEU B O 1
ATOM 3091 N N . HIS B 1 195 ? 6.121 -4.188 -7.336 1 92.81 195 HIS B N 1
ATOM 3092 C CA . HIS B 1 195 ? 5.703 -2.805 -7.539 1 92.81 195 HIS B CA 1
ATOM 3093 C C . HIS B 1 195 ? 4.508 -2.727 -8.484 1 92.81 195 HIS B C 1
ATOM 3095 O O . HIS B 1 195 ? 3.506 -2.076 -8.172 1 92.81 195 HIS B O 1
ATOM 3101 N N . PRO B 1 196 ? 4.562 -3.436 -9.617 1 93.94 196 PRO B N 1
ATOM 3102 C CA . PRO B 1 196 ? 3.422 -3.326 -10.523 1 93.94 196 PRO B CA 1
ATOM 3103 C C . PRO B 1 196 ? 2.127 -3.855 -9.914 1 93.94 196 PRO B C 1
ATOM 3105 O O . PRO B 1 196 ? 1.043 -3.357 -10.234 1 93.94 196 PRO B O 1
ATOM 3108 N N . VAL B 1 197 ? 2.232 -4.816 -9.094 1 94.5 197 VAL B N 1
ATOM 3109 C CA . VAL B 1 197 ? 1.056 -5.379 -8.445 1 94.5 197 VAL B CA 1
ATOM 3110 C C . VAL B 1 197 ? 0.494 -4.379 -7.438 1 94.5 197 VAL B C 1
ATOM 3112 O O . VAL B 1 197 ? -0.714 -4.129 -7.41 1 94.5 197 VAL B O 1
ATOM 3115 N N . LEU B 1 198 ? 1.379 -3.797 -6.648 1 93.06 198 LEU B N 1
ATOM 3116 C CA . LEU B 1 198 ? 0.945 -2.816 -5.66 1 93.06 198 LEU B CA 1
ATOM 3117 C C . LEU B 1 198 ? 0.317 -1.603 -6.336 1 93.06 198 LEU B C 1
ATOM 3119 O O . LEU B 1 198 ? -0.701 -1.085 -5.867 1 93.06 198 LEU B O 1
ATOM 3123 N N . GLU B 1 199 ? 0.94 -1.132 -7.375 1 92.25 199 GLU B N 1
ATOM 3124 C CA . GLU B 1 199 ? 0.365 -0.031 -8.141 1 92.25 199 GLU B CA 1
ATOM 3125 C C . GLU B 1 199 ? -1.047 -0.365 -8.617 1 92.25 199 GLU B C 1
ATOM 3127 O O . GLU B 1 199 ? -1.95 0.47 -8.531 1 92.25 199 GLU B O 1
ATOM 3132 N N . TYR B 1 200 ? -1.236 -1.546 -9.102 1 93 200 TYR B N 1
ATOM 3133 C CA . TYR B 1 200 ? -2.545 -1.993 -9.57 1 93 200 TYR B CA 1
ATOM 3134 C C . TYR B 1 200 ? -3.555 -2.006 -8.43 1 93 200 TYR B C 1
ATOM 3136 O O . TYR B 1 200 ? -4.672 -1.501 -8.57 1 93 200 TYR B O 1
ATOM 3144 N N . VAL B 1 201 ? -3.195 -2.592 -7.293 1 91.81 201 VAL B N 1
ATOM 3145 C CA . VAL B 1 201 ? -4.066 -2.758 -6.137 1 91.81 201 VAL B CA 1
ATOM 3146 C C . VAL B 1 201 ? -4.57 -1.395 -5.668 1 91.81 201 VAL B C 1
ATOM 3148 O O . VAL B 1 201 ? -5.766 -1.215 -5.426 1 91.81 201 VAL B O 1
ATOM 3151 N N . PHE B 1 202 ? -3.729 -0.439 -5.578 1 91.38 202 PHE B N 1
ATOM 3152 C CA . PHE B 1 202 ? -4.117 0.839 -4.996 1 91.38 202 PHE B CA 1
ATOM 3153 C C . PHE B 1 202 ? -4.715 1.759 -6.055 1 91.38 202 PHE B C 1
ATOM 3155 O O . PHE B 1 202 ? -5.422 2.715 -5.727 1 91.38 202 PHE B O 1
ATOM 3162 N N . ALA B 1 203 ? -4.422 1.46 -7.301 1 89.06 203 ALA B N 1
ATOM 3163 C CA . ALA B 1 203 ? -5.105 2.182 -8.375 1 89.06 203 ALA B CA 1
ATOM 3164 C C . ALA B 1 203 ? -6.547 1.701 -8.523 1 89.06 203 ALA B C 1
ATOM 3166 O O . ALA B 1 203 ? -7.406 2.443 -9 1 89.06 203 ALA B O 1
ATOM 3167 N N . HIS B 1 204 ? -6.668 0.438 -8.219 1 81.69 204 HIS B N 1
ATOM 3168 C CA . HIS B 1 204 ? -7.992 -0.149 -8.383 1 81.69 204 HIS B CA 1
ATOM 3169 C C . HIS B 1 204 ? -8.633 -0.435 -7.027 1 81.69 204 HIS B C 1
ATOM 3171 O O . HIS B 1 204 ? -8.688 -1.587 -6.59 1 81.69 204 HIS B O 1
ATOM 3177 N N . SER B 1 205 ? -8.836 0.473 -6.176 1 62.44 205 SER B N 1
ATOM 3178 C CA . SER B 1 205 ? -9.234 0.57 -4.773 1 62.44 205 SER B CA 1
ATOM 3179 C C . SER B 1 205 ? -10.32 -0.444 -4.438 1 62.44 205 SER B C 1
ATOM 3181 O O . SER B 1 205 ? -10.453 -0.862 -3.285 1 62.44 205 SER B O 1
ATOM 3183 N N . ARG B 1 206 ? -11.242 -0.56 -5.328 1 59.25 206 ARG B N 1
ATOM 3184 C CA . ARG B 1 206 ? -12.391 -1.419 -5.047 1 59.25 206 ARG B CA 1
ATOM 3185 C C . ARG B 1 206 ? -12.07 -2.875 -5.371 1 59.25 206 ARG B C 1
ATOM 3187 O O . ARG B 1 206 ? -12.969 -3.656 -5.688 1 59.25 206 ARG B O 1
ATOM 3194 N N . LEU B 1 207 ? -10.734 -3.064 -5.211 1 59.62 207 LEU B N 1
ATOM 3195 C CA . LEU B 1 207 ? -10.391 -4.406 -5.668 1 59.62 207 LEU B CA 1
ATOM 3196 C C . LEU B 1 207 ? -11.109 -5.465 -4.836 1 59.62 207 LEU B C 1
ATOM 3198 O O . LEU B 1 207 ? -10.867 -5.59 -3.635 1 59.62 207 LEU B O 1
ATOM 3202 N N . LEU B 1 208 ? -12.211 -5.977 -5.352 1 56.5 208 LEU B N 1
ATOM 3203 C CA . LEU B 1 208 ? -12.961 -7.137 -4.891 1 56.5 208 LEU B CA 1
ATOM 3204 C C . LEU B 1 208 ? -12.055 -8.359 -4.773 1 56.5 208 LEU B C 1
ATOM 3206 O O . LEU B 1 208 ? -12.359 -9.297 -4.035 1 56.5 208 LEU B O 1
ATOM 3210 N N . ALA B 1 209 ? -10.875 -8.109 -5.332 1 57.66 209 ALA B N 1
ATOM 3211 C CA . ALA B 1 209 ? -10.039 -9.289 -5.52 1 57.66 209 ALA B CA 1
ATOM 3212 C C .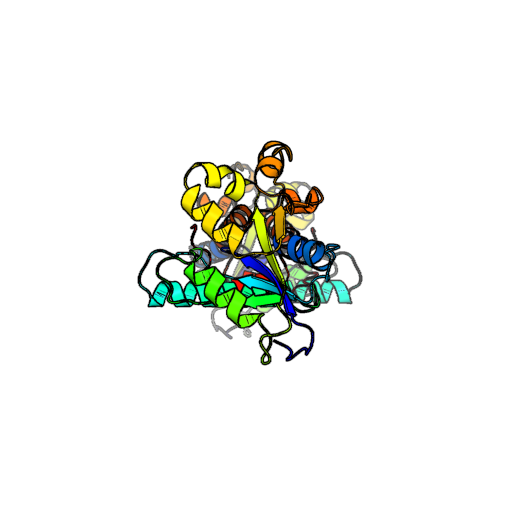 ALA B 1 209 ? -9.297 -9.648 -4.234 1 57.66 209 ALA B C 1
ATOM 3214 O O . ALA B 1 209 ? -8.766 -10.758 -4.102 1 57.66 209 ALA B O 1
ATOM 3215 N N . LEU B 1 210 ? -9.383 -8.68 -3.203 1 68.5 210 LEU B N 1
ATOM 3216 C CA . LEU B 1 210 ? -8.578 -8.961 -2.016 1 68.5 210 LEU B CA 1
ATOM 3217 C C . LEU B 1 210 ? -9.445 -9.531 -0.898 1 68.5 210 LEU B C 1
ATOM 3219 O O . LEU B 1 210 ? -9.055 -9.516 0.27 1 68.5 210 LEU B O 1
ATOM 3223 N N . HIS B 1 211 ? -10.594 -10.055 -1.291 1 67.69 211 HIS B N 1
ATOM 3224 C CA . HIS B 1 211 ? -11.414 -10.695 -0.27 1 67.69 211 HIS B CA 1
ATOM 3225 C C . HIS B 1 211 ? -10.812 -12.016 0.183 1 67.69 211 HIS B C 1
ATOM 3227 O O . HIS B 1 211 ? -10.219 -12.742 -0.622 1 67.69 211 HIS B O 1
ATOM 3233 N N . PRO B 1 212 ? -10.719 -12.141 1.511 1 62.5 212 PRO B N 1
ATOM 3234 C CA . PRO B 1 212 ? -10.172 -13.398 2.006 1 62.5 212 PRO B CA 1
ATOM 3235 C C . PRO B 1 212 ? -10.867 -14.625 1.417 1 62.5 212 PRO B C 1
ATOM 3237 O O . PRO B 1 212 ? -12.07 -14.578 1.144 1 62.5 212 PRO B O 1
ATOM 3240 N N . GLN B 1 213 ? -10.18 -15.617 0.829 1 53.66 213 GLN B N 1
ATOM 3241 C CA . GLN B 1 213 ? -10.711 -16.891 0.335 1 53.66 213 GLN B CA 1
ATOM 3242 C C . GLN B 1 213 ? -11.172 -17.781 1.486 1 53.66 213 GLN B C 1
ATOM 3244 O O . GLN B 1 213 ? -10.594 -17.734 2.576 1 53.66 213 GLN B O 1
#

Radius of gyration: 29.45 Å; Cα contacts (8 Å, |Δi|>4): 743; chains: 2; bounding box: 43×90×68 Å

Foldseek 3Di:
DPLDPQWAAEEEEEDQCLPPDPLNLVLQQVQQVDDDPVGHQAYEYEHLDDDDDDPVVVVVSSVVNQVNVQVVNVPPHPRYHYYHQPSPDPHSQFLVVLVSVQVVRQHPVNPRGYAYEYEEEPVVLVCCVVVVVRVVSSVVSHDAYEYEYAPPDDPVSNCVNDVRYHYDYDDPVNRPDDSVVVVVVVVVDVVVDPPVVVVVCVVVVPPPVPPDD/DPLDPQWAAEEEAEDQCLPPDPLNLVLQQVQQVDDDPVGHQAYEYEDLDDDDDDPVVVVVSSVVNQVNVQVVNVPPHPRYHYYHQPSPDPHSQFLVVLVSVQVVRQHPVNPRGYAYEYEEEPVVLVCCVVVVVRVVSSVVSHDAYEYEYAPPDDPVSNCVNDVRYHYDYDDPVNRPDDSVVVVVVVVVDVVVDPPVVVVVCVVVVPPPVPPDD

Secondary structure (DSSP, 8-state):
----TT--EEEEEE---SS--HHHHHHHHHHHT---SS--SEEEEE------S-HHHHHHHHHHHHHHHHHHHTTTSTTEEEE---TT-SSTTSHHHHHHHHHHHS-TTSSS--EEEEEEEHHHHHHGGGSHHHHHHHHTT-SEEEEEEPTT--SHHHHTS-TTEEEEE--HHHHT--HHHHHHHHHHHHHHS-HHHHHHHHHSTT-GGGS--/----TT--EEEEEE---SS--HHHHHHHHHHHT---SS--SEEEEE------S-HHHHHHHHHHHHHHHHHHHTTTSTTEEEE---TT-SSTTSHHHHHHHHHHHS-TTSSS--EEEEEEEHHHHHHGGGSHHHHHHHHTT-SEEEEEEPTT--SHHHHTS-TTEEEEE--HHHHT--HHHHHHHHHHHHHHS-HHHHHHHHHSTT-GGGS--

Sequence (426 aa):
IPGAADGFSLAIYPGSFNPPSVAHVEIARVVMQMRTTRGIDAVWLDMAVHSGGSKAYVDTIIDERVNMSALAVEGVVPGAAATRIAPNLKDPLGFEYFEVIRALVSGRTGTSKGCITWVIGSDVVEGMKYWQEKARSQMMMVDEVAVILRSGQTSAQVQDLMDTITMISLAPEFANVSSTEIRREILSLKKLSLHPVLEYVFAHSRLLALHPQIPGAADGFSLAIYPGSFNPPSVAHVEIARVVMQMRTTRGIDAVWLDMAVHSGGSKAYVDTIIDERVNMSALAVEGVVPGAAATRIAPNLKDPLGFEYFEVIRALVSGRTGTSKGCITWVIGSDVVEGMKYWQEKARSQMMMVDEVAVILRSGQTSAQVQDLMDTITMISLAPEFANVSSTEIRREILSLKKLSLHPVLEYVFAHSRLLALHPQ

Nearest PDB structures (foldseek):
  8dkq-assembly1_B  TM=3.452E-01  e=1.069E-01  Sinorhizobium meliloti SM11
  8dko-assembly1_B  TM=3.618E-01  e=1.757E-01  Sinorhizobium meliloti SM11
  8dkq-assembly1_A  TM=3.140E-01  e=8.340E-02  Sinorhizobium meliloti SM11
  8uq0-assembly1_B  TM=3.444E-01  e=1.552E-01  Sinorhizobium meliloti SM11
  8dkp-assembly1_B  TM=3.439E-01  e=1.757E-01  Sinorhizobium meliloti SM11

Organism: Polarella glacialis (NCBI:txid89957)